Protein AF-A0A8X7QZJ4-F1 (afdb_monomer)

Solvent-accessible surface area (backbone atoms only — not comparable to full-atom values): 22799 Å² total; per-residue (Å²): 142,90,80,90,73,69,77,65,58,60,57,54,55,53,51,55,54,52,47,51,59,44,51,55,47,48,53,48,49,52,46,51,49,49,54,48,50,48,40,67,68,59,65,72,78,75,64,39,71,68,62,32,51,54,58,57,48,57,67,58,55,58,77,48,46,60,56,48,76,42,37,24,64,52,39,46,74,73,68,47,59,67,72,61,29,51,53,41,56,66,48,42,66,60,45,51,66,41,56,55,30,49,54,50,38,58,49,52,49,52,57,37,47,74,70,68,44,49,68,58,53,53,52,46,54,51,53,26,50,55,44,24,54,52,39,21,47,42,27,30,70,73,67,61,44,48,71,61,14,43,43,47,12,51,36,53,19,48,44,49,39,35,52,51,50,50,48,46,52,70,70,56,78,35,69,92,61,54,82,74,93,59,79,69,19,59,76,57,39,66,66,52,46,57,50,50,52,55,52,50,51,45,53,48,50,55,55,51,51,52,51,51,50,51,55,55,32,57,74,36,99,55,21,72,49,39,45,49,45,48,51,55,47,52,56,62,51,60,77,66,60,86,70,61,68,67,55,43,60,41,48,71,72,48,40,38,65,60,33,54,50,47,52,51,51,54,52,52,55,44,50,54,51,22,50,52,54,19,50,48,30,60,76,36,26,40,61,58,35,54,80,79,40,91,45,68,68,44,18,51,52,35,40,77,36,16,67,61,50,24,54,44,44,41,49,60,46,50,36,56,46,49,51,37,48,39,40,55,69,68,42,45,69,59,53,41,52,48,48,49,46,25,43,61,69,41,7,49,54,44,11,51,45,27,34,72,75,68,60,44,40,66,62,17,40,50,52,14,44,47,50,12,54,50,52,40,38,51,54,46,51,52,48,62,70,68,51,58,48,60,61,51,22,52,48,52,51,47,53,51,50,57,68,69,63,77,77,66,80,72,90,73,70,71,73,69,63,72,68,68,66,67,79,73,118

Nearest PDB structures (foldseek):
  7dqk-assembly1_A  TM=9.245E-01  e=2.709E-15  Nicotiana tabacum
  5y50-assembly1_A  TM=9.257E-01  e=1.064E-13  Arabidopsis thaliana
  5xjj-assembly1_A  TM=9.311E-01  e=2.507E-13  Camelina sativa
  6z70-assembly1_A  TM=8.386E-01  e=3.899E-06  Aquifex aeolicus VF5
  6z71-assembly1_A  TM=8.285E-01  e=1.921E-03  Aquifex aeolicus VF5

Sequence (425 aa):
MSGSGGEMEERLLSGSEIEQRRESRYVKRDGDAMWTSLRSTTISHDGDLSTTFLDSRHIYSHPFVPFIVFAGPILRLLGQNIEITKTVDEIYLWVIPYLYSLVFTMTMQMYLQAQMKNAIIGVLSTIALVLDIGATWWCVRVMGMGIHGALLGLNLSSWSVVIAEFVYVFGGWCPHTWTGFSTAAFVDFIPMLKLSISSGFMICLEYWYMSIIVLMSGYTKDANIAISAFSIWYNLESTMKENIVRVANELGKGDAEAVRFSIKVVLVVSAVIGVICSALCLAFGGQISYLFSDSHQVSKAVADLSIVLSISILLNIIQPILSGVAIGAGMQSMVAFVNLATYYAIGVPLGFILINIFHFGVKGLWSGMLAGVGIQTLILSYVIYKTDWEMEAVKKTKERMKTWTLKLPSAESSSTISMRDEERK

InterPro domains:
  IPR002528 Multi antimicrobial extrusion protein [PF01554] (245-353)
  IPR045069 Multidrug and toxic compound extrusion family, eukaryotic [cd13132] (63-395)

pLDDT: mean 71.88, std 19.31, range [25.16, 94.69]

Foldseek 3Di:
DDDDDPPVVVVVVVVVVVVVVVVVVVCVVVVVVVVVVCCVVLQPDLEAQLVLQLVLVVVVLVVCVVCQCCVLVVVVVVVDDNVVSVVSNVVSVLCSLVVNLCSQLVSLCLVCVLVVVVVVVVVLLVVLVVQLVVQLCCQCPVVVVNPSSNSVSSSVSSVSSSVVSCCCLVVCVPVRHHPDDDPVNCVCNVVVSVLCVLVVVLVVLVVVLLVLLLVVLCPFPCNVLLNLLSVLLVVVLVVQLPDLRPLLSQLQVLDLVSNVVVLVVQQVVLLVVLQVVLVCLQVCQLVSSCVRDPDNSSSVVSNVCSNLSSLCSNLSSQQSNLQSNCVSLVNSVVLSVLLCCLSPVFLQVQLVCCCPVVVPRSNRNSVSRSRSSVSSSVVSVVCVVPDPSNVSSVVVVVVVVVVVPPDDPPPPVVVVVVVPVVVPD

Structure (mmCIF, N/CA/C/O backbone):
data_AF-A0A8X7QZJ4-F1
#
_entry.id   AF-A0A8X7QZJ4-F1
#
loop_
_atom_site.group_PDB
_atom_site.id
_atom_site.type_symbol
_atom_site.label_atom_id
_atom_site.label_alt_id
_atom_site.label_comp_id
_atom_site.label_asym_id
_atom_site.label_entity_id
_atom_site.label_seq_id
_atom_site.pdbx_PDB_ins_code
_atom_site.Cartn_x
_atom_site.Cartn_y
_atom_site.Cartn_z
_atom_site.occupancy
_atom_site.B_iso_or_equiv
_atom_site.auth_seq_id
_atom_site.auth_comp_id
_atom_site.auth_asym_id
_atom_site.auth_atom_id
_atom_site.pdbx_PDB_model_num
ATOM 1 N N . MET A 1 1 ? -23.331 19.678 -77.131 1.00 39.44 1 MET A N 1
ATOM 2 C CA . MET A 1 1 ? -22.412 20.304 -76.156 1.00 39.44 1 MET A CA 1
ATOM 3 C C . MET A 1 1 ? -22.476 19.511 -74.856 1.00 39.44 1 MET A C 1
ATOM 5 O O . MET A 1 1 ? -23.337 19.792 -74.043 1.00 39.44 1 MET A O 1
ATOM 9 N N . SER A 1 2 ? -21.634 18.490 -74.690 1.00 34.25 2 SER A N 1
ATOM 10 C CA . SER A 1 2 ? -21.312 17.899 -73.376 1.00 34.25 2 SER A CA 1
ATOM 11 C C . SER A 1 2 ? -20.101 16.974 -73.547 1.00 34.25 2 SER A C 1
ATOM 13 O O . SER A 1 2 ? -20.218 15.755 -73.631 1.00 34.25 2 SER A O 1
ATOM 15 N N . GLY A 1 3 ? -18.932 17.581 -73.717 1.00 40.38 3 GLY A N 1
ATOM 16 C CA . GLY A 1 3 ? -17.643 16.905 -73.626 1.00 40.38 3 GLY A CA 1
ATOM 17 C C . GLY A 1 3 ? -16.807 17.628 -72.577 1.00 40.38 3 GLY A C 1
ATOM 18 O O . GLY A 1 3 ? -16.980 18.834 -72.411 1.00 40.38 3 GLY A O 1
ATOM 19 N N . SER A 1 4 ? -15.910 16.894 -71.916 1.00 41.38 4 SER A N 1
ATOM 20 C CA . SER A 1 4 ? -14.946 17.370 -70.908 1.00 41.38 4 SER A CA 1
ATOM 21 C C . SER A 1 4 ? -15.448 17.478 -69.458 1.00 41.38 4 SER A C 1
ATOM 23 O O . SER A 1 4 ? -15.426 18.555 -68.870 1.00 41.38 4 SER A O 1
ATOM 25 N N . GLY A 1 5 ? -15.833 16.346 -68.855 1.00 37.28 5 GLY A N 1
ATOM 26 C CA . GLY A 1 5 ? -16.015 16.245 -67.395 1.00 37.28 5 GLY A CA 1
ATOM 27 C C . GLY A 1 5 ? -15.420 14.991 -66.737 1.00 37.28 5 GLY A C 1
ATOM 28 O O . GLY A 1 5 ? -15.030 15.060 -65.583 1.00 37.28 5 GLY A O 1
ATOM 29 N N . GLY A 1 6 ? -15.295 13.865 -67.454 1.00 37.16 6 GLY A N 1
ATOM 30 C CA . GLY A 1 6 ? -14.947 12.573 -66.835 1.00 37.16 6 GLY A CA 1
ATOM 31 C C . GLY A 1 6 ? -13.454 12.227 -66.731 1.00 37.16 6 GLY A C 1
ATOM 32 O O . GLY A 1 6 ? -13.060 11.539 -65.802 1.00 37.16 6 GLY A O 1
ATOM 33 N N . GLU A 1 7 ? -12.590 12.709 -67.631 1.00 38.62 7 GLU A N 1
ATOM 34 C CA . GLU A 1 7 ? -11.181 12.253 -67.673 1.00 38.62 7 GLU A CA 1
ATOM 35 C C . GLU A 1 7 ? -10.229 13.003 -66.722 1.00 38.62 7 GLU A C 1
ATOM 37 O O . GLU A 1 7 ? -9.075 12.606 -66.548 1.00 38.62 7 GLU A O 1
ATOM 42 N N . MET A 1 8 ? -10.690 14.085 -66.085 1.00 39.25 8 MET A N 1
ATOM 43 C CA . MET A 1 8 ? -9.869 14.873 -65.157 1.00 39.25 8 MET A CA 1
ATOM 44 C C . MET A 1 8 ? -10.035 14.420 -63.695 1.00 39.25 8 MET A C 1
ATOM 46 O O . MET A 1 8 ? -9.102 14.565 -62.908 1.00 39.25 8 MET A O 1
ATOM 50 N N . GLU A 1 9 ? -11.164 13.794 -63.348 1.00 39.88 9 GLU A N 1
ATOM 51 C CA . GLU A 1 9 ? -11.437 13.269 -62.000 1.00 39.88 9 GLU A CA 1
ATOM 52 C C . GLU A 1 9 ? -10.736 11.921 -61.745 1.00 39.88 9 GLU A C 1
ATOM 54 O O . GLU A 1 9 ? -10.196 11.691 -60.664 1.00 39.88 9 GLU A O 1
ATOM 59 N N . GLU A 1 10 ? -10.614 11.068 -62.768 1.00 36.94 10 GLU A N 1
ATOM 60 C CA . GLU A 1 10 ? -9.932 9.767 -62.658 1.00 36.94 10 GLU A CA 1
ATOM 61 C C . GLU A 1 10 ? -8.399 9.895 -62.542 1.00 36.94 10 GLU A C 1
ATOM 63 O O . GLU A 1 10 ? -7.742 9.103 -61.860 1.00 36.94 10 GLU A O 1
ATOM 68 N N . ARG A 1 11 ? -7.802 10.934 -63.145 1.00 39.03 11 ARG A N 1
ATOM 69 C CA . ARG A 1 11 ? -6.351 11.183 -63.041 1.00 39.03 11 ARG A CA 1
ATOM 70 C C . ARG A 1 11 ? -5.936 11.796 -61.704 1.00 39.03 11 ARG A C 1
ATOM 72 O O . ARG A 1 11 ? -4.829 11.512 -61.249 1.00 39.03 11 ARG A O 1
ATOM 79 N N . LEU A 1 12 ? -6.810 12.570 -61.056 1.00 41.56 12 LEU A N 1
ATOM 80 C CA . LEU A 1 12 ? -6.545 13.160 -59.737 1.00 41.56 12 LEU A CA 1
ATOM 81 C C . LEU A 1 12 ? -6.671 12.129 -58.602 1.00 41.56 12 LEU A C 1
ATOM 83 O O . LEU A 1 12 ? -5.850 12.142 -57.686 1.00 41.56 12 LEU A O 1
ATOM 87 N N . LEU A 1 13 ? -7.608 11.178 -58.709 1.00 40.59 13 LEU A N 1
ATOM 88 C CA . LEU A 1 13 ? -7.780 10.101 -57.723 1.00 40.59 13 LEU A CA 1
ATOM 89 C C . LEU A 1 13 ? -6.631 9.077 -57.747 1.00 40.59 13 LEU A C 1
ATOM 91 O O . LEU A 1 13 ? -6.223 8.580 -56.697 1.00 40.59 13 LEU A O 1
ATOM 95 N N . SER A 1 14 ? -6.030 8.819 -58.918 1.00 46.91 14 SER A N 1
ATOM 96 C CA . SER A 1 14 ? -4.861 7.927 -59.002 1.00 46.91 14 SER A CA 1
ATOM 97 C C . SER A 1 14 ? -3.604 8.530 -58.355 1.00 46.91 14 SER A C 1
ATOM 99 O O . SER A 1 14 ? -2.802 7.805 -57.771 1.00 46.91 14 SER A O 1
ATOM 101 N N . GLY A 1 15 ? -3.447 9.860 -58.404 1.00 42.44 15 GLY A N 1
ATOM 102 C CA . GLY A 1 15 ? -2.311 10.565 -57.806 1.00 42.44 15 GLY A CA 1
ATOM 103 C C . GLY A 1 15 ? -2.321 10.494 -56.279 1.00 42.44 15 GLY A C 1
ATOM 104 O O . GLY A 1 15 ? -1.317 10.108 -55.681 1.00 42.44 15 GLY A O 1
ATOM 105 N N . SER A 1 16 ? -3.474 10.764 -55.656 1.00 46.59 16 SER A N 1
ATOM 106 C CA . SER A 1 16 ? -3.614 10.753 -54.193 1.00 46.59 16 SER A CA 1
ATOM 107 C C . SER A 1 16 ? -3.491 9.354 -53.585 1.00 46.59 16 SER A C 1
ATOM 109 O O . SER A 1 16 ? -2.894 9.202 -52.521 1.00 46.59 16 SER A O 1
ATOM 111 N N . GLU A 1 17 ? -3.991 8.309 -54.256 1.00 45.94 17 GLU A N 1
ATOM 112 C CA . GLU A 1 17 ? -3.821 6.926 -53.782 1.00 45.94 17 GLU A CA 1
ATOM 113 C C . GLU A 1 17 ? -2.376 6.425 -53.930 1.00 45.94 17 GLU A C 1
ATOM 115 O O . GLU A 1 17 ? -1.887 5.655 -53.096 1.00 45.94 17 GLU A O 1
ATOM 120 N N . ILE A 1 18 ? -1.659 6.860 -54.972 1.00 49.03 18 ILE A N 1
ATOM 121 C CA . ILE A 1 18 ? -0.238 6.531 -55.162 1.00 49.03 18 ILE A CA 1
ATOM 122 C C . ILE A 1 18 ? 0.627 7.245 -54.116 1.00 49.03 18 ILE A C 1
ATOM 124 O O . ILE A 1 18 ? 1.589 6.651 -53.616 1.00 49.03 18 ILE A O 1
ATOM 128 N N . GLU A 1 19 ? 0.271 8.476 -53.753 1.00 43.19 19 GLU A N 1
ATOM 129 C CA . GLU A 1 19 ? 0.949 9.270 -52.728 1.00 43.19 19 GLU A CA 1
ATOM 130 C C . GLU A 1 19 ? 0.674 8.717 -51.321 1.00 43.19 19 GLU A C 1
ATOM 132 O O . GLU A 1 19 ? 1.626 8.437 -50.595 1.00 43.19 19 GLU A O 1
ATOM 137 N N . GLN A 1 20 ? -0.572 8.337 -51.002 1.00 42.88 20 GLN A N 1
ATOM 138 C CA . GLN A 1 20 ? -0.901 7.609 -49.766 1.00 42.88 20 GLN A CA 1
ATOM 139 C C . GLN A 1 20 ? -0.196 6.251 -49.665 1.00 42.88 20 GLN A C 1
ATOM 141 O O . GLN A 1 20 ? 0.284 5.880 -48.595 1.00 42.88 20 GLN A O 1
ATOM 146 N N . ARG A 1 21 ? -0.074 5.494 -50.766 1.00 41.25 21 ARG A N 1
ATOM 147 C CA . ARG A 1 21 ? 0.683 4.224 -50.786 1.00 41.25 21 ARG A CA 1
ATOM 148 C C . ARG A 1 21 ? 2.203 4.418 -50.766 1.00 41.25 21 ARG A C 1
ATOM 150 O O . ARG A 1 21 ? 2.938 3.449 -50.532 1.00 41.25 21 ARG A O 1
ATOM 157 N N . ARG A 1 22 ? 2.705 5.619 -51.074 1.00 38.94 22 ARG A N 1
ATOM 158 C CA . ARG A 1 22 ? 4.113 5.994 -50.877 1.00 38.94 22 ARG A CA 1
ATOM 159 C C . ARG A 1 22 ? 4.342 6.409 -49.433 1.00 38.94 22 ARG A C 1
ATOM 161 O O . ARG A 1 22 ? 5.225 5.827 -48.817 1.00 38.94 22 ARG A O 1
ATOM 168 N N . GLU A 1 23 ? 3.520 7.287 -48.868 1.00 36.56 23 GLU A N 1
ATOM 169 C CA . GLU A 1 23 ? 3.583 7.672 -47.454 1.00 36.56 23 GLU A CA 1
ATOM 170 C C . GLU A 1 23 ? 3.402 6.468 -46.531 1.00 36.56 23 GLU A C 1
ATOM 172 O O . GLU A 1 23 ? 4.204 6.278 -45.624 1.00 36.56 23 GLU A O 1
ATOM 177 N N . SER A 1 24 ? 2.462 5.561 -46.814 1.00 34.84 24 SER A N 1
ATOM 178 C CA . SER A 1 24 ? 2.292 4.341 -46.015 1.00 34.84 24 SER A CA 1
ATOM 179 C C . SER A 1 24 ? 3.510 3.416 -46.089 1.00 34.84 24 SER A C 1
ATOM 181 O O . SER A 1 24 ? 3.814 2.718 -45.124 1.00 34.84 24 SER A O 1
ATOM 183 N N . ARG A 1 25 ? 4.236 3.402 -47.217 1.00 32.69 25 ARG A N 1
ATOM 184 C CA . ARG A 1 25 ? 5.488 2.645 -47.367 1.00 32.69 25 ARG A CA 1
ATOM 185 C C . ARG A 1 25 ? 6.678 3.350 -46.728 1.00 32.69 25 ARG A C 1
ATOM 187 O O . ARG A 1 25 ? 7.529 2.649 -46.197 1.00 32.69 25 ARG A O 1
ATOM 194 N N . TYR A 1 26 ? 6.733 4.680 -46.733 1.00 33.53 26 TYR A N 1
ATOM 195 C CA . TYR A 1 26 ? 7.746 5.452 -46.009 1.00 33.53 26 TYR A CA 1
ATOM 196 C C . TYR A 1 26 ? 7.540 5.344 -44.494 1.00 33.53 26 TYR A C 1
ATOM 198 O O . TYR A 1 26 ? 8.475 4.967 -43.804 1.00 33.53 26 TYR A O 1
ATOM 206 N N . VAL A 1 27 ? 6.313 5.507 -43.992 1.00 39.31 27 VAL A N 1
ATOM 207 C CA . VAL A 1 27 ? 5.953 5.324 -42.573 1.00 39.31 27 VAL A CA 1
ATOM 208 C C . VAL A 1 27 ? 6.181 3.883 -42.118 1.00 39.31 27 VAL A C 1
ATOM 210 O O . VAL A 1 27 ? 6.648 3.660 -41.007 1.00 39.31 27 VAL A O 1
ATOM 213 N N . LYS A 1 28 ? 5.914 2.886 -42.972 1.00 36.59 28 LYS A N 1
ATOM 214 C CA . LYS A 1 28 ? 6.206 1.484 -42.645 1.00 36.59 28 LYS A CA 1
ATOM 215 C C . LYS A 1 28 ? 7.703 1.174 -42.691 1.00 36.59 28 LYS A C 1
ATOM 217 O O . LYS A 1 28 ? 8.168 0.426 -41.849 1.00 36.59 28 LYS A O 1
ATOM 222 N N . ARG A 1 29 ? 8.471 1.771 -43.611 1.00 31.50 29 ARG A N 1
ATOM 223 C CA . ARG A 1 29 ? 9.927 1.565 -43.711 1.00 31.50 29 ARG A CA 1
ATOM 224 C C . ARG A 1 29 ? 10.705 2.315 -42.629 1.00 31.50 29 ARG A C 1
ATOM 226 O O . ARG A 1 29 ? 11.635 1.733 -42.092 1.00 31.50 29 ARG A O 1
ATOM 233 N N . ASP A 1 30 ? 10.315 3.542 -42.282 1.00 37.06 30 ASP A N 1
ATOM 234 C CA . ASP A 1 30 ? 10.873 4.297 -41.150 1.00 37.06 30 ASP A CA 1
ATOM 235 C C . ASP A 1 30 ? 10.373 3.748 -39.819 1.00 37.06 30 ASP A C 1
ATOM 237 O O . ASP A 1 30 ? 11.144 3.676 -38.873 1.00 37.06 30 ASP A O 1
ATOM 241 N N . GLY A 1 31 ? 9.131 3.263 -39.754 1.00 36.69 31 GLY A N 1
ATOM 242 C CA . GLY A 1 31 ? 8.630 2.482 -38.629 1.00 36.69 31 GLY A CA 1
ATOM 243 C C . GLY A 1 31 ? 9.462 1.219 -38.436 1.00 36.69 31 GLY A C 1
ATOM 244 O O . GLY A 1 31 ? 9.998 1.015 -37.358 1.00 36.69 31 GLY A O 1
ATOM 245 N N . ASP A 1 32 ? 9.653 0.407 -39.476 1.00 35.84 32 ASP A N 1
ATOM 246 C CA . ASP A 1 32 ? 10.443 -0.824 -39.401 1.00 35.84 32 ASP A CA 1
ATOM 247 C C . ASP A 1 32 ? 11.934 -0.543 -39.154 1.00 35.84 32 ASP A C 1
ATOM 249 O O . ASP A 1 32 ? 12.547 -1.297 -38.404 1.00 35.84 32 ASP A O 1
ATOM 253 N N . ALA A 1 33 ? 12.506 0.543 -39.697 1.00 33.91 33 ALA A N 1
ATOM 254 C CA . ALA A 1 33 ? 13.879 1.008 -39.444 1.00 33.91 33 ALA A CA 1
ATOM 255 C C . ALA A 1 33 ? 14.061 1.557 -38.018 1.00 33.91 33 ALA A C 1
ATOM 257 O O . ALA A 1 33 ? 15.060 1.267 -37.365 1.00 33.91 33 ALA A O 1
ATOM 258 N N . MET A 1 34 ? 13.071 2.281 -37.491 1.00 33.56 34 MET A N 1
ATOM 259 C CA . MET A 1 34 ? 13.015 2.736 -36.102 1.00 33.56 34 MET A CA 1
ATOM 260 C C . MET A 1 34 ? 12.811 1.550 -35.160 1.00 33.56 34 MET A C 1
ATOM 262 O O . MET A 1 34 ? 13.488 1.472 -34.148 1.00 33.56 34 MET A O 1
ATOM 266 N N . TRP A 1 35 ? 11.972 0.571 -35.507 1.00 33.75 35 TRP A N 1
ATOM 267 C CA . TRP A 1 35 ? 11.789 -0.676 -34.757 1.00 33.75 35 TRP A CA 1
ATOM 268 C C . TRP A 1 35 ? 12.995 -1.615 -34.867 1.00 33.75 35 TRP A C 1
ATOM 270 O O . TRP A 1 35 ? 13.214 -2.400 -33.946 1.00 33.75 35 TRP A O 1
ATOM 280 N N . THR A 1 36 ? 13.787 -1.557 -35.947 1.00 32.22 36 THR A N 1
ATOM 281 C CA . THR A 1 36 ? 15.064 -2.287 -36.067 1.00 32.22 36 THR A CA 1
ATOM 282 C C . THR A 1 36 ? 16.217 -1.571 -35.372 1.00 32.22 36 THR A C 1
ATOM 284 O O . THR A 1 36 ? 17.056 -2.255 -34.800 1.00 32.22 36 THR A O 1
ATOM 287 N N . SER A 1 37 ? 16.226 -0.236 -35.329 1.00 30.33 37 SER A N 1
ATOM 288 C CA . SER A 1 37 ? 17.175 0.579 -34.556 1.00 30.33 37 SER A CA 1
ATOM 289 C C . SER A 1 37 ? 16.876 0.537 -33.050 1.00 30.33 37 SER A C 1
ATOM 291 O O . SER A 1 37 ? 17.782 0.355 -32.236 1.00 30.33 37 SER A O 1
ATOM 293 N N . LEU A 1 38 ? 15.595 0.573 -32.667 1.00 30.16 38 LEU A N 1
ATOM 294 C CA . LEU A 1 38 ? 15.128 0.253 -31.318 1.00 30.16 38 LEU A CA 1
ATOM 295 C C . LEU A 1 38 ? 15.459 -1.204 -30.994 1.00 30.16 38 LEU A C 1
ATOM 297 O O . LEU A 1 38 ? 16.023 -1.459 -29.945 1.00 30.16 38 LEU A O 1
ATOM 301 N N . ARG A 1 39 ? 15.262 -2.164 -31.911 1.00 29.81 39 ARG A N 1
ATOM 302 C CA . ARG A 1 39 ? 15.756 -3.537 -31.703 1.00 29.81 39 ARG A CA 1
ATOM 303 C C . ARG A 1 39 ? 17.263 -3.591 -31.504 1.00 29.81 39 ARG A C 1
ATOM 305 O O . ARG A 1 39 ? 17.685 -4.217 -30.554 1.00 29.81 39 ARG A O 1
ATOM 312 N N . SER A 1 40 ? 18.088 -2.956 -32.329 1.00 27.34 40 SER A N 1
ATOM 313 C CA . SER A 1 40 ? 19.546 -3.065 -32.185 1.00 27.34 40 SER A CA 1
ATOM 314 C C . SER A 1 40 ? 20.069 -2.405 -30.906 1.00 27.34 40 SER A C 1
ATOM 316 O O . SER A 1 40 ? 21.111 -2.810 -30.402 1.00 27.34 40 SER A O 1
ATOM 318 N N . THR A 1 41 ? 19.339 -1.424 -30.367 1.00 29.12 41 THR A N 1
ATOM 319 C CA . THR A 1 41 ? 19.729 -0.683 -29.156 1.00 29.12 41 THR A CA 1
ATOM 320 C C . THR A 1 41 ? 19.102 -1.271 -27.881 1.00 29.12 41 THR A C 1
ATOM 322 O O . THR A 1 41 ? 19.710 -1.206 -26.820 1.00 29.12 41 THR A O 1
ATOM 325 N N . THR A 1 42 ? 17.930 -1.910 -27.978 1.00 28.08 42 THR A N 1
ATOM 326 C CA . THR A 1 42 ? 17.219 -2.572 -26.866 1.00 28.08 42 THR A CA 1
ATOM 327 C C . THR A 1 42 ? 17.573 -4.063 -26.735 1.00 28.08 42 THR A C 1
ATOM 329 O O . THR A 1 42 ? 17.474 -4.610 -25.644 1.00 28.08 42 THR A O 1
ATOM 332 N N . ILE A 1 43 ? 18.024 -4.735 -27.807 1.00 29.84 43 ILE A N 1
ATOM 333 C CA . ILE A 1 43 ? 18.388 -6.169 -27.779 1.00 29.84 43 ILE A CA 1
ATOM 334 C C . ILE A 1 43 ? 19.705 -6.425 -27.041 1.00 29.84 43 ILE A C 1
ATOM 336 O O . ILE A 1 43 ? 19.908 -7.554 -26.605 1.00 29.84 43 ILE A O 1
ATOM 340 N N . SER A 1 44 ? 20.603 -5.442 -26.881 1.00 25.16 44 SER A N 1
ATOM 341 C CA . SER A 1 44 ? 21.926 -5.795 -26.363 1.00 25.16 44 SER A CA 1
ATOM 342 C C . SER A 1 44 ? 21.910 -6.167 -24.879 1.00 25.16 44 SER A C 1
ATOM 344 O O . SER A 1 44 ? 22.360 -7.267 -24.601 1.00 25.16 44 SER A O 1
ATOM 346 N N . HIS A 1 45 ? 21.371 -5.387 -23.930 1.00 39.31 45 HIS A N 1
ATOM 347 C CA . HIS A 1 45 ? 21.604 -5.722 -22.510 1.00 39.31 45 HIS A CA 1
ATOM 348 C C . HIS A 1 45 ? 20.601 -5.140 -21.484 1.00 39.31 45 HIS A C 1
ATOM 350 O O . HIS A 1 45 ? 21.018 -4.515 -20.521 1.00 39.31 45 HIS A O 1
ATOM 356 N N . ASP A 1 46 ? 19.294 -5.404 -21.608 1.00 32.81 46 ASP A N 1
ATOM 357 C CA . ASP A 1 46 ? 18.318 -5.196 -20.500 1.00 32.81 46 ASP A CA 1
ATOM 358 C C . ASP A 1 46 ? 18.032 -6.487 -19.689 1.00 32.81 46 ASP A C 1
ATOM 360 O O . ASP A 1 46 ? 17.094 -6.572 -18.892 1.00 32.81 46 ASP A O 1
ATOM 364 N N . GLY A 1 47 ? 18.844 -7.529 -19.881 1.00 36.69 47 GLY A N 1
ATOM 365 C CA . GLY A 1 47 ? 18.698 -8.817 -19.204 1.00 36.69 47 GLY A CA 1
ATOM 366 C C . GLY A 1 47 ? 19.602 -8.929 -17.985 1.00 36.69 47 GLY A C 1
ATOM 367 O O . GLY A 1 47 ? 20.737 -9.348 -18.153 1.00 36.69 47 GLY A O 1
ATOM 368 N N . ASP A 1 48 ? 19.113 -8.547 -16.797 1.00 41.47 48 ASP A N 1
ATOM 369 C CA . ASP A 1 48 ? 19.391 -9.273 -15.530 1.00 41.47 48 ASP A CA 1
ATOM 370 C C . ASP A 1 48 ? 18.831 -8.617 -14.246 1.00 41.47 48 ASP A C 1
ATOM 372 O O . ASP A 1 48 ? 19.075 -9.109 -13.153 1.00 41.47 48 ASP A O 1
ATOM 376 N N . LEU A 1 49 ? 18.022 -7.551 -14.305 1.00 36.59 49 LEU A N 1
ATOM 377 C CA . LEU A 1 49 ? 17.443 -6.972 -13.072 1.00 36.59 49 LEU A CA 1
ATOM 378 C C . LEU A 1 49 ? 16.370 -7.852 -12.399 1.00 36.59 49 LEU A C 1
ATOM 380 O O . LEU A 1 49 ? 16.020 -7.617 -11.244 1.00 36.59 49 LEU A O 1
ATOM 384 N N . SER A 1 50 ? 15.826 -8.847 -13.104 1.00 37.31 50 SER A N 1
ATOM 385 C CA . SER A 1 50 ? 14.716 -9.684 -12.616 1.00 37.31 50 SER A CA 1
ATOM 386 C C . SER A 1 50 ? 15.170 -10.810 -11.679 1.00 37.31 50 SER A C 1
ATOM 388 O O . SER A 1 50 ? 14.508 -11.090 -10.680 1.00 37.31 50 SER A O 1
ATOM 390 N N . THR A 1 51 ? 16.332 -11.401 -11.951 1.00 34.91 51 THR A N 1
ATOM 391 C CA . THR A 1 51 ? 16.982 -12.461 -11.164 1.00 34.91 51 THR A CA 1
ATOM 392 C C . THR A 1 51 ? 17.567 -11.912 -9.861 1.00 34.91 51 THR A C 1
ATOM 394 O O . THR A 1 51 ? 17.372 -12.508 -8.803 1.00 34.91 51 THR A O 1
ATOM 397 N N . THR A 1 52 ? 18.166 -10.716 -9.886 1.00 38.94 52 THR A N 1
ATOM 398 C CA . THR A 1 52 ? 18.690 -10.040 -8.684 1.00 38.94 52 THR A CA 1
ATOM 399 C C . THR A 1 52 ? 17.590 -9.687 -7.688 1.00 38.94 52 THR A C 1
ATOM 401 O O . THR A 1 52 ? 17.789 -9.749 -6.471 1.00 38.94 52 THR A O 1
ATOM 404 N N . PHE A 1 53 ? 16.421 -9.285 -8.195 1.00 38.50 53 PHE A N 1
ATOM 405 C CA . PHE A 1 53 ? 15.310 -8.826 -7.364 1.00 38.50 53 PHE A CA 1
ATOM 406 C C . PHE A 1 53 ? 14.660 -9.972 -6.584 1.00 38.50 53 PHE A C 1
ATOM 408 O O . PHE A 1 53 ? 14.354 -9.791 -5.402 1.00 38.50 53 PHE A O 1
ATOM 415 N N . LEU A 1 54 ? 14.518 -11.146 -7.215 1.00 37.69 54 LEU A N 1
ATOM 416 C CA . LEU A 1 54 ? 14.019 -12.367 -6.575 1.00 37.69 54 LEU A CA 1
ATOM 417 C C . LEU A 1 54 ? 14.923 -12.761 -5.397 1.00 37.69 54 LEU A C 1
ATOM 419 O O . LEU A 1 54 ? 14.448 -12.820 -4.264 1.00 37.69 54 LEU A O 1
ATOM 423 N N . ASP A 1 55 ? 16.236 -12.886 -5.615 1.00 38.91 55 ASP A N 1
ATOM 424 C CA . ASP A 1 55 ? 17.172 -13.297 -4.556 1.00 38.91 55 ASP A CA 1
ATOM 425 C C . ASP A 1 55 ? 17.351 -12.250 -3.447 1.00 38.91 55 ASP A C 1
ATOM 427 O O . ASP A 1 55 ? 17.475 -12.601 -2.269 1.00 38.91 55 ASP A O 1
ATOM 431 N N . SER A 1 56 ? 17.292 -10.952 -3.772 1.00 40.16 56 SER A N 1
ATOM 432 C CA . SER A 1 56 ? 17.424 -9.897 -2.759 1.00 40.16 56 SER A CA 1
ATOM 433 C C . SER A 1 56 ? 16.304 -9.936 -1.716 1.00 40.16 56 SER A C 1
ATOM 435 O O . SER A 1 56 ? 16.581 -9.792 -0.528 1.00 40.16 56 SER A O 1
ATOM 437 N N . ARG A 1 57 ? 15.049 -10.198 -2.110 1.00 44.81 57 ARG A N 1
ATOM 438 C CA . ARG A 1 57 ? 13.895 -10.202 -1.193 1.00 44.81 57 ARG A CA 1
ATOM 439 C C . ARG A 1 57 ? 13.773 -11.474 -0.347 1.00 44.81 57 ARG A C 1
ATOM 441 O O . ARG A 1 57 ? 13.276 -11.393 0.780 1.00 44.81 57 ARG A O 1
ATOM 448 N N . HIS A 1 58 ? 14.291 -12.615 -0.806 1.00 47.72 58 HIS A N 1
ATOM 449 C CA . HIS A 1 58 ? 14.352 -13.833 0.016 1.00 47.72 58 HIS A CA 1
ATOM 450 C C . HIS A 1 58 ? 15.234 -13.665 1.250 1.00 47.72 58 HIS A C 1
ATOM 452 O O . HIS A 1 58 ? 14.821 -14.052 2.347 1.00 47.72 58 HIS A O 1
ATOM 458 N N . ILE A 1 59 ? 16.376 -12.988 1.097 1.00 49.03 59 ILE A N 1
ATOM 459 C CA . ILE A 1 59 ? 17.287 -12.664 2.204 1.00 49.03 59 ILE A CA 1
ATOM 460 C C . ILE A 1 59 ? 16.593 -11.774 3.256 1.00 49.03 59 ILE A C 1
ATOM 462 O O . ILE A 1 59 ? 16.885 -11.894 4.444 1.00 49.03 59 ILE A O 1
ATOM 466 N N . TYR A 1 60 ? 15.625 -10.938 2.858 1.00 50.38 60 TYR A N 1
ATOM 467 C CA . TYR A 1 60 ? 14.905 -10.034 3.767 1.00 50.38 60 TYR A CA 1
ATOM 468 C C . TYR A 1 60 ? 13.756 -10.660 4.538 1.00 50.38 60 TYR A C 1
ATOM 470 O O . TYR A 1 60 ? 13.502 -10.251 5.662 1.00 50.38 60 TYR A O 1
ATOM 478 N N . SER A 1 61 ? 13.062 -11.642 3.972 1.00 55.53 61 SER A N 1
ATOM 479 C CA . SER A 1 61 ? 11.955 -12.315 4.670 1.00 55.53 61 SER A CA 1
ATOM 480 C C . SER A 1 61 ? 12.422 -13.148 5.875 1.00 55.53 61 SER A C 1
ATOM 482 O O . SER A 1 61 ? 11.739 -13.194 6.897 1.00 55.53 61 SER A O 1
ATOM 484 N N . HIS A 1 62 ? 13.624 -13.729 5.802 1.00 62.38 62 HIS A N 1
ATOM 485 C CA . HIS A 1 62 ? 14.201 -14.589 6.839 1.00 62.38 62 HIS A CA 1
ATOM 486 C C . HIS A 1 62 ? 14.396 -13.909 8.212 1.00 62.38 62 HIS A C 1
ATOM 488 O O . HIS A 1 62 ? 13.975 -14.497 9.210 1.00 62.38 62 HIS A O 1
ATOM 494 N N . PRO A 1 63 ? 14.960 -12.688 8.329 1.00 66.81 63 PRO A N 1
ATOM 495 C CA . PRO A 1 63 ? 15.111 -12.015 9.623 1.00 66.81 63 PRO A CA 1
ATOM 496 C C . PRO A 1 63 ? 13.789 -11.581 10.277 1.00 66.81 63 PRO A C 1
ATOM 498 O O . PRO A 1 63 ? 13.787 -11.317 11.477 1.00 66.81 63 PRO A O 1
ATOM 501 N N . PHE A 1 64 ? 12.665 -11.542 9.547 1.00 73.38 64 PHE A N 1
ATOM 502 C CA . PHE A 1 64 ? 11.345 -11.253 10.131 1.00 73.38 64 PHE A CA 1
ATOM 503 C C . PHE A 1 64 ? 10.638 -12.492 10.691 1.00 73.38 64 PHE A C 1
ATOM 505 O O . PHE A 1 64 ? 9.779 -12.354 11.562 1.00 73.38 64 PHE A O 1
ATOM 512 N N . VAL A 1 65 ? 11.020 -13.702 10.264 1.00 81.12 65 VAL A N 1
ATOM 513 C CA . VAL A 1 65 ? 10.422 -14.954 10.759 1.00 81.12 65 VAL A CA 1
ATOM 514 C C . VAL A 1 65 ? 10.525 -15.083 12.287 1.00 81.12 65 VAL A C 1
ATOM 516 O O . VAL A 1 65 ? 9.503 -15.387 12.901 1.00 81.12 65 VAL A O 1
ATOM 519 N N . PRO A 1 66 ? 11.664 -14.784 12.948 1.00 83.12 66 PRO A N 1
ATOM 520 C CA . PRO A 1 66 ? 11.733 -14.793 14.409 1.00 83.12 66 PRO A CA 1
ATOM 521 C C . PRO A 1 66 ? 10.710 -13.863 15.073 1.00 83.12 66 PRO A C 1
ATOM 523 O O . PRO A 1 66 ? 10.077 -14.261 16.044 1.00 83.12 66 PRO A O 1
ATOM 526 N N . PHE A 1 67 ? 10.483 -12.656 14.543 1.00 82.94 67 PHE A N 1
ATOM 527 C CA . PHE A 1 67 ? 9.492 -11.728 15.107 1.00 82.94 67 PHE A CA 1
ATOM 528 C C . PHE A 1 67 ? 8.063 -12.266 15.012 1.00 82.94 67 PHE A C 1
ATOM 530 O O . PHE A 1 67 ? 7.261 -12.014 15.905 1.00 82.94 67 PHE A O 1
ATOM 537 N N . ILE A 1 68 ? 7.754 -13.019 13.955 1.00 84.50 68 ILE A N 1
ATOM 538 C CA . ILE A 1 68 ? 6.443 -13.647 13.748 1.00 84.50 68 ILE A CA 1
ATOM 539 C C . ILE A 1 68 ? 6.274 -14.852 14.671 1.00 84.50 68 ILE A C 1
ATOM 541 O O . ILE A 1 68 ? 5.244 -14.980 15.325 1.00 84.50 68 ILE A O 1
ATOM 545 N N . VAL A 1 69 ? 7.299 -15.701 14.770 1.00 86.19 69 VAL A N 1
ATOM 546 C CA . VAL A 1 69 ? 7.295 -16.881 15.649 1.00 86.19 69 VAL A CA 1
ATOM 547 C C . VAL A 1 69 ? 7.195 -16.473 17.120 1.00 86.19 69 VAL A C 1
ATOM 549 O O . VAL A 1 69 ? 6.478 -17.106 17.888 1.00 86.19 69 VAL A O 1
ATOM 552 N N . PHE A 1 70 ? 7.872 -15.394 17.518 1.00 87.25 70 PHE A N 1
ATOM 553 C CA . PHE A 1 70 ? 7.828 -14.868 18.883 1.00 87.25 70 PHE A CA 1
ATOM 554 C C . PHE A 1 70 ? 6.781 -13.761 19.081 1.00 87.25 70 PHE A C 1
ATOM 556 O O . PHE A 1 70 ? 6.787 -13.110 20.127 1.00 87.25 70 PHE A O 1
ATOM 563 N N . ALA A 1 71 ? 5.861 -13.553 18.131 1.00 86.31 71 ALA A N 1
ATOM 564 C CA . ALA A 1 71 ? 4.889 -12.463 18.196 1.00 86.31 71 ALA A CA 1
ATOM 565 C C . ALA A 1 71 ? 4.017 -12.526 19.458 1.00 86.31 71 ALA A C 1
ATOM 567 O O . ALA A 1 71 ? 3.902 -11.527 20.167 1.00 86.31 71 ALA A O 1
ATOM 568 N N . GLY A 1 72 ? 3.444 -13.687 19.794 1.00 85.88 72 GLY A N 1
ATOM 569 C CA . GLY A 1 72 ? 2.629 -13.823 21.004 1.00 85.88 72 GLY A CA 1
ATOM 570 C C . GLY A 1 72 ? 3.419 -13.589 22.296 1.00 85.88 72 GLY A C 1
ATOM 571 O O . GLY A 1 72 ? 2.973 -12.777 23.110 1.00 85.88 72 GLY A O 1
ATOM 572 N N . PRO A 1 73 ? 4.609 -14.192 22.499 1.00 88.12 73 PRO A N 1
ATOM 573 C CA . PRO A 1 73 ? 5.487 -13.860 23.622 1.00 88.12 73 PRO A CA 1
ATOM 574 C C . PRO A 1 73 ? 5.835 -12.368 23.728 1.00 88.12 73 PRO A C 1
ATOM 576 O O . PRO A 1 73 ? 5.761 -11.804 24.820 1.00 88.12 73 PRO A O 1
ATOM 579 N N . ILE A 1 74 ? 6.161 -11.713 22.609 1.00 88.31 74 ILE A N 1
ATOM 580 C CA . ILE A 1 74 ? 6.464 -10.274 22.571 1.00 88.31 74 ILE A CA 1
ATOM 581 C C . ILE A 1 74 ? 5.234 -9.461 22.990 1.00 88.31 74 ILE A C 1
ATOM 583 O O . ILE A 1 74 ? 5.342 -8.573 23.832 1.00 88.31 74 ILE A O 1
ATOM 587 N N . LEU A 1 75 ? 4.050 -9.785 22.467 1.00 87.00 75 LEU A N 1
ATOM 588 C CA . LEU A 1 75 ? 2.808 -9.098 22.829 1.00 87.00 75 LEU A CA 1
ATOM 589 C C . LEU A 1 75 ? 2.446 -9.295 24.307 1.00 87.00 75 LEU A C 1
ATOM 591 O O . LEU A 1 75 ? 2.014 -8.343 24.957 1.00 87.00 75 LEU A O 1
ATOM 595 N N . ARG A 1 76 ? 2.667 -10.492 24.869 1.00 89.69 76 ARG A N 1
ATOM 596 C CA . ARG A 1 76 ? 2.496 -10.744 26.313 1.00 89.69 76 ARG A CA 1
ATOM 597 C C . ARG A 1 76 ? 3.446 -9.890 27.145 1.00 89.69 76 ARG A C 1
ATOM 599 O O . ARG A 1 76 ? 3.026 -9.330 28.151 1.00 89.69 76 ARG A O 1
ATOM 606 N N . LEU A 1 77 ? 4.700 -9.748 26.708 1.00 90.56 77 LEU A N 1
ATOM 607 C CA . LEU A 1 77 ? 5.685 -8.886 27.366 1.00 90.56 77 LEU A CA 1
ATOM 608 C C . LEU A 1 77 ? 5.279 -7.405 27.312 1.00 90.56 77 LEU A C 1
ATOM 610 O O . LEU A 1 77 ? 5.509 -6.670 28.267 1.00 90.56 77 LEU A O 1
ATOM 614 N N . LEU A 1 78 ? 4.610 -6.989 26.237 1.00 87.88 78 LEU A N 1
ATOM 615 C CA . LEU A 1 78 ? 4.006 -5.660 26.092 1.00 87.88 78 LEU A CA 1
ATOM 616 C C . LEU A 1 78 ? 2.681 -5.493 26.868 1.00 87.88 78 LEU A C 1
ATOM 618 O O . LEU A 1 78 ? 2.066 -4.432 26.794 1.00 87.88 78 LEU A O 1
ATOM 622 N N . GLY A 1 79 ? 2.240 -6.513 27.614 1.00 87.88 79 GLY A N 1
ATOM 623 C CA . GLY A 1 79 ? 1.065 -6.457 28.489 1.00 87.88 79 GLY A CA 1
ATOM 624 C C . GLY A 1 79 ? -0.270 -6.821 27.829 1.00 87.88 79 GLY A C 1
ATOM 625 O O . GLY A 1 79 ? -1.320 -6.519 28.395 1.00 87.88 79 GLY A O 1
ATOM 626 N N . GLN A 1 80 ? -0.270 -7.451 26.648 1.00 87.31 80 GLN A N 1
ATOM 627 C CA . GLN A 1 80 ? -1.505 -7.894 25.984 1.00 87.31 80 GLN A CA 1
ATOM 628 C C . GLN A 1 80 ? -2.157 -9.105 26.666 1.00 87.31 80 GLN A C 1
ATOM 630 O O . GLN A 1 80 ? -1.496 -9.928 27.300 1.00 87.31 80 GLN A O 1
ATOM 635 N N . ASN A 1 81 ? -3.476 -9.237 26.485 1.00 89.56 81 ASN A N 1
ATOM 636 C CA . ASN A 1 81 ? -4.266 -10.323 27.068 1.00 89.56 81 ASN A CA 1
ATOM 637 C C . ASN A 1 81 ? -3.805 -11.705 26.550 1.00 89.56 81 ASN A C 1
ATOM 639 O O . ASN A 1 81 ? -3.567 -11.906 25.353 1.00 89.56 81 ASN A O 1
ATOM 643 N N . ILE A 1 82 ? -3.710 -12.682 27.458 1.00 87.25 82 ILE A N 1
ATOM 644 C CA . ILE A 1 82 ? -3.344 -14.071 27.153 1.00 87.25 82 ILE A CA 1
ATOM 645 C C . ILE A 1 82 ? -4.260 -14.689 26.084 1.00 87.25 82 ILE A C 1
ATOM 647 O O . ILE A 1 82 ? -3.766 -15.409 25.221 1.00 87.25 82 ILE A O 1
ATOM 651 N N . GLU A 1 83 ? -5.566 -14.419 26.105 1.00 86.00 83 GLU A N 1
ATOM 652 C CA . GLU A 1 83 ? -6.514 -15.009 25.145 1.00 86.00 83 GLU A CA 1
ATOM 653 C C . GLU A 1 83 ? -6.262 -14.522 23.711 1.00 86.00 83 GLU A C 1
ATOM 655 O O . GLU A 1 83 ? -6.228 -15.318 22.770 1.00 86.00 83 GLU A O 1
ATOM 660 N N . ILE A 1 84 ? -5.974 -13.227 23.548 1.00 83.06 84 ILE A N 1
ATOM 661 C CA . ILE A 1 84 ? -5.637 -12.634 22.245 1.00 83.06 84 ILE A CA 1
ATOM 662 C C . ILE A 1 84 ? -4.298 -13.193 21.755 1.00 83.06 84 ILE A C 1
ATOM 664 O O . ILE A 1 84 ? -4.165 -13.611 20.607 1.00 83.06 84 ILE A O 1
ATOM 668 N N . THR A 1 85 ? -3.303 -13.255 22.640 1.00 87.00 85 THR A N 1
ATOM 669 C CA . THR A 1 85 ? -1.958 -13.719 22.269 1.00 87.00 85 THR A CA 1
ATOM 670 C C . THR A 1 85 ? -1.896 -15.217 21.971 1.00 87.00 85 THR A C 1
ATOM 672 O O . THR A 1 85 ? -1.083 -15.618 21.149 1.00 87.00 85 THR A O 1
ATOM 675 N N . LYS A 1 86 ? -2.767 -16.047 22.565 1.00 85.06 86 LYS A N 1
ATOM 676 C CA . LYS A 1 86 ? -2.930 -17.459 22.161 1.00 85.06 86 LYS A CA 1
ATOM 677 C C . LYS A 1 86 ? -3.418 -17.588 20.718 1.00 85.06 86 LYS A C 1
ATOM 679 O O . LYS A 1 86 ? -2.877 -18.380 19.960 1.00 85.06 86 LYS A O 1
ATOM 684 N N . THR A 1 87 ? -4.384 -16.759 20.329 1.00 85.25 87 THR A N 1
ATOM 685 C CA . THR A 1 87 ? -4.886 -16.732 18.947 1.00 85.25 87 THR A CA 1
ATOM 686 C C . THR A 1 87 ? -3.786 -16.300 17.969 1.00 85.25 87 THR A C 1
ATOM 688 O O . THR A 1 87 ? -3.647 -16.864 16.887 1.00 85.25 87 THR A O 1
ATOM 691 N N . VAL A 1 88 ? -2.953 -15.329 18.364 1.00 86.19 88 VAL A N 1
ATOM 692 C CA . VAL A 1 88 ? -1.770 -14.910 17.591 1.00 86.19 88 VAL A CA 1
ATOM 693 C C . VAL A 1 88 ? -0.782 -16.063 17.414 1.00 86.19 88 VAL A C 1
ATOM 695 O O . VAL A 1 88 ? -0.367 -16.310 16.284 1.00 86.19 88 VAL A O 1
ATOM 698 N N . ASP A 1 89 ? -0.451 -16.787 18.489 1.00 84.81 89 ASP A N 1
ATOM 699 C CA . ASP A 1 89 ? 0.464 -17.939 18.440 1.00 84.81 89 ASP A CA 1
ATOM 700 C C . ASP A 1 89 ? -0.016 -19.009 17.441 1.00 84.81 89 ASP A C 1
ATOM 702 O O . ASP A 1 89 ? 0.786 -19.586 16.705 1.00 84.81 89 ASP A O 1
ATOM 706 N N . GLU A 1 90 ? -1.329 -19.245 17.378 1.00 84.69 90 GLU A N 1
ATOM 707 C CA . GLU A 1 90 ? -1.934 -20.221 16.468 1.00 84.69 90 GLU A CA 1
ATOM 708 C C . GLU A 1 90 ? -1.959 -19.746 15.009 1.00 84.69 90 GLU A C 1
ATOM 710 O O . GLU A 1 90 ? -1.672 -20.533 14.109 1.00 84.69 90 GLU A O 1
ATOM 715 N N . ILE A 1 91 ? -2.291 -18.477 14.749 1.00 89.00 91 ILE A N 1
ATOM 716 C CA . ILE A 1 91 ? -2.472 -17.946 13.386 1.00 89.00 91 ILE A CA 1
ATOM 717 C C . ILE A 1 91 ? -1.132 -17.620 12.720 1.00 89.00 91 ILE A C 1
ATOM 719 O O . ILE A 1 91 ? -0.946 -17.898 11.535 1.00 89.00 91 ILE A O 1
ATOM 723 N N . TYR A 1 92 ? -0.188 -17.021 13.448 1.00 86.75 92 TYR A N 1
ATOM 724 C CA . TYR A 1 92 ? 0.992 -16.392 12.843 1.00 86.75 92 TYR A CA 1
ATOM 725 C C . TYR A 1 92 ? 1.929 -17.399 12.170 1.00 86.75 92 TYR A C 1
ATOM 727 O O . TYR A 1 92 ? 2.550 -17.073 11.159 1.00 86.75 92 TYR A O 1
ATOM 735 N N . LEU A 1 93 ? 1.972 -18.644 12.653 1.00 85.62 93 LEU A N 1
ATOM 736 C CA . LEU A 1 93 ? 2.725 -19.720 12.002 1.00 85.62 93 LEU A CA 1
ATOM 737 C C . LEU A 1 93 ? 2.182 -20.045 10.601 1.00 85.62 93 LEU A C 1
ATOM 739 O O . LEU A 1 93 ? 2.960 -20.274 9.676 1.00 85.62 93 LEU A O 1
ATOM 743 N N . TRP A 1 94 ? 0.862 -19.995 10.413 1.00 87.88 94 TRP A N 1
ATOM 744 C CA . TRP A 1 94 ? 0.215 -20.219 9.115 1.00 87.88 94 TRP A CA 1
ATOM 745 C C . TRP A 1 94 ? 0.352 -19.033 8.154 1.00 87.88 94 TRP A C 1
ATOM 747 O O . TRP A 1 94 ? 0.136 -19.187 6.954 1.00 87.88 94 TRP A O 1
ATOM 757 N N . VAL A 1 95 ? 0.720 -17.855 8.659 1.00 87.94 95 VAL A N 1
ATOM 758 C CA . VAL A 1 95 ? 0.963 -16.656 7.844 1.00 87.94 95 VAL A CA 1
ATOM 759 C C . VAL A 1 95 ? 2.363 -16.682 7.217 1.00 87.94 95 VAL A C 1
ATOM 761 O O . VAL A 1 95 ? 2.587 -16.036 6.195 1.00 87.94 95 VAL A O 1
ATOM 764 N N . ILE A 1 96 ? 3.302 -17.470 7.759 1.00 88.50 96 ILE A N 1
ATOM 765 C CA . ILE A 1 96 ? 4.681 -17.550 7.250 1.00 88.50 96 ILE A CA 1
ATOM 766 C C . ILE A 1 96 ? 4.727 -17.902 5.752 1.00 88.50 96 ILE A C 1
ATOM 768 O O . ILE A 1 96 ? 5.345 -17.140 5.004 1.00 88.50 96 ILE A O 1
ATOM 772 N N . PRO A 1 97 ? 4.086 -18.981 5.255 1.00 89.75 97 PRO A N 1
ATOM 773 C CA . PRO A 1 97 ? 4.193 -19.331 3.840 1.00 89.75 97 PRO A CA 1
AT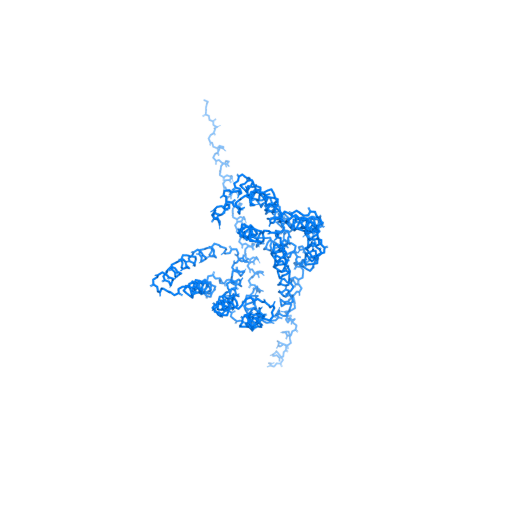OM 774 C C . PRO A 1 97 ? 3.514 -18.292 2.935 1.00 89.75 97 PRO A C 1
ATOM 776 O O . PRO A 1 97 ? 3.993 -18.050 1.827 1.00 89.75 97 PRO A O 1
ATOM 779 N N . TYR A 1 98 ? 2.467 -17.617 3.416 1.00 89.25 98 TYR A N 1
ATOM 780 C CA . TYR A 1 98 ? 1.822 -16.515 2.707 1.00 89.25 98 TYR A CA 1
ATOM 781 C C . TYR A 1 98 ? 2.779 -15.328 2.529 1.00 89.25 98 TYR A C 1
ATOM 783 O O . TYR A 1 98 ? 2.905 -14.794 1.429 1.00 89.25 98 TYR A O 1
ATOM 791 N N . LEU A 1 99 ? 3.541 -14.961 3.562 1.00 87.25 99 LEU A N 1
ATOM 792 C CA . LEU A 1 99 ? 4.528 -13.880 3.458 1.00 87.25 99 LEU A CA 1
ATOM 793 C C . LEU A 1 99 ? 5.621 -14.177 2.429 1.00 87.25 99 LEU A C 1
ATOM 795 O O . LEU A 1 99 ? 6.025 -13.281 1.688 1.00 87.25 99 LEU A O 1
ATOM 799 N N . TYR A 1 100 ? 6.068 -15.431 2.338 1.00 88.25 100 TYR A N 1
ATOM 800 C CA . TYR A 1 100 ? 6.990 -15.839 1.278 1.00 88.25 100 TYR A CA 1
ATOM 801 C C . TYR A 1 100 ? 6.350 -15.745 -0.106 1.00 88.25 100 TYR A C 1
ATOM 803 O O . TYR A 1 100 ? 7.010 -15.296 -1.040 1.00 88.25 100 TYR A O 1
ATOM 811 N N . SER A 1 101 ? 5.068 -16.098 -0.241 1.00 89.75 101 SER A N 1
ATOM 812 C CA . SER A 1 101 ? 4.364 -15.949 -1.519 1.00 89.75 101 SER A CA 1
ATOM 813 C C . SER A 1 101 ? 4.331 -14.488 -1.986 1.00 89.75 101 SER A C 1
ATOM 815 O O . SER A 1 101 ? 4.625 -14.220 -3.147 1.00 89.75 101 SER A O 1
ATOM 817 N N . LEU A 1 102 ? 4.125 -13.525 -1.075 1.00 86.50 102 LEU A N 1
ATOM 818 C CA . LEU A 1 102 ? 4.137 -12.095 -1.406 1.00 86.50 102 LEU A CA 1
ATOM 819 C C . LEU A 1 102 ? 5.481 -11.631 -1.972 1.00 86.50 102 LEU A C 1
ATOM 821 O O . LEU A 1 102 ? 5.502 -10.798 -2.875 1.00 86.50 102 LEU A O 1
ATOM 825 N N . VAL A 1 103 ? 6.600 -12.170 -1.476 1.00 86.31 103 VAL A N 1
ATOM 826 C CA . VAL A 1 103 ? 7.932 -11.847 -2.009 1.00 86.31 103 VAL A CA 1
ATOM 827 C C . VAL A 1 103 ? 8.018 -12.198 -3.492 1.00 86.31 103 VAL A C 1
ATOM 829 O O . VAL A 1 103 ? 8.464 -11.369 -4.290 1.00 86.31 103 VAL A O 1
ATOM 832 N N . PHE A 1 104 ? 7.570 -13.396 -3.863 1.00 86.88 104 PHE A N 1
ATOM 833 C CA . PHE A 1 104 ? 7.579 -13.848 -5.250 1.00 86.88 104 PHE A CA 1
ATOM 834 C C . PHE A 1 104 ? 6.574 -13.071 -6.100 1.00 86.88 104 PHE A C 1
ATOM 836 O O . PHE A 1 104 ? 6.973 -12.463 -7.094 1.00 86.88 104 PHE A O 1
ATOM 843 N N . THR A 1 105 ? 5.310 -13.021 -5.670 1.00 87.50 105 THR A N 1
ATOM 844 C CA . THR A 1 105 ? 4.218 -12.376 -6.409 1.00 87.50 105 THR A CA 1
ATOM 845 C C . THR A 1 105 ? 4.523 -10.908 -6.674 1.00 87.50 105 THR A C 1
ATOM 847 O O . THR A 1 105 ? 4.512 -10.465 -7.815 1.00 87.50 105 THR A O 1
ATOM 850 N N . MET A 1 106 ? 4.913 -10.137 -5.654 1.00 83.19 106 MET A N 1
ATOM 851 C CA . MET A 1 106 ? 5.222 -8.714 -5.840 1.00 83.19 106 MET A CA 1
ATOM 852 C C . MET A 1 106 ? 6.397 -8.498 -6.798 1.00 83.19 106 MET A C 1
ATOM 854 O O . MET A 1 106 ? 6.470 -7.477 -7.476 1.00 83.19 106 MET A O 1
ATOM 858 N N . THR A 1 107 ? 7.348 -9.430 -6.850 1.00 84.38 107 THR A N 1
ATOM 859 C CA . THR A 1 107 ? 8.518 -9.313 -7.728 1.00 84.38 107 THR A CA 1
ATOM 860 C C . THR A 1 107 ? 8.158 -9.638 -9.175 1.00 84.38 107 THR A C 1
ATOM 862 O O . THR A 1 107 ? 8.487 -8.868 -10.079 1.00 84.38 107 THR A O 1
ATOM 865 N N . MET A 1 108 ? 7.419 -10.726 -9.393 1.00 85.38 108 MET A N 1
ATOM 866 C CA . MET A 1 108 ? 6.955 -11.121 -10.722 1.00 85.38 108 MET A CA 1
ATOM 867 C C . MET A 1 108 ? 5.929 -10.144 -11.291 1.00 85.38 108 MET A C 1
ATOM 869 O O . MET A 1 108 ? 6.008 -9.784 -12.466 1.00 85.38 108 MET A O 1
ATOM 873 N N . GLN A 1 109 ? 5.027 -9.626 -10.461 1.00 84.69 109 GLN A N 1
ATOM 874 C CA . GLN A 1 109 ? 4.082 -8.599 -10.880 1.00 84.69 109 GLN A CA 1
ATOM 875 C C . GLN A 1 109 ? 4.790 -7.316 -11.286 1.00 84.69 109 GLN A C 1
ATOM 877 O O . GLN A 1 109 ? 4.504 -6.807 -12.363 1.00 84.69 109 GLN A O 1
ATOM 882 N N . MET A 1 110 ? 5.764 -6.826 -10.510 1.00 81.56 110 MET A N 1
ATOM 883 C CA . MET A 1 110 ? 6.547 -5.653 -10.920 1.00 81.56 110 MET A CA 1
ATOM 884 C C . MET A 1 110 ? 7.284 -5.892 -12.248 1.00 81.56 110 MET A C 1
ATOM 886 O O . MET A 1 110 ? 7.307 -5.003 -13.101 1.00 81.56 110 MET A O 1
ATOM 890 N N . TYR A 1 111 ? 7.829 -7.094 -12.462 1.00 83.44 111 TYR A N 1
ATOM 891 C CA . TYR A 1 111 ? 8.468 -7.476 -13.725 1.00 83.44 111 TYR A CA 1
ATOM 892 C C . TYR A 1 111 ? 7.492 -7.452 -14.914 1.00 83.44 111 TYR A C 1
ATOM 894 O O . TYR A 1 111 ? 7.792 -6.871 -15.960 1.00 83.44 111 TYR A O 1
ATOM 902 N N . LEU A 1 112 ? 6.303 -8.035 -14.754 1.00 84.94 112 LEU A N 1
ATOM 903 C CA . LEU A 1 112 ? 5.264 -8.050 -15.786 1.00 84.94 112 LEU A CA 1
ATOM 904 C C . LEU A 1 112 ? 4.658 -6.653 -16.019 1.00 84.94 112 LEU A C 1
ATOM 906 O O . LEU A 1 112 ? 4.386 -6.285 -17.165 1.00 84.94 112 LEU A O 1
ATOM 910 N N . GLN A 1 113 ? 4.499 -5.848 -14.964 1.00 78.81 113 GLN A N 1
ATOM 911 C CA . GLN A 1 113 ? 3.998 -4.473 -15.041 1.00 78.81 113 GLN A CA 1
ATOM 912 C C . GLN A 1 113 ? 4.972 -3.541 -15.765 1.00 78.81 113 GLN A C 1
ATOM 914 O O . GLN A 1 113 ? 4.543 -2.711 -16.570 1.00 78.81 113 GLN A O 1
ATOM 919 N N . ALA A 1 114 ? 6.282 -3.708 -15.553 1.00 77.75 114 ALA A N 1
ATOM 920 C CA . ALA A 1 114 ? 7.306 -2.962 -16.284 1.00 77.75 114 ALA A CA 1
ATOM 921 C C . ALA A 1 114 ? 7.209 -3.188 -17.807 1.00 77.75 114 ALA A C 1
ATOM 923 O O . ALA A 1 114 ? 7.463 -2.278 -18.591 1.00 77.75 114 ALA A O 1
ATOM 924 N N . GLN A 1 115 ? 6.747 -4.368 -18.230 1.00 79.06 115 GLN A N 1
ATOM 925 C CA . GLN A 1 115 ? 6.517 -4.722 -19.636 1.00 79.06 115 GLN A CA 1
ATOM 926 C C . GLN A 1 115 ? 5.105 -4.391 -20.137 1.00 79.06 115 GLN A C 1
ATOM 928 O O . GLN A 1 115 ? 4.736 -4.798 -21.239 1.00 79.06 115 GLN A O 1
ATOM 933 N N . MET A 1 116 ? 4.289 -3.700 -19.334 1.00 80.50 116 MET A N 1
ATOM 934 C CA . MET A 1 116 ? 2.886 -3.396 -19.636 1.00 80.50 116 MET A CA 1
ATOM 935 C C . MET A 1 116 ? 1.998 -4.647 -19.822 1.00 80.50 116 MET A C 1
ATOM 937 O O . MET A 1 116 ? 0.928 -4.566 -20.425 1.00 80.50 116 MET A O 1
ATOM 941 N N . LYS A 1 117 ? 2.381 -5.808 -19.265 1.00 83.94 117 LYS A N 1
ATOM 942 C CA . LYS A 1 117 ? 1.614 -7.072 -19.327 1.00 83.94 117 LYS A CA 1
ATOM 943 C C . LYS A 1 117 ? 0.552 -7.185 -18.217 1.00 83.94 117 LYS A C 1
ATOM 945 O O . LYS A 1 117 ? 0.262 -8.275 -17.726 1.00 83.94 117 LYS A O 1
ATOM 950 N N . ASN A 1 118 ? -0.078 -6.066 -17.852 1.00 82.38 118 ASN A N 1
ATOM 951 C CA . ASN A 1 118 ? -1.026 -5.975 -16.729 1.00 82.38 118 ASN A CA 1
ATOM 952 C C . ASN A 1 118 ? -2.282 -6.839 -16.916 1.00 82.38 118 ASN A C 1
ATOM 954 O O . ASN A 1 118 ? -2.868 -7.289 -15.937 1.00 82.38 118 ASN A O 1
ATOM 958 N N . ALA A 1 119 ? -2.684 -7.103 -18.163 1.00 85.38 119 ALA A N 1
ATOM 959 C CA . ALA A 1 119 ? -3.848 -7.938 -18.454 1.00 85.38 119 ALA A CA 1
ATOM 960 C C . ALA A 1 119 ? -3.679 -9.377 -17.936 1.00 85.38 119 ALA A C 1
ATOM 962 O O . ALA A 1 119 ? -4.618 -9.941 -17.383 1.00 85.38 119 ALA A O 1
ATOM 963 N N . ILE A 1 120 ? -2.479 -9.954 -18.065 1.00 88.56 120 ILE A N 1
ATOM 964 C CA . ILE A 1 1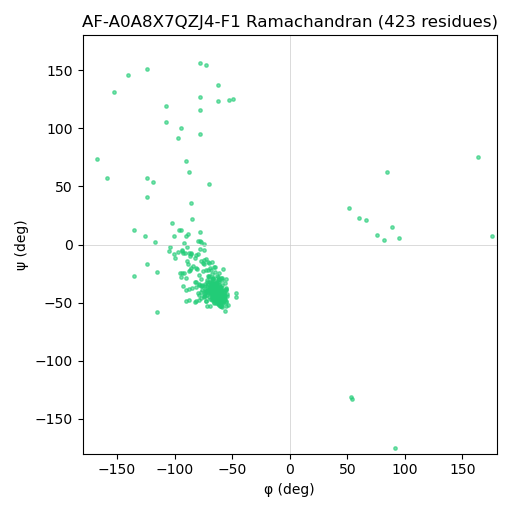20 ? -2.196 -11.310 -17.570 1.00 88.56 120 ILE A CA 1
ATOM 965 C C . ILE A 1 120 ? -2.242 -11.338 -16.048 1.00 88.56 120 ILE A C 1
ATOM 967 O O . ILE A 1 120 ? -2.869 -12.229 -15.488 1.00 88.56 120 ILE A O 1
ATOM 971 N N . ILE A 1 121 ? -1.655 -10.333 -15.393 1.00 87.50 121 ILE A N 1
ATOM 972 C CA . ILE A 1 121 ? -1.717 -10.192 -13.934 1.00 87.50 121 ILE A CA 1
ATOM 973 C C . ILE A 1 121 ? -3.180 -10.161 -13.480 1.00 87.50 121 ILE A C 1
ATOM 975 O O . ILE A 1 121 ? -3.563 -10.920 -12.599 1.00 87.50 121 ILE A O 1
ATOM 979 N N . GLY A 1 122 ? -4.025 -9.362 -14.140 1.00 87.06 122 GLY A N 1
ATOM 980 C CA . GLY A 1 122 ? -5.455 -9.298 -13.829 1.00 87.06 122 GLY A CA 1
ATOM 981 C C . GLY A 1 122 ? -6.172 -10.644 -13.979 1.00 87.06 122 GLY A C 1
ATOM 982 O O . GLY A 1 122 ? -6.945 -11.029 -13.100 1.00 87.06 122 GLY A O 1
ATOM 983 N N . VAL A 1 123 ? -5.898 -11.391 -15.054 1.00 92.00 123 VAL A N 1
ATOM 984 C CA . VAL A 1 123 ? -6.489 -12.724 -15.273 1.00 92.00 123 VAL A CA 1
ATOM 985 C C . VAL A 1 123 ? -6.026 -13.717 -14.205 1.00 92.00 123 VAL A C 1
ATOM 987 O O . VAL A 1 123 ? -6.864 -14.403 -13.620 1.00 92.00 123 VAL A O 1
ATOM 990 N N . LEU A 1 124 ? -4.724 -13.774 -13.913 1.00 91.56 124 LEU A N 1
ATOM 991 C CA . LEU A 1 124 ? -4.169 -14.674 -12.899 1.00 91.56 124 LEU A CA 1
ATOM 992 C C . LEU A 1 124 ? -4.716 -14.357 -11.502 1.00 91.56 124 LEU A C 1
ATOM 994 O O . LEU A 1 124 ? -5.165 -15.270 -10.811 1.00 91.56 124 LEU A O 1
ATOM 998 N N . SER A 1 125 ? -4.782 -13.078 -11.126 1.00 89.88 125 SER A N 1
ATOM 999 C CA . SER A 1 125 ? -5.381 -12.641 -9.858 1.00 89.88 125 SER A CA 1
ATOM 1000 C C . SER A 1 125 ? -6.870 -12.979 -9.772 1.00 89.88 125 SER A C 1
ATOM 1002 O O . SER A 1 125 ? -7.349 -13.392 -8.719 1.00 89.88 125 SER A O 1
ATOM 1004 N N . THR A 1 126 ? -7.613 -12.870 -10.879 1.00 90.06 126 THR A N 1
ATOM 1005 C CA . THR A 1 126 ? -9.039 -13.239 -10.913 1.00 90.06 126 THR A CA 1
ATOM 1006 C C . THR A 1 126 ? -9.232 -14.743 -10.714 1.00 90.06 126 THR A C 1
ATOM 1008 O O . THR A 1 126 ? -10.098 -15.162 -9.950 1.00 90.06 126 THR A O 1
ATOM 1011 N N . ILE A 1 127 ? -8.412 -15.570 -11.369 1.00 91.62 127 ILE A N 1
ATOM 1012 C CA . ILE A 1 127 ? -8.446 -17.030 -11.196 1.00 91.62 127 ILE A CA 1
ATOM 1013 C C . ILE A 1 127 ? -8.102 -17.401 -9.751 1.00 91.62 127 ILE A C 1
ATOM 1015 O O . ILE A 1 127 ? -8.786 -18.228 -9.148 1.00 91.62 127 ILE A O 1
ATOM 1019 N N . ALA A 1 128 ? -7.084 -16.761 -9.178 1.00 91.38 128 ALA A N 1
ATOM 1020 C CA . ALA A 1 128 ? -6.686 -16.982 -7.797 1.00 91.38 128 ALA A CA 1
ATOM 1021 C C . ALA A 1 128 ? -7.767 -16.573 -6.792 1.00 91.38 128 ALA A C 1
ATOM 1023 O O . ALA A 1 128 ? -7.981 -17.291 -5.820 1.00 91.38 128 ALA A O 1
ATOM 1024 N N . LEU A 1 129 ? -8.506 -15.489 -7.044 1.00 91.56 129 LEU A N 1
ATOM 1025 C CA . LEU A 1 129 ? -9.662 -15.101 -6.231 1.00 91.56 129 LEU A CA 1
ATOM 1026 C C . LEU A 1 129 ? -10.737 -16.201 -6.222 1.00 91.56 129 LEU A C 1
ATOM 1028 O O . LEU A 1 129 ? -11.251 -16.569 -5.168 1.00 91.56 129 LEU A O 1
ATOM 1032 N N . VAL A 1 130 ? -11.068 -16.759 -7.391 1.00 93.88 130 VAL A N 1
ATOM 1033 C CA . VAL A 1 130 ? -12.048 -17.855 -7.497 1.00 93.88 130 VAL A CA 1
ATOM 1034 C C . VAL A 1 130 ? -11.548 -19.105 -6.769 1.00 93.88 130 VAL A C 1
ATOM 1036 O O . VAL A 1 130 ? -12.316 -19.751 -6.051 1.00 93.88 130 VAL A O 1
ATOM 1039 N N . LEU A 1 131 ? -10.259 -19.424 -6.918 1.00 92.94 131 LEU A N 1
ATOM 1040 C CA . LEU A 1 131 ? -9.605 -20.505 -6.185 1.00 92.94 131 LEU A CA 1
ATOM 1041 C C . LEU A 1 131 ? -9.634 -20.274 -4.674 1.00 92.94 131 LEU A C 1
ATOM 1043 O O . LEU A 1 131 ? -9.913 -21.219 -3.945 1.00 92.94 131 LEU A O 1
ATOM 1047 N N . ASP A 1 132 ? -9.397 -19.048 -4.207 1.00 93.00 132 ASP A N 1
ATOM 1048 C CA . ASP A 1 132 ? -9.429 -18.697 -2.785 1.00 93.00 132 ASP A CA 1
ATOM 1049 C C . ASP A 1 132 ? -10.819 -18.909 -2.193 1.00 93.00 132 ASP A C 1
ATOM 1051 O O . ASP A 1 132 ? -10.969 -19.608 -1.191 1.00 93.00 132 ASP A O 1
ATOM 1055 N N . ILE A 1 133 ? -11.852 -18.389 -2.862 1.00 93.50 133 ILE A N 1
ATOM 1056 C CA . ILE A 1 133 ? -13.245 -18.559 -2.438 1.00 93.50 133 ILE A CA 1
ATOM 1057 C C . ILE A 1 133 ? -13.597 -20.049 -2.368 1.00 93.50 133 ILE A C 1
ATOM 1059 O O . ILE A 1 133 ? -14.148 -20.511 -1.366 1.00 93.50 133 ILE A O 1
ATOM 1063 N N . GLY A 1 134 ? -13.260 -20.816 -3.410 1.00 93.44 134 GLY A N 1
ATOM 1064 C CA . GLY A 1 134 ? -13.547 -22.249 -3.474 1.00 93.44 134 GLY A CA 1
ATOM 1065 C C . GLY A 1 134 ? -12.786 -23.059 -2.422 1.00 93.44 134 GLY A C 1
ATOM 1066 O O . GLY A 1 134 ? -13.387 -23.868 -1.711 1.00 93.44 134 GLY A O 1
ATOM 1067 N N . ALA A 1 135 ? -11.481 -22.820 -2.287 1.00 91.94 135 ALA A N 1
ATOM 1068 C CA . ALA A 1 135 ? -10.616 -23.515 -1.340 1.00 91.94 135 ALA A CA 1
ATOM 1069 C C . ALA A 1 135 ? -10.989 -23.179 0.105 1.00 91.94 135 ALA A C 1
ATOM 1071 O O . ALA A 1 135 ? -11.119 -24.085 0.926 1.00 91.94 135 ALA A O 1
ATOM 1072 N N . THR A 1 136 ? -11.235 -21.905 0.412 1.00 94.00 136 THR A N 1
ATOM 1073 C CA . THR A 1 136 ? -11.664 -21.463 1.742 1.00 94.00 136 THR A CA 1
ATOM 1074 C C . THR A 1 136 ? -13.033 -22.037 2.091 1.00 94.00 136 THR A C 1
ATOM 1076 O O . THR A 1 136 ? -13.197 -22.600 3.174 1.00 94.00 136 THR A O 1
ATOM 1079 N N . TRP A 1 137 ? -14.008 -21.987 1.176 1.00 93.88 137 TRP A N 1
ATOM 1080 C CA . TRP A 1 137 ? -15.317 -22.607 1.403 1.00 93.88 137 TRP A CA 1
ATOM 1081 C C . TRP A 1 137 ? -15.187 -24.106 1.688 1.00 93.88 137 TRP A C 1
ATOM 1083 O O . TRP A 1 137 ? -15.747 -24.596 2.669 1.00 93.88 137 TRP A O 1
ATOM 1093 N N . TRP A 1 138 ? -14.396 -24.822 0.888 1.00 92.50 138 TRP A N 1
ATOM 1094 C CA . TRP A 1 138 ? -14.154 -26.249 1.079 1.00 92.50 138 TRP A CA 1
ATOM 1095 C C . TRP A 1 138 ? -13.483 -26.542 2.430 1.00 92.50 138 TRP A C 1
ATOM 1097 O O . TRP A 1 138 ? -13.979 -27.350 3.218 1.00 92.50 138 TRP A O 1
ATOM 1107 N N . CYS A 1 139 ? -12.394 -25.847 2.756 1.00 91.56 139 CYS A N 1
ATOM 1108 C CA . CYS A 1 139 ? -11.636 -26.098 3.982 1.00 91.56 139 CYS A CA 1
ATOM 1109 C C . CYS A 1 139 ? -12.416 -25.733 5.250 1.00 91.56 139 CYS A C 1
ATOM 1111 O O . CYS A 1 139 ? -12.358 -26.450 6.251 1.00 91.56 139 CYS A O 1
ATOM 1113 N N . VAL A 1 140 ? -13.173 -24.636 5.215 1.00 93.50 140 VAL A N 1
ATOM 1114 C CA . VAL A 1 140 ? -13.923 -24.155 6.379 1.00 93.50 140 VAL A CA 1
ATOM 1115 C C . VAL A 1 140 ? -15.236 -24.915 6.546 1.00 93.50 140 VAL A C 1
ATOM 1117 O O . VAL A 1 140 ? -15.540 -25.365 7.649 1.00 93.50 140 VAL A O 1
ATOM 1120 N N . ARG A 1 141 ? -16.035 -25.059 5.479 1.00 90.62 141 ARG A N 1
ATOM 1121 C CA . ARG A 1 141 ? -17.402 -25.604 5.570 1.00 90.62 141 ARG A CA 1
ATOM 1122 C C . ARG A 1 141 ? -17.463 -27.114 5.395 1.00 90.62 141 ARG A C 1
ATOM 1124 O O . ARG A 1 141 ? -18.255 -27.741 6.088 1.00 90.62 141 ARG A O 1
ATOM 1131 N N . VAL A 1 142 ? -16.666 -27.689 4.492 1.00 91.69 142 VAL A N 1
ATOM 1132 C CA . VAL A 1 142 ? -16.708 -29.135 4.203 1.00 91.69 142 VAL A CA 1
ATOM 1133 C C . VAL A 1 142 ? -15.794 -29.902 5.153 1.00 91.69 142 VAL A C 1
ATOM 1135 O O . VAL A 1 142 ? -16.226 -30.880 5.753 1.00 91.69 142 VAL A O 1
ATOM 1138 N N . MET A 1 143 ? -14.553 -29.440 5.335 1.00 89.75 143 MET A N 1
ATOM 1139 C CA . MET A 1 143 ? -13.583 -30.107 6.219 1.00 89.75 143 MET A CA 1
ATOM 1140 C C . MET A 1 143 ? -13.680 -29.672 7.689 1.00 89.75 143 MET A C 1
ATOM 1142 O O . MET A 1 143 ? -13.053 -30.285 8.548 1.00 89.75 143 MET A O 1
ATOM 1146 N N . GLY A 1 144 ? -14.448 -28.621 7.999 1.00 90.06 144 GLY A N 1
ATOM 1147 C CA . GLY A 1 144 ? -14.664 -28.160 9.374 1.00 90.06 144 GLY A CA 1
ATOM 1148 C C . GLY A 1 144 ? -13.410 -27.608 10.064 1.00 90.06 144 GLY A C 1
ATOM 1149 O O . GLY A 1 144 ? -13.367 -27.556 11.289 1.00 90.06 144 GLY A O 1
ATOM 1150 N N . MET A 1 145 ? -12.388 -27.186 9.310 1.00 86.88 145 MET A N 1
ATOM 1151 C CA . MET A 1 145 ? -11.076 -26.797 9.854 1.00 86.88 145 MET A CA 1
ATOM 1152 C C . MET A 1 145 ? -11.042 -25.397 10.497 1.00 86.88 145 MET A C 1
ATOM 1154 O O . MET A 1 145 ? -9.977 -24.929 10.903 1.00 86.88 145 MET A O 1
ATOM 1158 N N . GLY A 1 146 ? -12.182 -24.701 10.572 1.00 89.00 146 GLY A N 1
ATOM 1159 C CA . GLY A 1 146 ? -12.281 -23.371 11.179 1.00 89.00 146 GLY A CA 1
ATOM 1160 C C . GLY A 1 146 ? -11.280 -22.374 10.583 1.00 89.00 146 GLY A C 1
ATOM 1161 O O . GLY A 1 146 ? -11.121 -22.293 9.365 1.00 89.00 146 GLY A O 1
ATOM 1162 N N . ILE A 1 147 ? -10.580 -21.627 11.441 1.00 87.94 147 ILE A N 1
ATOM 1163 C CA . ILE A 1 147 ? -9.624 -20.591 11.021 1.00 87.94 147 ILE A CA 1
ATOM 1164 C C . ILE A 1 147 ? -8.402 -21.153 10.282 1.00 87.94 147 ILE A C 1
ATOM 1166 O O . ILE A 1 147 ? -7.920 -20.533 9.336 1.00 87.94 147 ILE A O 1
ATOM 1170 N N . HIS A 1 148 ? -7.948 -22.360 10.636 1.00 88.75 148 HIS A N 1
ATOM 1171 C CA . HIS A 1 148 ? -6.860 -23.031 9.920 1.00 88.75 148 HIS A CA 1
ATOM 1172 C C . HIS A 1 148 ? -7.256 -23.347 8.477 1.00 88.75 148 HIS A C 1
ATOM 1174 O O . HIS A 1 148 ? -6.430 -23.241 7.577 1.00 88.75 148 HIS A O 1
ATOM 1180 N N . GLY A 1 149 ? -8.532 -23.672 8.239 1.00 90.31 149 GLY A N 1
ATOM 1181 C CA . GLY A 1 149 ? -9.062 -23.870 6.893 1.00 90.31 149 GLY A CA 1
ATOM 1182 C C . GLY A 1 149 ? -9.032 -22.597 6.045 1.00 90.31 149 GLY A C 1
ATOM 1183 O O . GLY A 1 149 ? -8.667 -22.657 4.874 1.00 90.31 149 GLY A O 1
ATOM 1184 N N . ALA A 1 150 ? -9.353 -21.444 6.639 1.00 91.00 150 ALA A N 1
ATOM 1185 C CA . ALA A 1 150 ? -9.269 -20.155 5.951 1.00 91.00 150 ALA A CA 1
ATOM 1186 C C . ALA A 1 150 ? -7.817 -19.777 5.617 1.00 91.00 150 ALA A C 1
ATOM 1188 O O . ALA A 1 150 ? -7.517 -19.361 4.502 1.00 91.00 150 ALA A O 1
ATOM 1189 N N . LEU A 1 151 ? -6.892 -19.993 6.557 1.00 92.12 151 LEU A N 1
ATOM 1190 C CA . LEU A 1 151 ? -5.466 -19.737 6.342 1.00 92.12 151 LEU A CA 1
ATOM 1191 C C . LEU A 1 151 ? -4.859 -20.693 5.306 1.00 92.12 151 LEU A C 1
ATOM 1193 O O . LEU A 1 151 ? -3.985 -20.296 4.536 1.00 92.12 151 LEU A O 1
ATOM 1197 N N . LEU A 1 152 ? -5.325 -21.942 5.253 1.00 91.75 152 LEU A N 1
ATOM 1198 C CA . LEU A 1 152 ? -4.927 -22.891 4.218 1.00 91.75 152 LEU A CA 1
ATOM 1199 C C . LEU A 1 152 ? -5.422 -22.448 2.834 1.00 91.75 152 LEU A C 1
ATOM 1201 O O . LEU A 1 152 ? -4.634 -22.467 1.891 1.00 91.75 152 LEU A O 1
ATOM 1205 N N . GLY A 1 153 ? -6.682 -22.010 2.724 1.00 91.38 153 GLY A N 1
ATOM 1206 C CA . GLY A 1 153 ? -7.240 -21.441 1.491 1.00 91.38 153 GLY A CA 1
ATOM 1207 C C . GLY A 1 153 ? -6.410 -20.266 0.973 1.00 91.38 153 GLY A C 1
ATOM 1208 O O . GLY A 1 153 ? -5.941 -20.308 -0.167 1.00 91.38 153 GLY A O 1
ATOM 1209 N N . LEU A 1 154 ? -6.096 -19.318 1.864 1.00 91.19 154 LEU A N 1
ATOM 1210 C CA . LEU A 1 154 ? -5.240 -18.168 1.567 1.00 91.19 154 LEU A CA 1
ATOM 1211 C C . LEU A 1 154 ? -3.871 -18.592 1.019 1.00 91.19 154 LEU A C 1
ATOM 1213 O O . LEU A 1 154 ? -3.412 -18.070 0.001 1.00 91.19 154 LEU A O 1
ATOM 1217 N N . ASN A 1 155 ? -3.206 -19.543 1.680 1.00 93.44 155 ASN A N 1
ATOM 1218 C CA . ASN A 1 155 ? -1.903 -20.036 1.238 1.00 93.44 155 ASN A CA 1
ATOM 1219 C C . ASN A 1 155 ? -1.993 -20.731 -0.128 1.00 93.44 155 ASN A C 1
ATOM 1221 O O . ASN A 1 155 ? -1.162 -20.468 -0.995 1.00 93.44 155 ASN A O 1
ATOM 1225 N N . LEU A 1 156 ? -3.001 -21.581 -0.340 1.00 92.88 156 LEU A N 1
ATOM 1226 C CA . LEU A 1 156 ? -3.204 -22.283 -1.610 1.00 92.88 156 LEU A CA 1
ATOM 1227 C C . LEU A 1 156 ? -3.430 -21.307 -2.765 1.00 92.88 156 LEU A C 1
ATOM 1229 O O . LEU A 1 156 ? -2.772 -21.424 -3.798 1.00 92.88 156 LEU A O 1
ATOM 1233 N N . SER A 1 157 ? -4.316 -20.327 -2.583 1.00 92.81 157 SER A N 1
ATOM 1234 C CA . SER A 1 157 ? -4.577 -19.314 -3.603 1.00 92.81 157 SER A CA 1
ATOM 1235 C C . SER A 1 157 ? -3.331 -18.477 -3.893 1.00 92.81 157 SER A C 1
ATOM 1237 O O . SER A 1 157 ? -2.919 -18.352 -5.049 1.00 92.81 157 SER A O 1
ATOM 1239 N N . SER A 1 158 ? -2.655 -17.992 -2.852 1.00 91.25 158 SER A N 1
ATOM 1240 C CA . SER A 1 158 ? -1.496 -17.111 -3.020 1.00 91.25 158 SER A CA 1
ATOM 1241 C C . SER A 1 158 ? -0.331 -17.817 -3.717 1.00 91.25 158 SER A C 1
ATOM 1243 O O . SER A 1 158 ? 0.262 -17.273 -4.647 1.00 91.25 158 SER A O 1
ATOM 1245 N N . TRP A 1 159 ? -0.040 -19.067 -3.344 1.00 94.69 159 TRP A N 1
ATOM 1246 C CA . TRP A 1 159 ? 0.980 -19.866 -4.028 1.00 94.69 159 TRP A CA 1
ATOM 1247 C C . TRP A 1 159 ? 0.563 -20.292 -5.436 1.00 94.69 159 TRP A C 1
ATOM 1249 O O . TRP A 1 159 ? 1.430 -20.446 -6.296 1.00 94.69 159 TRP A O 1
ATOM 1259 N N . SER A 1 160 ? -0.737 -20.427 -5.718 1.00 93.25 160 SER A N 1
ATOM 1260 C CA . SER A 1 160 ? -1.205 -20.681 -7.085 1.00 93.25 160 SER A CA 1
ATOM 1261 C C . SER A 1 160 ? -0.881 -19.517 -8.029 1.00 93.25 160 SER A C 1
ATOM 1263 O O . SER A 1 160 ? -0.443 -19.771 -9.151 1.00 93.25 160 SER A O 1
ATOM 1265 N N . VAL A 1 161 ? -0.993 -18.263 -7.559 1.00 92.44 161 VAL A N 1
ATOM 1266 C CA . VAL A 1 161 ? -0.564 -17.070 -8.316 1.00 92.44 161 VAL A CA 1
ATOM 1267 C C . VAL A 1 161 ? 0.927 -17.134 -8.590 1.00 92.44 161 VAL A C 1
ATOM 1269 O O . VAL A 1 161 ? 1.332 -17.016 -9.743 1.00 92.44 161 VAL A O 1
ATOM 1272 N N . VAL A 1 162 ? 1.729 -17.391 -7.551 1.00 93.00 162 VAL A N 1
ATOM 1273 C CA . VAL A 1 162 ? 3.188 -17.508 -7.674 1.00 93.00 162 VAL A CA 1
ATOM 1274 C C . VAL A 1 162 ? 3.554 -18.528 -8.749 1.00 93.00 162 VAL A C 1
ATOM 1276 O O . VAL A 1 162 ? 4.303 -18.216 -9.672 1.00 93.00 162 VAL A O 1
ATOM 1279 N N . ILE A 1 163 ? 2.993 -19.737 -8.671 1.00 94.12 163 ILE A N 1
ATOM 1280 C CA . ILE A 1 163 ? 3.268 -20.809 -9.633 1.00 94.12 163 ILE A CA 1
ATOM 1281 C C . ILE A 1 163 ? 2.837 -20.397 -11.045 1.00 94.12 163 ILE A C 1
ATOM 1283 O O . ILE A 1 163 ? 3.596 -20.596 -11.992 1.00 94.12 163 ILE A O 1
ATOM 1287 N N . ALA A 1 164 ? 1.651 -19.808 -11.203 1.00 93.00 164 ALA A N 1
ATOM 1288 C CA . ALA A 1 164 ? 1.154 -19.394 -12.510 1.00 93.00 164 ALA A CA 1
ATOM 1289 C C . ALA A 1 164 ? 2.014 -18.283 -13.138 1.00 93.00 164 ALA A C 1
ATOM 1291 O O . ALA A 1 164 ? 2.330 -18.346 -14.327 1.00 93.00 164 ALA A O 1
ATOM 1292 N N . GLU A 1 165 ? 2.444 -17.302 -12.344 1.00 90.88 165 GLU A N 1
ATOM 1293 C CA . GLU A 1 165 ? 3.355 -16.242 -12.779 1.00 90.88 165 GLU A CA 1
ATOM 1294 C C . GLU A 1 165 ? 4.729 -16.811 -13.157 1.00 90.88 165 GLU A C 1
ATOM 1296 O O . GLU A 1 165 ? 5.268 -16.456 -14.205 1.00 90.88 165 GLU A O 1
ATOM 1301 N N . PHE A 1 166 ? 5.264 -17.759 -12.380 1.00 90.44 166 PHE A N 1
ATOM 1302 C CA . PHE A 1 166 ? 6.503 -18.465 -12.714 1.00 90.44 166 PHE A CA 1
ATOM 1303 C C . PHE A 1 166 ? 6.399 -19.237 -14.030 1.00 90.44 166 PHE A C 1
ATOM 1305 O O . PHE A 1 166 ? 7.282 -19.125 -14.881 1.00 90.44 166 PHE A O 1
ATOM 1312 N N . VAL A 1 167 ? 5.314 -19.991 -14.224 1.00 91.81 167 VAL A N 1
ATOM 1313 C CA . VAL A 1 167 ? 5.057 -20.717 -15.475 1.00 91.81 167 VAL A CA 1
ATOM 1314 C C . VAL A 1 167 ? 4.972 -19.744 -16.647 1.00 91.81 167 VAL A C 1
ATOM 1316 O O . VAL A 1 167 ? 5.547 -20.010 -17.699 1.00 91.81 167 VAL A O 1
ATOM 1319 N N . TYR A 1 168 ? 4.316 -18.599 -16.472 1.00 89.88 168 TYR A N 1
ATOM 1320 C CA . TYR A 1 168 ? 4.200 -17.597 -17.525 1.00 89.88 168 TYR A CA 1
ATOM 1321 C C . TYR A 1 168 ? 5.553 -16.948 -17.869 1.00 89.88 168 TYR A C 1
ATOM 1323 O O . TYR A 1 168 ? 5.906 -16.814 -19.042 1.00 89.88 168 TYR A O 1
ATOM 1331 N N . VAL A 1 169 ? 6.344 -16.568 -16.864 1.00 87.25 169 VAL A N 1
ATOM 1332 C CA . VAL A 1 169 ? 7.643 -15.913 -17.080 1.00 87.25 169 VAL A CA 1
ATOM 1333 C C . VAL A 1 169 ? 8.667 -16.891 -17.666 1.00 87.25 169 VAL A C 1
ATOM 1335 O O . VAL A 1 169 ? 9.334 -16.557 -18.645 1.00 87.25 169 VAL A O 1
ATOM 1338 N N . PHE A 1 170 ? 8.764 -18.111 -17.127 1.00 85.69 170 PHE A N 1
ATOM 1339 C CA . PHE A 1 170 ? 9.765 -19.101 -17.546 1.00 85.69 170 PHE A CA 1
ATOM 1340 C C . PHE A 1 170 ? 9.338 -19.962 -18.733 1.00 85.69 170 PHE A C 1
ATOM 1342 O O . PHE A 1 170 ? 10.193 -20.488 -19.441 1.00 85.69 170 PHE A O 1
ATOM 1349 N N . GLY A 1 171 ? 8.040 -20.084 -19.002 1.00 83.81 171 GLY A N 1
ATOM 1350 C CA . GLY A 1 171 ? 7.513 -20.880 -20.113 1.00 83.81 171 GLY A CA 1
ATOM 1351 C C . GLY A 1 171 ? 7.626 -20.217 -21.490 1.00 83.81 171 GLY A C 1
ATOM 1352 O O . GLY A 1 171 ? 7.047 -20.709 -22.453 1.00 83.81 171 GLY A O 1
ATOM 1353 N N . GLY A 1 172 ? 8.374 -19.114 -21.604 1.00 79.19 172 GLY A N 1
ATOM 1354 C CA . GLY A 1 172 ? 8.731 -18.505 -22.888 1.00 79.19 172 GLY A CA 1
ATOM 1355 C C . GLY A 1 172 ? 7.815 -17.375 -23.363 1.00 79.19 172 GLY A C 1
ATOM 1356 O O . GLY A 1 172 ? 8.030 -16.850 -24.452 1.00 79.19 172 GLY A O 1
ATOM 1357 N N . TRP A 1 173 ? 6.838 -16.934 -22.560 1.00 82.75 173 TRP A N 1
ATOM 1358 C CA . TRP A 1 173 ? 5.967 -15.795 -22.906 1.00 82.75 173 TRP A CA 1
ATOM 1359 C C . TRP A 1 173 ? 6.624 -14.414 -22.713 1.00 82.75 173 TRP A C 1
ATOM 1361 O O . TRP A 1 173 ? 6.042 -13.384 -23.085 1.00 82.75 173 TRP A O 1
ATOM 1371 N N . CYS A 1 174 ? 7.851 -14.379 -22.184 1.00 84.06 174 CYS A N 1
ATOM 1372 C CA . CYS A 1 174 ? 8.689 -13.183 -22.046 1.00 84.06 174 CYS A CA 1
ATOM 1373 C C . CYS A 1 174 ? 10.067 -13.360 -22.730 1.00 84.06 174 CYS A C 1
ATOM 1375 O O . CYS A 1 174 ? 11.099 -13.203 -22.079 1.00 84.06 174 CYS A O 1
ATOM 1377 N N . PRO A 1 175 ? 10.120 -13.665 -24.045 1.00 75.50 175 PRO A N 1
ATOM 1378 C CA . PRO A 1 175 ? 11.351 -14.105 -24.716 1.00 75.50 175 PRO A CA 1
ATOM 1379 C C . PRO A 1 175 ? 12.400 -12.998 -24.878 1.00 75.50 175 PRO A C 1
ATOM 1381 O O . PRO A 1 175 ? 13.577 -13.281 -25.055 1.00 75.50 175 PRO A O 1
ATOM 1384 N N . HIS A 1 176 ? 11.979 -11.732 -24.843 1.00 75.19 176 HIS A N 1
ATOM 1385 C CA . HIS A 1 176 ? 12.868 -10.584 -25.036 1.00 75.19 176 HIS A CA 1
ATOM 1386 C C . HIS A 1 176 ? 13.509 -10.081 -23.740 1.00 75.19 176 HIS A C 1
ATOM 1388 O O . HIS A 1 176 ? 14.468 -9.323 -23.793 1.00 75.19 176 HIS A O 1
ATOM 1394 N N . THR A 1 177 ? 12.971 -10.472 -22.588 1.00 79.31 177 THR A N 1
ATOM 1395 C CA . THR A 1 177 ? 13.331 -9.909 -21.278 1.00 79.31 177 THR A CA 1
ATOM 1396 C C . THR A 1 177 ? 13.790 -10.970 -20.285 1.00 79.31 177 THR A C 1
ATOM 1398 O O . THR A 1 177 ? 14.350 -10.626 -19.249 1.00 79.31 177 THR A O 1
ATOM 1401 N N . TRP A 1 178 ? 13.505 -12.249 -20.539 1.00 79.94 178 TRP A N 1
ATOM 1402 C CA . TRP A 1 178 ? 13.981 -13.364 -19.729 1.00 79.94 178 TRP A CA 1
ATOM 1403 C C . TRP A 1 178 ? 15.064 -14.123 -20.497 1.00 79.94 178 TRP A C 1
ATOM 1405 O O . TRP A 1 178 ? 14.771 -14.861 -21.435 1.00 79.94 178 TRP A O 1
ATOM 1415 N N . THR A 1 179 ? 16.321 -13.937 -20.096 1.00 73.50 179 THR A N 1
ATOM 1416 C CA . THR A 1 179 ? 17.505 -14.568 -20.710 1.00 73.50 179 THR A CA 1
ATOM 1417 C C . THR A 1 179 ? 18.019 -15.780 -19.925 1.00 73.50 179 THR A C 1
ATOM 1419 O O . THR A 1 179 ? 19.054 -16.344 -20.271 1.00 73.50 179 THR A O 1
ATOM 1422 N N . GLY A 1 180 ? 17.284 -16.212 -18.894 1.00 76.56 180 GLY A N 1
ATOM 1423 C CA . GLY A 1 180 ? 17.667 -17.305 -17.998 1.00 76.56 180 GLY A CA 1
ATOM 1424 C C . GLY A 1 180 ? 18.443 -16.839 -16.764 1.00 76.56 180 GLY A C 1
ATOM 1425 O O . GLY A 1 180 ? 18.604 -15.647 -16.522 1.00 76.56 180 GLY A O 1
ATOM 1426 N N . PHE A 1 181 ? 18.903 -17.799 -15.959 1.00 76.81 181 PHE A N 1
ATOM 1427 C CA . PHE A 1 181 ? 19.672 -17.518 -14.746 1.00 76.81 181 PHE A CA 1
ATOM 1428 C C . PHE A 1 181 ? 21.126 -17.183 -15.086 1.00 76.81 181 PHE A C 1
ATOM 1430 O O . PHE A 1 181 ? 21.808 -17.957 -15.757 1.00 76.81 181 PHE A O 1
ATOM 1437 N N . SER A 1 182 ? 21.609 -16.047 -14.586 1.00 75.94 182 SER A N 1
ATOM 1438 C CA . SER A 1 182 ? 22.965 -15.554 -14.815 1.00 75.94 182 SER A CA 1
ATOM 1439 C C . SER A 1 182 ? 23.530 -14.935 -13.535 1.00 75.94 182 SER A C 1
ATOM 1441 O O . SER A 1 182 ? 22.815 -14.327 -12.741 1.00 75.94 182 SER A O 1
ATOM 1443 N N . THR A 1 183 ? 24.840 -15.079 -13.322 1.00 69.38 183 THR A N 1
ATOM 1444 C CA . THR A 1 183 ? 25.538 -14.455 -12.187 1.00 69.38 183 THR A CA 1
ATOM 1445 C C . THR A 1 183 ? 25.703 -12.945 -12.354 1.00 69.38 183 THR A C 1
ATOM 1447 O O . THR A 1 183 ? 26.054 -12.270 -11.387 1.00 69.38 183 THR A O 1
ATOM 1450 N N . ALA A 1 184 ? 25.458 -12.400 -13.554 1.00 68.69 184 ALA A N 1
ATOM 1451 C CA . ALA A 1 184 ? 25.498 -10.957 -13.783 1.00 68.69 184 ALA A CA 1
ATOM 1452 C C . ALA A 1 184 ? 24.382 -10.213 -13.026 1.00 68.69 184 ALA A C 1
ATOM 1454 O O . ALA A 1 184 ? 24.576 -9.051 -12.672 1.00 68.69 184 ALA A O 1
ATOM 1455 N N . ALA A 1 185 ? 23.323 -10.918 -12.617 1.00 66.81 185 ALA A N 1
ATOM 1456 C CA . ALA A 1 185 ? 22.340 -10.451 -11.646 1.00 66.81 185 ALA A CA 1
ATOM 1457 C C . ALA A 1 185 ? 22.989 -9.825 -10.395 1.00 66.81 185 ALA A C 1
ATOM 1459 O O . ALA A 1 185 ? 22.572 -8.768 -9.928 1.00 66.81 185 ALA A O 1
ATOM 1460 N N . PHE A 1 186 ? 24.061 -10.414 -9.860 1.00 72.31 186 PHE A N 1
ATOM 1461 C CA . PHE A 1 186 ? 24.656 -9.951 -8.602 1.00 72.31 186 PHE A CA 1
ATOM 1462 C C . PHE A 1 186 ? 25.558 -8.714 -8.737 1.00 72.31 186 PHE A C 1
ATOM 1464 O O . PHE A 1 186 ? 25.967 -8.155 -7.718 1.00 72.31 186 PHE A O 1
ATOM 1471 N N . VAL A 1 187 ? 25.860 -8.257 -9.959 1.00 70.69 187 VAL A N 1
ATOM 1472 C CA . VAL A 1 187 ? 26.797 -7.142 -10.199 1.00 70.69 187 VAL A CA 1
ATOM 1473 C C . VAL A 1 187 ? 26.262 -5.821 -9.637 1.00 70.69 187 VAL A C 1
ATOM 1475 O O . VAL A 1 187 ? 27.008 -5.096 -8.981 1.00 70.69 187 VAL A O 1
ATOM 1478 N N . ASP A 1 188 ? 24.962 -5.561 -9.787 1.00 68.44 188 ASP A N 1
ATOM 1479 C CA . ASP A 1 188 ? 24.297 -4.344 -9.292 1.00 68.44 188 ASP A CA 1
ATOM 1480 C C . ASP A 1 188 ? 23.490 -4.570 -8.002 1.00 68.44 188 ASP A C 1
ATOM 1482 O O . ASP A 1 188 ? 22.642 -3.757 -7.620 1.00 68.44 188 ASP A O 1
ATOM 1486 N N . PHE A 1 189 ? 23.777 -5.660 -7.281 1.00 76.06 189 PHE A N 1
ATOM 1487 C CA . PHE A 1 189 ? 23.024 -6.043 -6.089 1.00 76.06 189 PHE A CA 1
ATOM 1488 C C . PHE A 1 189 ? 23.051 -4.956 -5.008 1.00 76.06 189 PHE A C 1
ATOM 1490 O O . PHE A 1 189 ? 22.001 -4.552 -4.525 1.00 76.06 189 PHE A O 1
ATOM 1497 N N . ILE A 1 190 ? 24.229 -4.437 -4.643 1.00 75.44 190 ILE A N 1
ATOM 1498 C CA . ILE A 1 190 ? 24.382 -3.493 -3.518 1.00 75.44 190 ILE A CA 1
ATOM 1499 C C . ILE A 1 190 ? 23.699 -2.130 -3.770 1.00 75.44 190 ILE A C 1
ATOM 1501 O O . ILE A 1 190 ? 22.991 -1.650 -2.877 1.00 75.44 190 ILE A O 1
ATOM 1505 N N . PRO A 1 191 ? 23.845 -1.477 -4.941 1.00 72.56 191 PRO A N 1
ATOM 1506 C CA . PRO A 1 191 ? 23.088 -0.260 -5.249 1.00 72.56 191 PRO A CA 1
ATOM 1507 C C . PRO A 1 191 ? 21.569 -0.474 -5.226 1.00 72.56 191 PRO A C 1
ATOM 1509 O O . PRO A 1 191 ? 20.841 0.328 -4.634 1.00 72.56 191 PRO A O 1
ATOM 1512 N N . MET A 1 192 ? 21.096 -1.581 -5.805 1.00 71.62 192 MET A N 1
ATOM 1513 C CA . MET A 1 192 ? 19.683 -1.967 -5.787 1.00 71.62 192 MET A CA 1
ATOM 1514 C C . MET A 1 192 ? 19.185 -2.243 -4.359 1.00 71.62 192 MET A C 1
ATOM 1516 O O . MET A 1 192 ? 18.059 -1.887 -4.001 1.00 71.62 192 MET A O 1
ATOM 1520 N N . LEU A 1 193 ? 20.050 -2.810 -3.517 1.00 75.31 193 LEU A N 1
ATOM 1521 C CA . LEU A 1 193 ? 19.802 -3.057 -2.101 1.00 75.31 193 LEU A CA 1
ATOM 1522 C C . LEU A 1 193 ? 19.530 -1.759 -1.348 1.00 75.31 193 LEU A C 1
ATOM 1524 O O . LEU A 1 193 ? 18.521 -1.613 -0.662 1.00 75.31 193 LEU A O 1
ATOM 1528 N N . LYS A 1 194 ? 20.423 -0.782 -1.521 1.00 74.12 194 LYS A N 1
ATOM 1529 C CA . LYS A 1 194 ? 20.315 0.534 -0.891 1.00 74.12 194 LYS A CA 1
ATOM 1530 C C . LYS A 1 194 ? 19.031 1.249 -1.316 1.00 74.12 194 LYS A C 1
ATOM 1532 O O . LYS A 1 194 ? 18.368 1.865 -0.482 1.00 74.12 194 LYS A O 1
ATOM 1537 N N . LEU A 1 195 ? 18.671 1.131 -2.595 1.00 69.94 195 LEU A N 1
ATOM 1538 C CA . LEU A 1 195 ? 17.427 1.664 -3.145 1.00 69.94 195 LEU A CA 1
ATOM 1539 C C . LEU A 1 195 ? 16.197 1.014 -2.494 1.00 69.94 195 LEU A C 1
ATOM 1541 O O . LEU A 1 195 ? 15.299 1.706 -2.014 1.00 69.94 195 LEU A O 1
ATOM 1545 N N . SER A 1 196 ? 16.195 -0.316 -2.417 1.00 75.56 196 SER A N 1
ATOM 1546 C CA . SER A 1 196 ? 15.092 -1.100 -1.856 1.00 75.56 196 SER A CA 1
ATOM 1547 C C . SER A 1 196 ? 14.901 -0.845 -0.362 1.00 75.56 196 SER A C 1
ATOM 1549 O O . SER A 1 196 ? 13.767 -0.692 0.079 1.00 75.56 196 SER A O 1
ATOM 1551 N N . ILE A 1 197 ? 15.985 -0.720 0.412 1.00 77.31 197 ILE A N 1
ATOM 1552 C CA . ILE A 1 197 ? 15.921 -0.365 1.840 1.00 77.31 197 ILE A CA 1
ATOM 1553 C C . ILE A 1 197 ? 15.321 1.034 2.019 1.00 77.31 197 ILE A C 1
ATOM 1555 O O . ILE A 1 197 ? 14.457 1.224 2.872 1.00 77.31 197 ILE A O 1
ATOM 1559 N N . SER A 1 198 ? 15.735 2.008 1.201 1.00 71.38 198 SER A N 1
ATOM 1560 C CA . SER A 1 198 ? 15.195 3.372 1.269 1.00 71.38 198 SER A CA 1
ATOM 1561 C C . SER A 1 198 ? 13.696 3.409 0.951 1.00 71.38 198 SER A C 1
ATOM 1563 O O . SER A 1 198 ? 12.934 4.070 1.656 1.00 71.38 198 SER A O 1
ATOM 1565 N N . SER A 1 199 ? 13.265 2.697 -0.093 1.00 71.31 199 SER A N 1
ATOM 1566 C CA . SER A 1 199 ? 11.850 2.600 -0.470 1.00 71.31 199 SER A CA 1
ATOM 1567 C C . SER A 1 199 ? 11.033 1.814 0.563 1.00 71.31 199 SER A C 1
ATOM 1569 O O . SER A 1 199 ? 9.948 2.251 0.943 1.00 71.31 199 SER A O 1
ATOM 1571 N N . GLY A 1 200 ? 11.574 0.710 1.083 1.00 77.44 200 GLY A N 1
ATOM 1572 C CA . GLY A 1 200 ? 10.945 -0.085 2.135 1.00 77.44 200 GLY A CA 1
ATOM 1573 C C . GLY A 1 200 ? 10.744 0.718 3.417 1.00 77.44 200 GLY A C 1
ATOM 1574 O O . GLY A 1 200 ? 9.653 0.712 3.975 1.00 77.44 200 GLY A O 1
ATOM 1575 N N . PHE A 1 201 ? 11.750 1.491 3.840 1.00 77.31 201 PHE A N 1
ATOM 1576 C CA . PHE A 1 201 ? 11.628 2.371 5.002 1.00 77.31 201 PHE A CA 1
ATOM 1577 C C . PHE A 1 201 ? 10.546 3.439 4.808 1.00 77.31 201 PHE A C 1
ATOM 1579 O O . PHE A 1 201 ? 9.784 3.712 5.731 1.00 77.31 201 PHE A O 1
ATOM 1586 N N . MET A 1 202 ? 10.429 4.005 3.603 1.00 73.06 202 MET A N 1
ATOM 1587 C CA . MET A 1 202 ? 9.369 4.963 3.282 1.00 73.06 202 MET A CA 1
ATOM 1588 C C . MET A 1 202 ? 7.973 4.344 3.444 1.00 73.06 202 MET A C 1
ATOM 1590 O O . MET A 1 202 ? 7.116 4.960 4.069 1.00 73.06 202 MET A O 1
ATOM 1594 N N . ILE A 1 203 ? 7.764 3.121 2.947 1.00 73.94 203 ILE A N 1
ATOM 1595 C CA . ILE A 1 203 ? 6.497 2.391 3.111 1.00 73.94 203 ILE A CA 1
ATOM 1596 C C . ILE A 1 203 ? 6.251 2.073 4.594 1.00 73.94 203 ILE A C 1
ATOM 1598 O O . ILE A 1 203 ? 5.150 2.287 5.095 1.00 73.94 203 ILE A O 1
ATOM 1602 N N . CYS A 1 204 ? 7.275 1.625 5.330 1.00 81.50 204 CYS A N 1
ATOM 1603 C CA . CYS A 1 204 ? 7.165 1.377 6.769 1.00 81.50 204 CYS A CA 1
ATOM 1604 C C . CYS A 1 204 ? 6.726 2.626 7.540 1.00 81.50 204 CYS A C 1
ATOM 1606 O O . CYS A 1 204 ? 5.875 2.514 8.416 1.00 81.50 204 CYS A O 1
ATOM 1608 N N . LEU A 1 205 ? 7.253 3.810 7.204 1.00 77.94 205 LEU A N 1
ATOM 1609 C CA . LEU A 1 205 ? 6.816 5.069 7.814 1.00 77.94 205 LEU A CA 1
ATOM 1610 C C . LEU A 1 205 ? 5.321 5.330 7.572 1.00 77.94 205 LEU A C 1
ATOM 1612 O O . LEU A 1 205 ? 4.618 5.762 8.479 1.00 77.94 205 LEU A O 1
ATOM 1616 N N . GLU A 1 206 ? 4.795 5.019 6.390 1.00 74.50 206 GLU A N 1
ATOM 1617 C CA . GLU A 1 206 ? 3.356 5.158 6.128 1.00 74.50 206 GLU A CA 1
ATOM 1618 C C . GLU A 1 206 ? 2.522 4.177 6.968 1.00 74.50 206 GLU A C 1
ATOM 1620 O O . GLU A 1 206 ? 1.535 4.573 7.590 1.00 74.50 206 GLU A O 1
ATOM 1625 N N . TYR A 1 207 ? 2.940 2.911 7.066 1.00 79.50 207 TYR A N 1
ATOM 1626 C CA . TYR A 1 207 ? 2.230 1.904 7.868 1.00 79.50 207 TYR A CA 1
ATOM 1627 C C . TYR A 1 207 ? 2.322 2.157 9.377 1.00 79.50 207 TYR A C 1
ATOM 1629 O O . TYR A 1 207 ? 1.336 1.989 10.103 1.00 79.50 207 TYR A O 1
ATOM 1637 N N . TRP A 1 208 ? 3.484 2.574 9.879 1.00 84.88 208 TRP A N 1
ATOM 1638 C CA . TRP A 1 208 ? 3.659 2.925 11.288 1.00 84.88 208 TRP A CA 1
ATOM 1639 C C . TRP A 1 208 ? 2.860 4.165 11.654 1.00 84.88 208 TRP A C 1
ATOM 1641 O O . TRP A 1 208 ? 2.261 4.201 12.725 1.00 84.88 208 TRP A O 1
ATOM 1651 N N . TYR A 1 209 ? 2.796 5.148 10.758 1.00 82.25 209 TYR A N 1
ATOM 1652 C CA . TYR A 1 209 ? 1.932 6.305 10.927 1.00 82.25 209 TYR A CA 1
ATOM 1653 C C . TYR A 1 209 ? 0.460 5.896 11.090 1.00 82.25 209 TYR A C 1
ATOM 1655 O O . TYR A 1 209 ? -0.179 6.295 12.065 1.00 82.25 209 TYR A O 1
ATOM 1663 N N . MET A 1 210 ? -0.048 5.015 10.222 1.00 77.00 210 MET A N 1
ATOM 1664 C CA . MET A 1 210 ? -1.407 4.474 10.363 1.00 77.00 210 MET A CA 1
ATOM 1665 C C . MET A 1 210 ? -1.586 3.699 11.674 1.00 77.00 210 MET A C 1
ATOM 1667 O O . MET A 1 210 ? -2.599 3.857 12.350 1.00 77.00 210 MET A O 1
ATOM 1671 N N . SER A 1 211 ? -0.582 2.920 12.086 1.00 83.06 211 SER A N 1
ATOM 1672 C CA . SER A 1 211 ? -0.614 2.161 13.345 1.00 83.06 211 SER A CA 1
ATOM 1673 C C . SER A 1 211 ? -0.691 3.075 14.575 1.00 83.06 211 SER A C 1
ATOM 1675 O O . SER A 1 211 ? -1.453 2.799 15.500 1.00 83.06 211 SER A O 1
ATOM 1677 N N . ILE A 1 212 ? 0.050 4.190 14.574 1.00 83.50 212 ILE A N 1
ATOM 1678 C CA . ILE A 1 212 ? -0.011 5.212 15.630 1.00 83.50 212 ILE A CA 1
ATOM 1679 C C . ILE A 1 212 ? -1.411 5.827 15.686 1.00 83.50 212 ILE A C 1
ATOM 1681 O O . ILE A 1 212 ? -1.963 5.980 16.773 1.00 83.50 212 ILE A O 1
ATOM 1685 N N . ILE A 1 213 ? -2.012 6.135 14.535 1.00 78.31 213 ILE A N 1
ATOM 1686 C CA . ILE A 1 213 ? -3.365 6.699 14.470 1.00 78.31 213 ILE A CA 1
ATOM 1687 C C . ILE A 1 213 ? -4.402 5.709 15.007 1.00 78.31 213 ILE A C 1
ATOM 1689 O O . ILE A 1 213 ? -5.228 6.092 15.835 1.00 78.31 213 ILE A O 1
ATOM 1693 N N . VAL A 1 214 ? -4.342 4.434 14.610 1.00 80.06 214 VAL A N 1
ATOM 1694 C CA . VAL A 1 214 ? -5.223 3.387 15.159 1.00 80.06 214 VAL A CA 1
ATOM 1695 C C . VAL A 1 214 ? -5.069 3.303 16.674 1.00 80.06 214 VAL A C 1
ATOM 1697 O O . VAL A 1 214 ? -6.068 3.318 17.393 1.00 80.06 214 VAL A O 1
ATOM 1700 N N . LEU A 1 215 ? -3.832 3.288 17.173 1.00 82.88 215 LEU A N 1
ATOM 1701 C CA . LEU A 1 215 ? -3.561 3.243 18.606 1.00 82.88 215 LEU A CA 1
ATOM 1702 C C . LEU A 1 215 ? -4.149 4.467 19.326 1.00 82.88 215 LEU A C 1
ATOM 1704 O O . LEU A 1 215 ? -4.831 4.316 20.336 1.00 82.88 215 LEU A O 1
ATOM 1708 N N . MET A 1 216 ? -3.965 5.670 18.775 1.00 79.06 216 MET A N 1
ATOM 1709 C CA . MET A 1 216 ? -4.556 6.908 19.298 1.00 79.06 216 MET A CA 1
ATOM 1710 C C . MET A 1 216 ? -6.088 6.875 19.286 1.00 79.06 216 MET A C 1
ATOM 1712 O O . MET A 1 216 ? -6.717 7.355 20.229 1.00 79.06 216 MET A O 1
ATOM 1716 N N . SER A 1 217 ? -6.700 6.278 18.259 1.00 77.62 217 SER A N 1
ATOM 1717 C CA . SER A 1 217 ? -8.156 6.101 18.188 1.00 77.62 217 SER A CA 1
ATOM 1718 C C . SER A 1 217 ? -8.682 5.219 19.328 1.00 77.62 217 SER A C 1
ATOM 1720 O O . SER A 1 217 ? -9.759 5.488 19.864 1.00 77.62 217 SER A O 1
ATOM 1722 N N . GLY A 1 218 ? -7.877 4.249 19.779 1.00 79.44 218 GLY A N 1
ATOM 1723 C CA . GLY A 1 218 ? -8.167 3.394 20.929 1.00 79.44 218 GLY A CA 1
ATOM 1724 C C . GLY A 1 218 ? -8.239 4.127 22.275 1.00 79.44 218 GLY A C 1
ATOM 1725 O O . GLY A 1 218 ? -8.859 3.623 23.205 1.00 79.44 218 GLY A O 1
ATOM 1726 N N . TYR A 1 219 ? -7.669 5.332 22.380 1.00 77.75 219 TYR A N 1
ATOM 1727 C CA . TYR A 1 219 ? -7.752 6.176 23.581 1.00 77.75 219 TYR A CA 1
ATOM 1728 C C . TYR A 1 219 ? -8.936 7.156 23.561 1.00 77.75 219 TYR A C 1
ATOM 1730 O O . TYR A 1 219 ? -9.112 7.942 24.493 1.00 77.75 219 TYR A O 1
ATOM 1738 N N . THR A 1 220 ? -9.759 7.140 22.508 1.00 76.06 220 THR A N 1
ATOM 1739 C CA . THR A 1 220 ? -10.985 7.949 22.462 1.00 76.06 220 THR A CA 1
ATOM 1740 C C . THR A 1 220 ? -12.100 7.306 23.292 1.00 76.06 220 THR A C 1
ATOM 1742 O O . THR A 1 220 ? -12.103 6.098 23.518 1.00 76.06 220 THR A O 1
ATOM 1745 N N . LYS A 1 221 ? -13.072 8.112 23.752 1.00 72.19 221 LYS A N 1
ATOM 1746 C CA . LYS A 1 221 ? -14.180 7.641 24.610 1.00 72.19 221 LYS A CA 1
ATOM 1747 C C . LYS A 1 221 ? -14.976 6.476 23.998 1.00 72.19 221 LYS A C 1
ATOM 1749 O O . LYS A 1 221 ? -15.451 5.634 24.747 1.00 72.19 221 LYS A O 1
ATOM 1754 N N . ASP A 1 222 ? -15.047 6.401 22.666 1.00 71.62 222 ASP A N 1
ATOM 1755 C CA . ASP A 1 222 ? -15.748 5.360 21.904 1.00 71.62 222 ASP A CA 1
ATOM 1756 C C . ASP A 1 222 ? -14.783 4.564 21.003 1.00 71.62 222 ASP A C 1
ATOM 1758 O O . ASP A 1 222 ? -14.979 4.451 19.790 1.00 71.62 222 ASP A O 1
ATOM 1762 N N . ALA A 1 223 ? -13.718 4.014 21.595 1.00 73.75 223 ALA A N 1
ATOM 1763 C CA . ALA A 1 223 ? -12.633 3.310 20.901 1.00 73.75 223 ALA A CA 1
ATOM 1764 C C . ALA A 1 223 ? -13.105 2.282 19.855 1.00 73.75 223 ALA A C 1
ATOM 1766 O O . ALA A 1 223 ? -12.618 2.279 18.727 1.00 73.75 223 ALA A O 1
ATOM 1767 N N . ASN A 1 224 ? -14.099 1.449 20.183 1.00 74.06 224 ASN A N 1
ATOM 1768 C CA . ASN A 1 224 ? -14.615 0.430 19.259 1.00 74.06 224 ASN A CA 1
ATOM 1769 C C . ASN A 1 224 ? -15.237 1.045 17.999 1.00 74.06 224 ASN A C 1
ATOM 1771 O O . ASN A 1 224 ? -15.030 0.545 16.893 1.00 74.06 224 ASN A O 1
ATOM 1775 N N . ILE A 1 225 ? -15.978 2.145 18.153 1.00 71.12 225 ILE A N 1
ATOM 1776 C CA . ILE A 1 225 ? -16.617 2.853 17.040 1.00 71.12 225 ILE A CA 1
ATOM 1777 C C . ILE A 1 225 ? -15.548 3.567 16.206 1.00 71.12 225 ILE A C 1
ATOM 1779 O O . ILE A 1 225 ? -15.583 3.498 14.979 1.00 71.12 225 ILE A O 1
ATOM 1783 N N . ALA A 1 226 ? -14.569 4.193 16.865 1.00 70.00 226 ALA A N 1
ATOM 1784 C CA . ALA A 1 226 ? -13.456 4.880 16.217 1.00 70.00 226 ALA A CA 1
ATOM 1785 C C . ALA A 1 226 ? -12.606 3.934 15.356 1.00 70.00 226 ALA A C 1
ATOM 1787 O O . ALA A 1 226 ? -12.362 4.217 14.183 1.00 70.00 226 ALA A O 1
ATOM 1788 N N . ILE A 1 227 ? -12.210 2.791 15.924 1.00 76.56 227 ILE A N 1
ATOM 1789 C CA . ILE A 1 227 ? -11.407 1.765 15.249 1.00 76.56 227 ILE A CA 1
ATOM 1790 C C . ILE A 1 227 ? -12.201 1.124 14.105 1.00 76.56 227 ILE A C 1
ATOM 1792 O O . ILE A 1 227 ? -11.653 0.907 13.023 1.00 76.56 227 ILE A O 1
ATOM 1796 N N . SER A 1 228 ? -13.497 0.860 14.301 1.00 73.50 228 SER A N 1
ATOM 1797 C CA . SER A 1 228 ? -14.353 0.291 13.250 1.00 73.50 228 SER A CA 1
ATOM 1798 C C . SER A 1 228 ? -14.514 1.259 12.076 1.00 73.50 228 SER A C 1
ATOM 1800 O O . SER A 1 228 ? -14.290 0.877 10.930 1.00 73.50 228 SER A O 1
ATOM 1802 N N . ALA A 1 229 ? -14.821 2.532 12.349 1.00 69.06 229 ALA A N 1
ATOM 1803 C CA . ALA A 1 229 ? -14.921 3.565 11.318 1.00 69.06 229 ALA A CA 1
ATOM 1804 C C . ALA A 1 229 ? -13.590 3.763 10.570 1.00 69.06 229 ALA A C 1
ATOM 1806 O O . ALA A 1 229 ? -13.582 3.913 9.349 1.00 69.06 229 ALA A O 1
ATOM 1807 N N . PHE A 1 230 ? -12.463 3.702 11.286 1.00 72.56 230 PHE A N 1
ATOM 1808 C CA . PHE A 1 230 ? -11.123 3.760 10.699 1.00 72.56 230 PHE A CA 1
ATOM 1809 C C . PHE A 1 230 ? -10.819 2.557 9.806 1.00 72.56 230 PHE A C 1
ATOM 1811 O O . PHE A 1 230 ? -10.283 2.719 8.714 1.00 72.56 230 PHE A O 1
ATOM 1818 N N . SER A 1 231 ? -11.195 1.353 10.233 1.00 73.88 231 SER A N 1
ATOM 1819 C CA . SER A 1 231 ? -10.978 0.132 9.453 1.00 73.88 231 SER A CA 1
ATOM 1820 C C . SER A 1 231 ? -11.777 0.162 8.150 1.00 73.88 231 SER A C 1
ATOM 1822 O O . SER A 1 231 ? -11.228 -0.133 7.090 1.00 73.88 231 SER A O 1
ATOM 1824 N N . ILE A 1 232 ? -13.048 0.579 8.201 1.00 70.12 232 ILE A N 1
ATOM 1825 C CA . ILE A 1 232 ? -13.895 0.752 7.008 1.00 70.12 232 ILE A CA 1
ATOM 1826 C C . ILE A 1 232 ? -13.245 1.741 6.037 1.00 70.12 232 ILE A C 1
ATOM 1828 O O . ILE A 1 232 ? -13.122 1.467 4.845 1.00 70.12 232 ILE A O 1
ATOM 1832 N N . TRP A 1 233 ? -12.769 2.869 6.553 1.00 70.44 233 TRP A N 1
ATOM 1833 C CA . TRP A 1 233 ? -12.082 3.874 5.751 1.00 70.44 233 TRP A CA 1
ATOM 1834 C C . TRP A 1 233 ? -10.802 3.378 5.101 1.00 70.44 233 TRP A C 1
ATOM 1836 O O . TRP A 1 233 ? -10.631 3.554 3.899 1.00 70.44 233 TRP A O 1
ATOM 1846 N N . TYR A 1 234 ? -9.927 2.729 5.864 1.00 69.88 234 TYR A N 1
ATOM 1847 C CA . TYR A 1 234 ? -8.669 2.217 5.338 1.00 69.88 234 TYR A CA 1
ATOM 1848 C C . TYR A 1 234 ? -8.895 1.194 4.208 1.00 69.88 234 TYR A C 1
ATOM 1850 O O . TYR A 1 234 ? -8.186 1.199 3.199 1.00 69.88 234 TYR A O 1
ATOM 1858 N N . ASN A 1 235 ? -9.932 0.358 4.325 1.00 68.12 235 ASN A N 1
ATOM 1859 C CA . ASN A 1 235 ? -10.326 -0.579 3.268 1.00 68.12 235 ASN A CA 1
ATOM 1860 C C . ASN A 1 235 ? -10.876 0.138 2.018 1.00 68.12 235 ASN A C 1
ATOM 1862 O O . ASN A 1 235 ? -10.514 -0.210 0.892 1.00 68.12 235 ASN A O 1
ATOM 1866 N N . LEU A 1 236 ? -11.693 1.184 2.196 1.00 63.88 236 LEU A N 1
ATOM 1867 C CA . LEU A 1 236 ? -12.171 2.012 1.081 1.00 63.88 236 LEU A CA 1
ATOM 1868 C C . LEU A 1 236 ? -11.021 2.745 0.370 1.00 63.88 236 LEU A C 1
ATOM 1870 O O . LEU A 1 236 ? -11.040 2.870 -0.853 1.00 63.88 236 LEU A O 1
ATOM 1874 N N . GLU A 1 237 ? -10.006 3.202 1.108 1.00 63.00 237 GLU A N 1
ATOM 1875 C CA . GLU A 1 237 ? -8.847 3.879 0.519 1.00 63.00 237 GLU A CA 1
ATOM 1876 C C . GLU A 1 237 ? -7.886 2.938 -0.203 1.00 63.00 237 GLU A C 1
ATOM 1878 O O . GLU A 1 237 ? -7.410 3.270 -1.288 1.00 63.00 237 GLU A O 1
ATOM 1883 N N . SER A 1 238 ? -7.566 1.787 0.390 1.00 61.38 238 SER A N 1
ATOM 1884 C CA . SER A 1 238 ? -6.594 0.839 -0.175 1.00 61.38 238 SER A CA 1
ATOM 1885 C C . SER A 1 238 ? -7.016 0.330 -1.554 1.00 61.38 238 SER A C 1
ATOM 1887 O O . SER A 1 238 ? -6.193 0.315 -2.467 1.00 61.38 238 SER A O 1
ATOM 1889 N N . THR A 1 239 ? -8.310 0.058 -1.745 1.00 58.31 239 THR A N 1
ATOM 1890 C CA . THR A 1 239 ? -8.889 -0.370 -3.033 1.00 58.31 239 THR A CA 1
ATOM 1891 C C . THR A 1 239 ? -8.653 0.645 -4.170 1.00 58.31 239 THR A C 1
ATOM 1893 O O . THR A 1 239 ? -8.699 0.290 -5.344 1.00 58.31 239 THR A O 1
ATOM 1896 N N . MET A 1 240 ? -8.379 1.917 -3.853 1.00 51.97 240 MET A N 1
ATOM 1897 C CA . MET A 1 240 ? -8.272 3.003 -4.838 1.00 51.97 240 MET A CA 1
ATOM 1898 C C . MET A 1 240 ? -6.821 3.384 -5.208 1.00 51.97 240 MET A C 1
ATOM 1900 O O . MET A 1 240 ? -6.624 4.175 -6.133 1.00 51.97 240 MET A O 1
ATOM 1904 N N . LYS A 1 241 ? -5.793 2.850 -4.523 1.00 51.62 241 LYS A N 1
ATOM 1905 C CA . LYS A 1 241 ? -4.382 3.304 -4.643 1.00 51.62 241 LYS A CA 1
ATOM 1906 C C . LYS A 1 241 ? -3.541 2.609 -5.739 1.00 51.62 241 LYS A C 1
ATOM 1908 O O . LYS A 1 241 ? -2.395 2.999 -5.968 1.00 51.62 241 LYS A O 1
ATOM 1913 N N . GLU A 1 242 ? -4.074 1.638 -6.482 1.00 47.88 242 GLU A N 1
ATOM 1914 C CA . GLU A 1 242 ? -3.297 0.777 -7.401 1.00 47.88 242 GLU A CA 1
ATOM 1915 C C . GLU A 1 242 ? -3.117 1.326 -8.840 1.00 47.88 242 GLU A C 1
ATOM 1917 O O . GLU A 1 242 ? -3.565 0.716 -9.804 1.00 47.88 242 GLU A O 1
ATOM 1922 N N . ASN A 1 243 ? -2.448 2.475 -9.036 1.00 47.91 243 ASN A N 1
ATOM 1923 C CA . ASN A 1 243 ? -2.246 3.047 -10.394 1.00 47.91 243 ASN A CA 1
ATOM 1924 C C . ASN A 1 243 ? -0.822 3.566 -10.722 1.00 47.91 243 ASN A C 1
ATOM 1926 O O . ASN A 1 243 ? -0.617 4.242 -11.732 1.00 47.91 243 ASN A O 1
ATOM 1930 N N . ILE A 1 244 ? 0.197 3.256 -9.914 1.00 49.66 244 ILE A N 1
ATOM 1931 C CA . ILE A 1 244 ? 1.487 3.989 -9.923 1.00 49.66 244 ILE A CA 1
ATOM 1932 C C . ILE A 1 244 ? 2.435 3.643 -11.100 1.00 49.66 244 ILE A C 1
ATOM 1934 O O . ILE A 1 244 ? 3.363 4.396 -11.397 1.00 49.66 244 ILE A O 1
ATOM 1938 N N . VAL A 1 245 ? 2.212 2.560 -11.846 1.00 50.19 245 VAL A N 1
ATOM 1939 C CA . VAL A 1 245 ? 3.258 2.006 -12.738 1.00 50.19 245 VAL A CA 1
ATOM 1940 C C . VAL A 1 245 ? 3.484 2.811 -14.031 1.00 50.19 245 VAL A C 1
ATOM 1942 O O . VAL A 1 245 ? 4.561 2.774 -14.625 1.00 50.19 245 VAL A O 1
ATOM 1945 N N . ARG A 1 246 ? 2.504 3.599 -14.483 1.00 54.06 246 ARG A N 1
ATOM 1946 C CA . ARG A 1 246 ? 2.530 4.173 -15.840 1.00 54.06 246 ARG A CA 1
ATOM 1947 C C . ARG A 1 246 ? 3.561 5.294 -16.042 1.00 54.06 246 ARG A C 1
ATOM 1949 O O . ARG A 1 246 ? 4.111 5.412 -17.131 1.00 54.06 246 ARG A O 1
ATOM 1956 N N . VAL A 1 247 ? 3.854 6.099 -15.017 1.00 52.53 247 VAL A N 1
ATOM 1957 C CA . VAL A 1 247 ? 4.754 7.266 -15.158 1.00 52.53 247 VAL A CA 1
ATOM 1958 C C . VAL A 1 247 ? 6.231 6.857 -15.220 1.00 52.53 247 VAL A C 1
ATOM 1960 O O . VAL A 1 247 ? 7.008 7.460 -15.960 1.00 52.53 247 VAL A O 1
ATOM 1963 N N . ALA A 1 248 ? 6.629 5.813 -14.488 1.00 52.19 248 ALA A N 1
ATOM 1964 C CA . ALA A 1 248 ? 8.019 5.354 -14.447 1.00 52.19 248 ALA A CA 1
ATOM 1965 C C . ALA A 1 248 ? 8.505 4.811 -15.805 1.00 52.19 248 ALA A C 1
ATOM 1967 O O . ALA A 1 248 ? 9.657 5.037 -16.182 1.00 52.19 248 ALA A O 1
ATOM 1968 N N . ASN A 1 249 ? 7.617 4.152 -16.559 1.00 61.56 249 ASN A N 1
ATOM 1969 C CA . ASN A 1 249 ? 7.932 3.602 -17.878 1.00 61.56 249 ASN A CA 1
ATOM 1970 C C . ASN A 1 249 ? 8.170 4.699 -18.928 1.00 61.56 249 ASN A C 1
ATOM 1972 O O . ASN A 1 249 ? 9.103 4.588 -19.722 1.00 61.56 249 ASN A O 1
ATOM 1976 N N . GLU A 1 250 ? 7.381 5.778 -18.914 1.00 57.84 250 GLU A N 1
ATOM 1977 C CA . GLU A 1 250 ? 7.551 6.889 -19.865 1.00 57.84 250 GLU A CA 1
ATOM 1978 C C . GLU A 1 250 ? 8.806 7.719 -19.566 1.00 57.84 250 GLU A C 1
ATOM 1980 O O . GLU A 1 250 ? 9.533 8.096 -20.483 1.00 57.84 250 GLU A O 1
ATOM 1985 N N . LEU A 1 251 ? 9.154 7.901 -18.285 1.00 55.22 251 LEU A N 1
ATOM 1986 C CA . LEU A 1 251 ? 10.410 8.556 -17.900 1.00 55.22 251 LEU A CA 1
ATOM 1987 C C . LEU A 1 251 ? 11.646 7.773 -18.376 1.00 55.22 251 LEU A C 1
ATOM 1989 O O . LEU A 1 251 ? 12.696 8.357 -18.642 1.00 55.22 251 LEU A O 1
ATOM 1993 N N . GLY A 1 252 ? 11.519 6.452 -18.519 1.00 55.28 252 GLY A N 1
ATOM 1994 C CA . GLY A 1 252 ? 12.577 5.587 -19.029 1.00 55.28 252 GLY A CA 1
ATOM 1995 C C . GLY A 1 252 ? 12.891 5.763 -20.518 1.00 55.28 252 GLY A C 1
ATOM 1996 O O . GLY A 1 252 ? 13.990 5.387 -20.922 1.00 55.28 252 GLY A O 1
ATOM 1997 N N . LYS A 1 253 ? 11.975 6.341 -21.309 1.00 61.91 253 LYS A N 1
ATOM 1998 C CA . LYS A 1 253 ? 12.147 6.563 -22.757 1.00 61.91 253 LYS A CA 1
ATOM 1999 C C . LYS A 1 253 ? 12.887 7.862 -23.102 1.00 61.91 253 LYS A C 1
ATOM 2001 O O . LYS A 1 253 ? 13.209 8.073 -24.264 1.00 61.91 253 LYS A O 1
ATOM 2006 N N . GLY A 1 254 ? 13.163 8.722 -22.117 1.00 60.59 254 GLY A N 1
ATOM 2007 C CA . GLY A 1 254 ? 13.880 9.988 -22.322 1.00 60.59 254 GLY A CA 1
ATOM 2008 C C . GLY A 1 254 ? 13.050 11.105 -22.969 1.00 60.59 254 GLY A C 1
ATOM 2009 O O . GLY A 1 254 ? 13.605 12.153 -23.288 1.00 60.59 254 GLY A O 1
ATOM 2010 N N . ASP A 1 255 ? 11.739 10.912 -23.133 1.00 73.00 255 ASP A N 1
ATOM 2011 C CA . ASP A 1 255 ? 10.823 11.906 -23.698 1.00 73.00 255 ASP A CA 1
ATOM 2012 C C . ASP A 1 255 ? 10.159 12.728 -22.579 1.00 73.00 255 ASP A C 1
ATOM 2014 O O . ASP A 1 255 ? 9.217 12.292 -21.909 1.00 73.00 255 ASP A O 1
ATOM 2018 N N . ALA A 1 256 ? 10.676 13.936 -22.356 1.00 72.25 256 ALA A N 1
ATOM 2019 C CA . ALA A 1 256 ? 10.182 14.837 -21.319 1.00 72.25 256 ALA A CA 1
ATOM 2020 C C . ALA A 1 256 ? 8.757 15.354 -21.594 1.00 72.25 256 ALA A C 1
ATOM 2022 O O . ALA A 1 256 ? 8.012 15.630 -20.646 1.00 72.25 256 ALA A O 1
ATOM 2023 N N . GLU A 1 257 ? 8.351 15.468 -22.862 1.00 74.00 257 GLU A N 1
ATOM 2024 C CA . GLU A 1 257 ? 7.010 15.921 -23.234 1.00 74.00 257 GLU A CA 1
ATOM 2025 C C . GLU A 1 257 ? 5.979 14.822 -22.946 1.00 74.00 257 GLU A C 1
ATOM 2027 O O . GLU A 1 257 ? 4.961 15.079 -22.291 1.00 74.00 257 GLU A O 1
ATOM 2032 N N . ALA A 1 258 ? 6.299 13.574 -23.303 1.00 71.62 258 ALA A N 1
ATOM 2033 C CA . ALA A 1 258 ? 5.484 12.407 -22.970 1.00 71.62 258 ALA A CA 1
ATOM 2034 C C . ALA A 1 258 ? 5.336 12.206 -21.451 1.00 71.62 258 ALA A C 1
ATOM 2036 O O . ALA A 1 258 ? 4.252 11.847 -20.973 1.00 71.62 258 ALA A O 1
ATOM 2037 N N . VAL A 1 259 ? 6.384 12.488 -20.668 1.00 72.19 259 VAL A N 1
ATOM 2038 C CA . VAL A 1 259 ? 6.333 12.452 -19.195 1.00 72.19 259 VAL A CA 1
ATOM 2039 C C . VAL A 1 259 ? 5.367 13.502 -18.650 1.00 72.19 259 VAL A C 1
ATOM 2041 O O . VAL A 1 259 ? 4.475 13.161 -17.870 1.00 72.19 259 VAL A O 1
ATOM 2044 N N . ARG A 1 260 ? 5.489 14.766 -19.083 1.00 77.00 260 ARG A N 1
ATOM 2045 C CA . ARG A 1 260 ? 4.590 15.854 -18.651 1.00 77.00 260 ARG A CA 1
ATOM 2046 C C . ARG A 1 260 ? 3.137 15.552 -19.016 1.00 77.00 260 ARG A C 1
ATOM 2048 O O . ARG A 1 260 ? 2.242 15.734 -18.187 1.00 77.00 260 ARG A O 1
ATOM 2055 N N . PHE A 1 261 ? 2.902 15.051 -20.229 1.00 79.94 261 PHE A N 1
ATOM 2056 C CA . PHE A 1 261 ? 1.574 14.642 -20.675 1.00 79.94 261 PHE A CA 1
ATOM 2057 C C . PHE A 1 261 ? 1.014 13.502 -19.816 1.00 79.94 261 PHE A C 1
ATOM 2059 O O . PHE A 1 261 ? -0.117 13.588 -19.338 1.00 79.94 261 PHE A O 1
ATOM 2066 N N . SER A 1 262 ? 1.818 12.473 -19.543 1.00 76.56 262 SER A N 1
ATOM 2067 C CA . SER A 1 262 ? 1.410 11.324 -18.728 1.00 76.56 262 SER A CA 1
ATOM 2068 C C . SER A 1 262 ? 1.056 11.723 -17.297 1.00 76.56 262 SER A C 1
ATOM 2070 O O . SER A 1 262 ? 0.020 11.297 -16.790 1.00 76.56 262 SER A O 1
ATOM 2072 N N . ILE A 1 263 ? 1.857 12.593 -16.669 1.00 78.88 263 ILE A N 1
ATOM 2073 C CA . ILE A 1 263 ? 1.560 13.145 -15.338 1.00 78.88 263 ILE A CA 1
ATOM 2074 C C . ILE A 1 263 ? 0.219 13.888 -15.363 1.00 78.88 263 ILE A C 1
ATOM 2076 O O . ILE A 1 263 ? -0.635 13.641 -14.512 1.00 78.88 263 ILE A O 1
ATOM 2080 N N . LYS A 1 264 ? -0.002 14.755 -16.361 1.00 82.88 264 LYS A N 1
ATOM 2081 C CA . LYS A 1 264 ? -1.248 15.524 -16.492 1.00 82.88 264 LYS A CA 1
ATOM 2082 C C . LYS A 1 264 ? -2.465 14.615 -16.665 1.00 82.88 264 LYS A C 1
ATOM 2084 O O . LYS A 1 264 ? -3.467 14.814 -15.985 1.00 82.88 264 LYS A O 1
ATOM 2089 N N . VAL A 1 265 ? -2.384 13.619 -17.548 1.00 82.25 265 VAL A N 1
ATOM 2090 C CA . VAL A 1 265 ? -3.485 12.677 -17.802 1.00 82.25 265 VAL A CA 1
ATOM 2091 C C . VAL A 1 265 ? -3.809 11.871 -16.550 1.00 82.25 265 VAL A C 1
ATOM 2093 O O . VAL A 1 265 ? -4.977 11.792 -16.176 1.00 82.25 265 VAL A O 1
ATOM 2096 N N . VAL A 1 266 ? -2.797 11.312 -15.881 1.00 78.06 266 VAL A N 1
ATOM 2097 C CA . VAL A 1 266 ? -3.002 10.516 -14.663 1.00 78.06 266 VAL A CA 1
ATOM 2098 C C . VAL A 1 266 ? -3.623 11.376 -13.561 1.00 78.06 266 VAL A C 1
ATOM 2100 O O . VAL A 1 266 ? -4.626 10.971 -12.987 1.00 78.06 266 VAL A O 1
ATOM 2103 N N . LEU A 1 267 ? -3.123 12.595 -13.328 1.00 81.62 267 LEU A N 1
ATOM 2104 C CA . LEU A 1 267 ? -3.703 13.498 -12.327 1.00 81.62 267 LEU A CA 1
ATOM 2105 C C . LEU A 1 267 ? -5.155 13.881 -12.640 1.00 81.62 267 LEU A C 1
ATOM 2107 O O . LEU A 1 267 ? -5.983 13.879 -11.733 1.00 81.62 267 LEU A O 1
ATOM 2111 N N . VAL A 1 268 ? -5.488 14.183 -13.900 1.00 84.44 268 VAL A N 1
ATOM 2112 C CA . VAL A 1 268 ? -6.859 14.557 -14.291 1.00 84.44 268 VAL A CA 1
ATOM 2113 C C . VAL A 1 268 ? -7.818 13.379 -14.145 1.00 84.44 268 VAL A C 1
ATOM 2115 O O . VAL A 1 268 ? -8.879 13.533 -13.545 1.00 84.44 268 VAL A O 1
ATOM 2118 N N . VAL A 1 269 ? -7.453 12.198 -14.654 1.00 81.56 269 VAL A N 1
ATOM 2119 C CA . VAL A 1 269 ? -8.296 10.995 -14.554 1.00 81.56 269 VAL A CA 1
ATOM 2120 C C . VAL A 1 269 ? -8.528 10.631 -13.090 1.00 81.56 269 VAL A C 1
ATOM 2122 O O . VAL A 1 269 ? -9.666 10.412 -12.679 1.00 81.56 269 VAL A O 1
ATOM 2125 N N . SER A 1 270 ? -7.470 10.639 -12.283 1.00 79.19 270 SER A N 1
ATOM 2126 C CA . SER A 1 270 ? -7.558 10.348 -10.857 1.00 79.19 270 SER A CA 1
ATOM 2127 C C . SER A 1 270 ? -8.351 11.404 -10.087 1.00 79.19 270 SER A C 1
ATOM 2129 O O . SER A 1 270 ? -9.132 11.040 -9.214 1.00 79.19 270 SER A O 1
ATOM 2131 N N . ALA A 1 271 ? -8.248 12.689 -10.439 1.00 83.94 271 ALA A N 1
ATOM 2132 C CA . ALA A 1 271 ? -9.084 13.732 -9.849 1.00 83.94 271 ALA A CA 1
ATOM 2133 C C . ALA A 1 271 ? -10.572 13.533 -10.180 1.00 83.94 271 ALA A C 1
ATOM 2135 O O . ALA A 1 271 ? -11.410 13.656 -9.291 1.00 83.94 271 ALA A O 1
ATOM 2136 N N . VAL A 1 272 ? -10.912 13.170 -11.423 1.00 84.94 272 VAL A N 1
ATOM 2137 C CA . VAL A 1 272 ? -12.301 12.877 -11.820 1.00 84.94 272 VAL A CA 1
ATOM 2138 C C . VAL A 1 272 ? -12.851 11.682 -11.042 1.00 84.94 272 VAL A C 1
ATOM 2140 O O . VAL A 1 272 ? -13.928 11.783 -10.456 1.00 84.94 272 VAL A O 1
ATOM 2143 N N . ILE A 1 273 ? -12.099 10.578 -10.978 1.00 81.19 273 ILE A N 1
ATOM 2144 C CA . ILE A 1 273 ? -12.483 9.393 -10.195 1.00 81.19 273 ILE A CA 1
ATOM 2145 C C . ILE A 1 273 ? -12.645 9.767 -8.719 1.00 81.19 273 ILE A C 1
ATOM 2147 O O . ILE A 1 273 ? -13.650 9.424 -8.102 1.00 81.19 273 ILE A O 1
ATOM 2151 N N . GLY A 1 274 ? -11.698 10.527 -8.164 1.00 81.19 274 GLY A N 1
ATOM 2152 C CA . GLY A 1 274 ? -11.745 10.975 -6.778 1.00 81.19 274 GLY A CA 1
ATOM 2153 C C . GLY A 1 274 ? -12.962 11.839 -6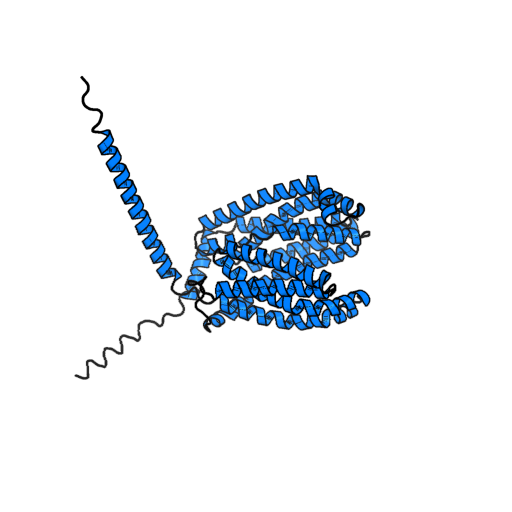.471 1.00 81.19 274 GLY A C 1
ATOM 2154 O O . GLY A 1 274 ? -13.590 11.633 -5.438 1.00 81.19 274 GLY A O 1
ATOM 2155 N N . VAL A 1 275 ? -13.349 12.751 -7.369 1.00 87.31 275 VAL A N 1
ATOM 2156 C CA . VAL A 1 275 ? -14.563 13.571 -7.215 1.00 87.31 275 VAL A CA 1
ATOM 2157 C C . VAL A 1 275 ? -15.817 12.704 -7.229 1.00 87.31 275 VAL A C 1
ATOM 2159 O O . VAL A 1 275 ? -16.686 12.894 -6.381 1.00 87.31 275 VAL A O 1
ATOM 2162 N N . ILE A 1 276 ? -15.902 11.724 -8.132 1.00 85.81 276 ILE A N 1
ATOM 2163 C CA . ILE A 1 276 ? -17.037 10.793 -8.185 1.00 85.81 276 ILE A CA 1
ATOM 2164 C C . ILE A 1 276 ? -17.116 9.974 -6.889 1.00 85.81 276 ILE A C 1
ATOM 2166 O O . ILE A 1 276 ? -18.166 9.943 -6.248 1.00 85.81 276 ILE A O 1
ATOM 2170 N N . CYS A 1 277 ? -16.010 9.362 -6.456 1.00 80.81 277 CYS A N 1
ATOM 2171 C CA . CYS A 1 277 ? -15.957 8.575 -5.220 1.00 80.81 277 CYS A CA 1
ATOM 2172 C C . CYS A 1 277 ? -16.265 9.424 -3.976 1.00 80.81 277 CYS A C 1
ATOM 2174 O O . CYS A 1 277 ? -16.993 8.986 -3.086 1.00 80.81 277 CYS A O 1
ATOM 2176 N N . SER A 1 278 ? -15.755 10.655 -3.929 1.00 84.06 278 SER A N 1
ATOM 2177 C CA . SER A 1 278 ? -16.018 11.628 -2.866 1.00 84.06 278 SER A CA 1
ATOM 2178 C C . SER A 1 278 ? -17.502 12.010 -2.809 1.00 84.06 278 SER A C 1
ATOM 2180 O O . SER A 1 278 ? -18.108 11.965 -1.739 1.00 84.06 278 SER A O 1
ATOM 2182 N N . ALA A 1 279 ? -18.124 12.277 -3.963 1.00 86.88 279 ALA A N 1
ATOM 2183 C CA . ALA A 1 279 ? -19.552 12.572 -4.059 1.00 86.88 279 ALA A CA 1
ATOM 2184 C C . ALA A 1 279 ? -20.421 11.384 -3.615 1.00 86.88 279 ALA A C 1
ATOM 2186 O O . ALA A 1 279 ? -21.387 11.576 -2.877 1.00 86.88 279 ALA A O 1
ATOM 2187 N N . LEU A 1 280 ? -20.055 10.155 -3.999 1.00 83.38 280 LEU A N 1
ATOM 2188 C CA . LEU A 1 280 ? -20.737 8.940 -3.543 1.00 83.38 280 LEU A CA 1
ATOM 2189 C C . LEU A 1 280 ? -20.598 8.740 -2.030 1.00 83.38 280 LEU A C 1
ATOM 2191 O O . LEU A 1 280 ? -21.581 8.409 -1.373 1.00 83.38 280 LEU A O 1
ATOM 2195 N N . CYS A 1 281 ? -19.419 8.991 -1.455 1.00 79.69 281 CYS A N 1
ATOM 2196 C CA . CYS A 1 281 ? -19.230 8.947 -0.003 1.00 79.69 281 CYS A CA 1
ATOM 2197 C C . CYS A 1 281 ? -20.046 10.018 0.731 1.00 79.69 281 CYS A C 1
ATOM 2199 O O . CYS A 1 281 ? -20.591 9.737 1.793 1.00 79.69 281 CYS A O 1
ATOM 2201 N N . LEU A 1 282 ? -20.180 11.226 0.178 1.00 84.44 282 LEU A N 1
ATOM 2202 C CA . LEU A 1 282 ? -21.038 12.260 0.766 1.00 84.44 282 LEU A CA 1
ATOM 2203 C C . LEU A 1 282 ? -22.521 11.893 0.687 1.00 84.44 282 LEU A C 1
ATOM 2205 O O . LEU A 1 282 ? -23.252 12.097 1.653 1.00 84.44 282 LEU A O 1
ATOM 2209 N N . ALA A 1 283 ? -22.962 11.349 -0.447 1.00 84.94 283 ALA A N 1
ATOM 2210 C CA . ALA A 1 283 ? -24.358 10.990 -0.668 1.00 84.94 283 ALA A CA 1
ATOM 2211 C C . ALA A 1 283 ? -24.778 9.739 0.120 1.00 84.94 283 ALA A C 1
ATOM 2213 O O . ALA A 1 283 ? -25.892 9.676 0.638 1.00 84.94 283 ALA A O 1
ATOM 2214 N N . PHE A 1 284 ? -23.886 8.751 0.221 1.00 82.19 284 PHE A N 1
ATOM 2215 C CA . PHE A 1 284 ? -24.212 7.408 0.697 1.00 82.19 284 PHE A CA 1
ATOM 2216 C C . PHE A 1 284 ? -23.338 6.928 1.860 1.00 82.19 284 PHE A C 1
ATOM 2218 O O . PHE A 1 284 ? -23.467 5.775 2.251 1.00 82.19 284 PHE A O 1
ATOM 2225 N N . GLY A 1 285 ? -22.477 7.754 2.462 1.00 71.50 285 GLY A N 1
ATOM 2226 C CA . GLY A 1 285 ? -21.506 7.316 3.479 1.00 71.50 285 GLY A CA 1
ATOM 2227 C C . GLY A 1 285 ? -22.125 6.563 4.661 1.00 71.50 285 GLY A C 1
ATOM 2228 O O . GLY A 1 285 ? -21.645 5.495 5.044 1.00 71.50 285 GLY A O 1
ATOM 2229 N N . GLY A 1 286 ? -23.262 7.044 5.175 1.00 74.56 286 GLY A N 1
ATOM 2230 C CA . GLY A 1 286 ? -24.024 6.330 6.205 1.00 74.56 286 GLY A CA 1
ATOM 2231 C C . GLY A 1 286 ? -24.591 4.986 5.725 1.00 74.56 286 GLY A C 1
ATOM 2232 O O . GLY A 1 286 ? -24.606 4.024 6.485 1.00 74.56 286 GLY A O 1
ATOM 2233 N N . GLN A 1 287 ? -24.998 4.875 4.459 1.00 81.94 287 GLN A N 1
ATOM 2234 C CA . GLN A 1 287 ? -25.526 3.633 3.881 1.00 81.94 287 GLN A CA 1
ATOM 2235 C C . GLN A 1 287 ? -24.417 2.625 3.554 1.00 81.94 287 GLN A C 1
ATOM 2237 O O . GLN A 1 287 ? -24.556 1.446 3.860 1.00 81.94 287 GLN A O 1
ATOM 2242 N N . ILE A 1 288 ? -23.292 3.095 3.007 1.00 75.00 288 ILE A N 1
ATOM 2243 C CA . ILE A 1 288 ? -22.107 2.283 2.692 1.00 75.00 288 ILE A CA 1
ATOM 2244 C C . ILE A 1 288 ? -21.570 1.613 3.960 1.00 75.00 288 ILE A C 1
ATOM 2246 O O . ILE A 1 288 ? -21.134 0.469 3.906 1.00 75.00 288 ILE A O 1
ATOM 2250 N N . SER A 1 289 ? -21.654 2.277 5.117 1.00 75.81 289 SER A N 1
ATOM 2251 C CA . SER A 1 289 ? -21.215 1.688 6.387 1.00 75.81 289 SER A CA 1
ATOM 2252 C C . SER A 1 289 ? -21.953 0.393 6.765 1.00 75.81 289 SER A C 1
ATOM 2254 O O . SER A 1 289 ? -21.342 -0.477 7.383 1.00 75.81 289 SER A O 1
ATOM 2256 N N . TYR A 1 290 ? -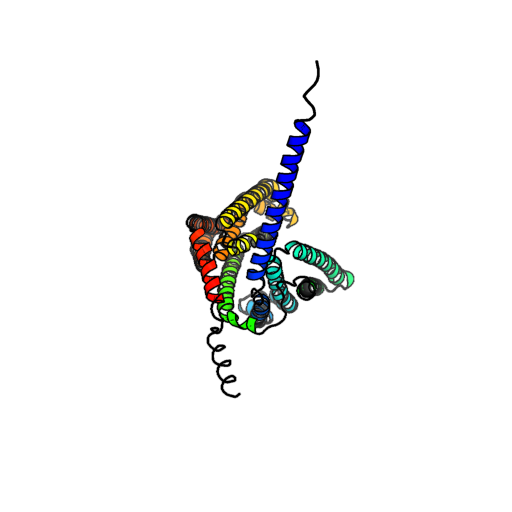23.210 0.215 6.331 1.00 79.44 290 TYR A N 1
ATOM 2257 C CA . TYR A 1 290 ? -23.981 -1.006 6.588 1.00 79.44 290 TYR A CA 1
ATOM 2258 C C . TYR A 1 290 ? -23.476 -2.219 5.797 1.00 79.44 290 TYR A C 1
ATOM 2260 O O . TYR A 1 290 ? -23.794 -3.345 6.156 1.00 79.44 290 TYR A O 1
ATOM 2268 N N . LEU A 1 291 ? -22.638 -2.024 4.770 1.00 78.12 291 LEU A N 1
ATOM 2269 C CA . LEU A 1 291 ? -21.924 -3.134 4.123 1.00 78.12 291 LEU A CA 1
ATOM 2270 C C . LEU A 1 291 ? -20.863 -3.754 5.043 1.00 78.12 291 LEU A C 1
ATOM 2272 O O . LEU A 1 291 ? -20.457 -4.892 4.827 1.00 78.12 291 LEU A O 1
ATOM 2276 N N . PHE A 1 292 ? -20.398 -3.002 6.044 1.00 71.38 292 PHE A N 1
ATOM 2277 C CA . PHE A 1 292 ? -19.298 -3.398 6.920 1.00 71.38 292 PHE A CA 1
ATOM 2278 C C . PHE A 1 292 ? -19.724 -3.600 8.379 1.00 71.38 292 PHE A C 1
ATOM 2280 O O . PHE A 1 292 ? -19.034 -4.295 9.122 1.00 71.38 292 PHE A O 1
ATOM 2287 N N . SER A 1 293 ? -20.822 -2.980 8.823 1.00 77.38 293 SER A N 1
ATOM 2288 C CA . SER A 1 293 ? -21.315 -3.110 10.194 1.00 77.38 293 SER A CA 1
ATOM 2289 C C . SER A 1 293 ? -22.824 -2.905 10.290 1.00 77.38 293 SER A C 1
ATOM 2291 O O . SER A 1 293 ? -23.344 -1.880 9.860 1.00 77.38 293 SER A O 1
ATOM 2293 N N . ASP A 1 294 ? -23.510 -3.817 10.980 1.00 83.25 294 ASP A N 1
ATOM 2294 C CA . ASP A 1 294 ? -24.942 -3.690 11.295 1.00 83.25 294 ASP A CA 1
ATOM 2295 C C . ASP A 1 294 ? -25.231 -2.668 12.413 1.00 83.25 294 ASP A C 1
ATOM 2297 O O . ASP A 1 294 ? -26.383 -2.384 12.747 1.00 83.25 294 ASP A O 1
ATOM 2301 N N . SER A 1 295 ? -24.192 -2.099 13.037 1.00 80.62 295 SER A N 1
ATOM 2302 C CA . SER A 1 295 ? -24.360 -1.167 14.150 1.00 80.62 295 SER A CA 1
ATOM 2303 C C . SER A 1 295 ? -24.771 0.222 13.668 1.00 80.62 295 SER A C 1
ATOM 2305 O O . SER A 1 295 ? -23.986 0.967 13.076 1.00 80.62 295 SER A O 1
ATOM 2307 N N . HIS A 1 296 ? -25.978 0.640 14.051 1.00 82.56 296 HIS A N 1
ATOM 2308 C CA . HIS A 1 296 ? -26.474 1.993 13.792 1.00 82.56 296 HIS A CA 1
ATOM 2309 C C . HIS A 1 296 ? -25.570 3.086 14.404 1.00 82.56 296 HIS A C 1
ATOM 2311 O O . HIS A 1 296 ? -25.494 4.203 13.891 1.00 82.56 296 HIS A O 1
ATOM 2317 N N . GLN A 1 297 ? -24.863 2.794 15.502 1.00 78.62 297 GLN A N 1
ATOM 2318 C CA . GLN A 1 297 ? -23.918 3.745 16.100 1.00 78.62 297 GLN A CA 1
ATOM 2319 C C . GLN A 1 297 ? -22.664 3.916 15.233 1.00 78.62 297 GLN A C 1
ATOM 2321 O O . GLN A 1 297 ? -22.201 5.042 15.051 1.00 78.62 297 GLN A O 1
ATOM 2326 N N . VAL A 1 298 ? -22.162 2.825 14.642 1.00 76.88 298 VAL A N 1
ATOM 2327 C CA . VAL A 1 298 ? -21.046 2.866 13.684 1.00 76.88 298 VAL A CA 1
ATOM 2328 C C . VAL A 1 298 ? -21.469 3.603 12.417 1.00 76.88 298 VAL A C 1
ATOM 2330 O O . VAL A 1 298 ? -20.743 4.485 11.964 1.00 76.88 298 VAL A O 1
ATOM 2333 N N . SER A 1 299 ? -22.676 3.343 11.907 1.00 80.19 299 SER A N 1
ATOM 2334 C CA . SER A 1 299 ? -23.205 4.054 10.738 1.00 80.19 299 SER A CA 1
ATOM 2335 C C . SER A 1 299 ? -23.327 5.558 10.964 1.00 80.19 299 SER A C 1
ATOM 2337 O O . SER A 1 299 ? -22.869 6.352 10.141 1.00 80.19 299 SER A O 1
ATOM 2339 N N . LYS A 1 300 ? -23.856 5.971 12.122 1.00 80.88 300 LYS A N 1
ATOM 2340 C CA . LYS A 1 300 ? -23.938 7.389 12.486 1.00 80.88 300 LYS A CA 1
ATOM 2341 C C . LYS A 1 300 ? -22.553 8.031 12.605 1.00 80.88 300 LYS A C 1
ATOM 2343 O O . LYS A 1 300 ? -22.368 9.146 12.128 1.00 80.88 300 LYS A O 1
ATOM 2348 N N . ALA A 1 301 ? -21.575 7.327 13.177 1.00 76.19 301 ALA A N 1
ATOM 2349 C CA . ALA A 1 301 ? -20.202 7.818 13.256 1.00 76.19 301 ALA A CA 1
ATOM 2350 C C . ALA A 1 301 ? -19.557 7.972 11.867 1.00 76.19 301 ALA A C 1
ATOM 2352 O O . ALA A 1 301 ? -18.914 8.987 11.605 1.00 76.19 301 ALA A O 1
ATOM 2353 N N . VAL A 1 302 ? -19.768 7.018 10.953 1.00 74.75 302 VAL A N 1
ATOM 2354 C CA . VAL A 1 302 ? -19.288 7.108 9.562 1.00 74.75 302 VAL A CA 1
ATOM 2355 C C . VAL A 1 302 ? -19.996 8.238 8.802 1.00 74.75 302 VAL A C 1
ATOM 2357 O O . VAL A 1 302 ? -19.346 8.987 8.073 1.00 74.75 302 VAL A O 1
ATOM 2360 N N . ALA A 1 303 ? -21.301 8.433 9.015 1.00 79.69 303 ALA A N 1
ATOM 2361 C CA . ALA A 1 303 ? -22.056 9.556 8.456 1.00 79.69 303 ALA A CA 1
ATOM 2362 C C . ALA A 1 303 ? -21.508 10.910 8.949 1.00 79.69 303 ALA A C 1
ATOM 2364 O O . ALA A 1 303 ? -21.222 11.801 8.151 1.00 79.69 303 ALA A O 1
ATOM 2365 N N . ASP A 1 304 ? -21.249 11.033 10.252 1.00 79.94 304 ASP A N 1
ATOM 2366 C CA . ASP A 1 304 ? -20.654 12.225 10.867 1.00 79.94 304 ASP A CA 1
ATOM 2367 C C . ASP A 1 304 ? -19.215 12.500 10.394 1.00 79.94 304 ASP A C 1
ATOM 2369 O O . ASP A 1 304 ? -18.743 13.642 10.468 1.00 79.94 304 ASP A O 1
ATOM 2373 N N . LEU A 1 305 ? -18.516 11.464 9.923 1.00 76.50 305 LEU A N 1
ATOM 2374 C CA . LEU A 1 305 ? -17.182 11.529 9.328 1.00 76.50 305 LEU A CA 1
ATOM 2375 C C . LEU A 1 305 ? -17.214 11.687 7.803 1.00 76.50 305 LEU A C 1
ATOM 2377 O O . LEU A 1 305 ? -16.163 11.921 7.217 1.00 76.50 305 LEU A O 1
ATOM 2381 N N . SER A 1 306 ? -18.377 11.611 7.148 1.00 78.12 306 SER A N 1
ATOM 2382 C CA . SER A 1 306 ? -18.465 11.523 5.681 1.00 78.12 306 SER A CA 1
ATOM 2383 C C . SER A 1 306 ? -17.864 12.736 4.966 1.00 78.12 306 SER A C 1
ATOM 2385 O O . SER A 1 306 ? -17.250 12.579 3.917 1.00 78.12 306 SER A O 1
ATOM 2387 N N . ILE A 1 307 ? -17.942 13.935 5.556 1.00 83.38 307 ILE A N 1
ATOM 2388 C CA . ILE A 1 307 ? -17.274 15.134 5.013 1.00 83.38 307 ILE A CA 1
ATOM 2389 C C . ILE A 1 307 ? -15.753 14.979 5.068 1.00 83.38 307 ILE A C 1
ATOM 2391 O O . ILE A 1 307 ? -15.071 15.173 4.063 1.00 83.38 307 ILE A O 1
ATOM 2395 N N . VAL A 1 308 ? -15.225 14.592 6.228 1.00 80.19 308 VAL A N 1
ATOM 2396 C CA . VAL A 1 308 ? -13.789 14.367 6.437 1.00 80.19 308 VAL A CA 1
ATOM 2397 C C . VAL A 1 308 ? -13.297 13.275 5.481 1.00 80.19 308 VAL A C 1
ATOM 2399 O O . VAL A 1 308 ? -12.336 13.486 4.753 1.00 80.19 308 VAL A O 1
ATOM 2402 N N . LEU A 1 309 ? -14.038 12.170 5.391 1.00 75.31 309 LEU A N 1
ATOM 2403 C CA . LEU A 1 309 ? -13.807 11.046 4.486 1.00 75.31 309 LEU A CA 1
ATOM 2404 C C . LEU A 1 309 ? -13.773 11.470 3.011 1.00 75.31 309 LEU A C 1
ATOM 2406 O O . LEU A 1 309 ? -12.880 11.071 2.270 1.00 75.31 309 LEU A O 1
ATOM 2410 N N . SER A 1 310 ? -14.721 12.303 2.587 1.00 81.06 310 SER A N 1
ATOM 2411 C CA . SER A 1 310 ? -14.817 12.773 1.203 1.00 81.06 310 SER A CA 1
ATOM 2412 C C . SER A 1 310 ? -13.598 13.599 0.777 1.00 81.06 310 SER A C 1
ATOM 2414 O O . SER A 1 310 ? -13.115 13.457 -0.350 1.00 81.06 310 SER A O 1
ATOM 2416 N N . ILE A 1 311 ? -13.064 14.417 1.691 1.00 83.44 311 ILE A N 1
ATOM 2417 C CA . ILE A 1 311 ? -11.842 15.200 1.483 1.00 83.44 311 ILE A CA 1
ATOM 2418 C C . ILE A 1 311 ? -10.622 14.271 1.497 1.00 83.44 311 ILE A C 1
ATOM 2420 O O . ILE A 1 311 ? -9.735 14.421 0.655 1.00 83.44 311 ILE A O 1
ATOM 2424 N N . SER A 1 312 ? -10.596 13.279 2.396 1.00 79.00 312 SER A N 1
ATOM 2425 C CA . SER A 1 312 ? -9.540 12.260 2.443 1.00 79.00 312 SER A CA 1
ATOM 2426 C C . SER A 1 312 ? -9.410 11.513 1.128 1.00 79.00 312 SER A C 1
ATOM 2428 O O . SER A 1 312 ? -8.303 11.408 0.617 1.00 79.00 312 SER A O 1
ATOM 2430 N N . ILE A 1 313 ? -10.520 11.063 0.538 1.00 77.94 313 ILE A N 1
ATOM 2431 C CA . ILE A 1 313 ? -10.511 10.330 -0.736 1.00 77.94 313 ILE A CA 1
ATOM 2432 C C . ILE A 1 313 ? -9.836 11.153 -1.840 1.00 77.94 313 ILE A C 1
ATOM 2434 O O . ILE A 1 313 ? -9.003 10.628 -2.577 1.00 77.94 313 ILE A O 1
ATOM 2438 N N . LEU A 1 314 ? -10.137 12.452 -1.930 1.00 80.81 314 LEU A N 1
ATOM 2439 C CA . LEU A 1 314 ? -9.521 13.334 -2.925 1.00 80.81 314 LEU A CA 1
ATOM 2440 C C . LEU A 1 314 ? -8.006 13.454 -2.728 1.00 80.81 314 LEU A C 1
ATOM 2442 O O . LEU A 1 314 ? -7.242 13.302 -3.682 1.00 80.81 314 LEU A O 1
ATOM 2446 N N . LEU A 1 315 ? -7.567 13.701 -1.492 1.00 80.19 315 LEU A N 1
ATOM 2447 C CA . LEU A 1 315 ? -6.147 13.856 -1.177 1.00 80.19 315 LEU A CA 1
ATOM 2448 C C . LEU A 1 315 ? -5.376 12.539 -1.334 1.00 80.19 315 LEU A C 1
ATOM 2450 O O . LEU A 1 315 ? -4.298 12.529 -1.925 1.00 80.19 315 LEU A O 1
ATOM 2454 N N . ASN A 1 316 ? -5.945 11.423 -0.880 1.00 75.69 316 ASN A N 1
ATOM 2455 C CA . ASN A 1 316 ? -5.318 10.103 -0.917 1.00 75.69 316 ASN A CA 1
ATOM 2456 C C . ASN A 1 316 ? -5.289 9.462 -2.306 1.00 75.69 316 ASN A C 1
ATOM 2458 O O . ASN A 1 316 ? -4.551 8.500 -2.495 1.00 75.69 316 ASN A O 1
ATOM 2462 N N . ILE A 1 317 ? -6.040 9.978 -3.281 1.00 74.62 317 ILE A N 1
ATOM 2463 C CA . ILE A 1 317 ? -5.902 9.570 -4.685 1.00 74.62 317 ILE A CA 1
ATOM 2464 C C . ILE A 1 317 ? -4.781 10.360 -5.376 1.00 74.62 317 ILE A C 1
ATOM 2466 O O . ILE A 1 317 ? -4.035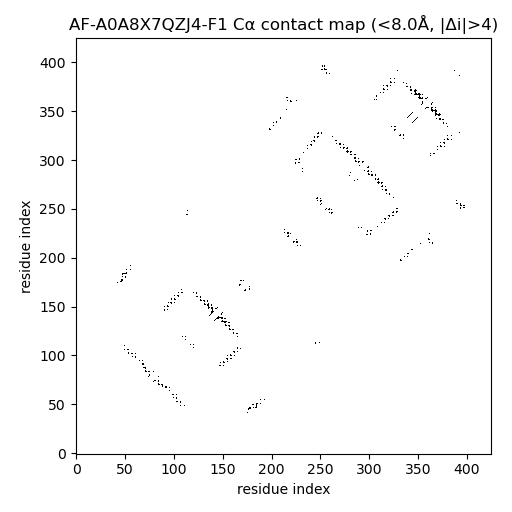 9.799 -6.175 1.00 74.62 317 ILE A O 1
ATOM 2470 N N . ILE A 1 318 ? -4.621 11.648 -5.057 1.00 79.06 318 ILE A N 1
ATOM 2471 C CA . ILE A 1 318 ? -3.604 12.512 -5.679 1.00 79.06 318 ILE A CA 1
ATOM 2472 C C . ILE A 1 318 ? -2.214 12.264 -5.075 1.00 79.06 318 ILE A C 1
ATOM 2474 O O . ILE A 1 318 ? -1.228 12.180 -5.809 1.00 79.06 318 ILE A O 1
ATOM 2478 N N . GLN A 1 319 ? -2.118 12.130 -3.749 1.00 82.75 319 GLN A N 1
ATOM 2479 C CA . GLN A 1 319 ? -0.842 12.014 -3.038 1.00 82.75 319 GLN A CA 1
ATOM 2480 C C . GLN A 1 319 ? 0.024 10.835 -3.527 1.00 82.75 319 GLN A C 1
ATOM 2482 O O . GLN A 1 319 ? 1.193 11.082 -3.841 1.00 82.75 319 GLN A O 1
ATOM 2487 N N . PRO A 1 320 ? -0.489 9.598 -3.695 1.00 76.44 320 PRO A N 1
ATOM 2488 C CA . PRO A 1 320 ? 0.335 8.468 -4.124 1.00 76.44 320 PRO A CA 1
ATOM 2489 C C . PRO A 1 320 ? 0.843 8.624 -5.554 1.00 76.44 320 PRO A C 1
ATOM 2491 O O . PRO A 1 320 ? 1.933 8.158 -5.876 1.00 76.44 320 PRO A O 1
ATOM 2494 N N . ILE A 1 321 ? 0.084 9.317 -6.409 1.00 76.69 321 ILE A N 1
ATOM 2495 C CA . ILE A 1 321 ? 0.501 9.634 -7.776 1.00 76.69 321 ILE A CA 1
ATOM 2496 C C . ILE A 1 321 ? 1.689 10.586 -7.730 1.00 76.69 321 ILE A C 1
ATOM 2498 O O . ILE A 1 321 ? 2.707 10.306 -8.353 1.00 76.69 321 ILE A O 1
ATOM 2502 N N . LEU A 1 322 ? 1.603 11.680 -6.968 1.00 81.56 322 LEU A N 1
ATOM 2503 C CA . LEU A 1 322 ? 2.702 12.642 -6.845 1.00 81.56 322 LEU A CA 1
ATOM 2504 C C . LEU A 1 322 ? 3.949 12.001 -6.215 1.00 81.56 322 LEU A C 1
ATOM 2506 O O . LEU A 1 322 ? 5.055 12.162 -6.732 1.00 81.56 322 LEU A O 1
ATOM 2510 N N . SER A 1 323 ? 3.777 11.223 -5.145 1.00 80.69 323 SER A N 1
ATOM 2511 C CA . SER A 1 323 ? 4.863 10.456 -4.526 1.00 80.69 323 SER A CA 1
ATOM 2512 C C . SER A 1 323 ? 5.474 9.465 -5.520 1.00 80.69 323 SER A C 1
ATOM 2514 O O . SER A 1 323 ? 6.693 9.433 -5.685 1.00 80.69 323 SER A O 1
ATOM 2516 N N . GLY A 1 324 ? 4.643 8.721 -6.253 1.00 75.31 324 GLY A N 1
ATOM 2517 C CA . GLY A 1 324 ? 5.068 7.772 -7.281 1.00 75.31 324 GLY A CA 1
ATOM 2518 C C . GLY A 1 324 ? 5.819 8.429 -8.440 1.00 75.31 324 GLY A C 1
ATOM 2519 O O . GLY A 1 324 ? 6.850 7.917 -8.867 1.00 75.31 324 GLY A O 1
ATOM 2520 N N . VAL A 1 325 ? 5.368 9.597 -8.902 1.00 76.25 325 VAL A N 1
ATOM 2521 C CA . VAL A 1 325 ? 6.039 10.413 -9.927 1.00 76.25 325 VAL A CA 1
ATOM 2522 C C . VAL A 1 325 ? 7.422 10.855 -9.440 1.00 76.25 325 VAL A C 1
ATOM 2524 O O . VAL A 1 325 ? 8.411 10.679 -10.151 1.00 76.25 325 VAL A O 1
ATOM 2527 N N . ALA A 1 326 ? 7.522 11.380 -8.216 1.00 78.56 326 ALA A N 1
ATOM 2528 C CA . ALA A 1 326 ? 8.784 11.850 -7.646 1.00 78.56 326 ALA A CA 1
ATOM 2529 C C . ALA A 1 326 ? 9.776 10.701 -7.371 1.00 78.56 326 ALA A C 1
ATOM 2531 O O . ALA A 1 326 ? 10.968 10.822 -7.660 1.00 78.56 326 ALA A O 1
ATOM 2532 N N . ILE A 1 327 ? 9.299 9.557 -6.869 1.00 75.69 327 ILE A N 1
ATOM 2533 C CA . ILE A 1 327 ? 10.116 8.346 -6.682 1.00 75.69 327 ILE A CA 1
ATOM 2534 C C . ILE A 1 327 ? 10.547 7.783 -8.037 1.00 75.69 327 ILE A C 1
ATOM 2536 O O . ILE A 1 327 ? 11.723 7.469 -8.225 1.00 75.69 327 ILE A O 1
ATOM 2540 N N . GLY A 1 328 ? 9.627 7.739 -9.004 1.00 70.31 328 GLY A N 1
ATOM 2541 C CA . GLY A 1 328 ? 9.904 7.396 -10.395 1.00 70.31 328 GLY A CA 1
ATOM 2542 C C . GLY A 1 328 ? 10.966 8.308 -11.002 1.00 70.31 328 GLY A C 1
ATOM 2543 O O . GLY A 1 328 ? 11.813 7.826 -11.748 1.00 70.31 328 GLY A O 1
ATOM 2544 N N . ALA A 1 329 ? 11.017 9.581 -10.596 1.00 71.56 329 ALA A N 1
ATOM 2545 C CA . ALA A 1 329 ? 12.056 10.559 -10.923 1.00 71.56 329 ALA A CA 1
ATOM 2546 C C . ALA A 1 329 ? 13.350 10.431 -10.094 1.00 71.56 329 ALA A C 1
ATOM 2548 O O . ALA A 1 329 ? 14.302 11.158 -10.330 1.00 71.56 329 ALA A O 1
ATOM 2549 N N . GLY A 1 330 ? 13.472 9.443 -9.202 1.00 72.06 330 GLY A N 1
ATOM 2550 C CA . GLY A 1 330 ? 14.676 9.213 -8.389 1.00 72.06 330 GLY A CA 1
ATOM 2551 C C . GLY A 1 330 ? 14.778 10.101 -7.144 1.00 72.06 330 GLY A C 1
ATOM 2552 O O . GLY A 1 330 ? 15.744 9.997 -6.391 1.00 72.06 330 GLY A O 1
ATOM 2553 N N . MET A 1 331 ? 13.762 10.921 -6.862 1.00 77.81 331 MET A N 1
ATOM 2554 C CA . MET A 1 331 ? 13.736 11.882 -5.751 1.00 77.81 331 MET A CA 1
ATOM 2555 C C . MET A 1 331 ? 13.280 11.255 -4.419 1.00 77.81 331 MET A C 1
ATOM 2557 O O . MET A 1 331 ? 12.821 11.957 -3.518 1.00 77.81 331 MET A O 1
ATOM 2561 N N . GLN A 1 332 ? 13.401 9.934 -4.269 1.00 76.88 332 GLN A N 1
ATOM 2562 C CA . GLN A 1 332 ? 12.841 9.171 -3.144 1.00 76.88 332 GLN A CA 1
ATOM 2563 C C . GLN A 1 332 ? 13.291 9.675 -1.759 1.00 76.88 332 GLN A C 1
ATOM 2565 O O . GLN A 1 332 ? 12.486 9.707 -0.836 1.00 76.88 332 GLN A O 1
ATOM 2570 N N . SER A 1 333 ? 14.548 10.112 -1.602 1.00 80.19 333 SER A N 1
ATOM 2571 C CA . SER A 1 333 ? 15.081 10.558 -0.307 1.00 80.19 333 SER A CA 1
ATOM 2572 C C . SER A 1 333 ? 14.428 11.861 0.149 1.00 80.19 333 SER A C 1
ATOM 2574 O O . SER A 1 333 ? 14.138 12.036 1.329 1.00 80.19 333 SER A O 1
ATOM 2576 N N . MET A 1 334 ? 14.157 12.762 -0.799 1.00 85.12 334 MET A N 1
ATOM 2577 C CA . MET A 1 334 ? 13.416 13.991 -0.532 1.00 85.12 334 MET A CA 1
ATOM 2578 C C . MET A 1 334 ? 11.963 13.663 -0.177 1.00 85.12 334 MET A C 1
ATOM 2580 O O . MET A 1 334 ? 11.461 14.180 0.816 1.00 85.12 334 MET A O 1
ATOM 2584 N N . VAL A 1 335 ? 11.312 12.769 -0.933 1.00 84.06 335 VAL A N 1
ATOM 2585 C CA . VAL A 1 335 ? 9.940 12.320 -0.631 1.00 84.06 335 VAL A CA 1
ATOM 2586 C C . VAL A 1 335 ? 9.863 11.723 0.777 1.00 84.06 335 VAL A C 1
ATOM 2588 O O . VAL A 1 335 ? 8.980 12.103 1.538 1.00 84.06 335 VAL A O 1
ATOM 2591 N N . ALA A 1 336 ? 10.822 10.879 1.168 1.00 82.75 336 ALA A N 1
ATOM 2592 C CA . ALA A 1 336 ? 10.889 10.295 2.506 1.00 82.75 336 ALA A CA 1
ATOM 2593 C C . ALA A 1 336 ? 11.041 11.355 3.612 1.00 82.75 336 ALA A C 1
ATOM 2595 O O . ALA A 1 336 ? 10.356 11.277 4.631 1.00 82.75 336 ALA A O 1
ATOM 2596 N N . PHE A 1 337 ? 11.887 12.37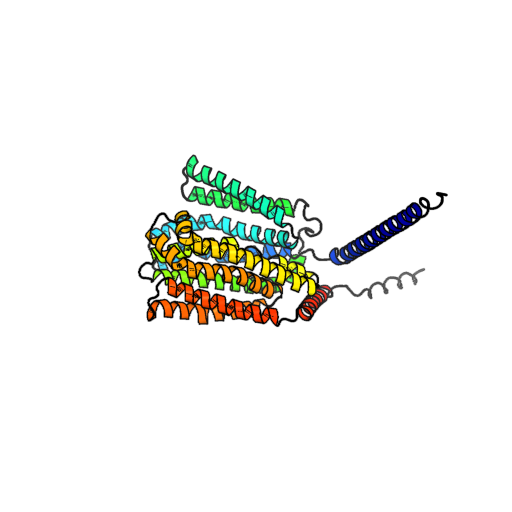3 3.410 1.00 86.81 337 PHE A N 1
ATOM 2597 C CA . PHE A 1 337 ? 12.041 13.467 4.374 1.00 86.81 337 PHE A CA 1
ATOM 2598 C C . PHE A 1 337 ? 10.762 14.304 4.509 1.00 86.81 337 PHE A C 1
ATOM 2600 O O . PHE A 1 337 ? 10.334 14.609 5.623 1.00 86.81 337 PHE A O 1
ATOM 2607 N N . VAL A 1 338 ? 10.120 14.636 3.384 1.00 89.25 338 VAL A N 1
ATOM 2608 C CA . VAL A 1 338 ? 8.832 15.345 3.385 1.00 89.25 338 VAL A CA 1
ATOM 2609 C C . VAL A 1 338 ? 7.769 14.504 4.094 1.00 89.25 338 VAL A C 1
ATOM 2611 O O . VAL A 1 338 ? 7.017 15.045 4.902 1.00 89.25 338 VAL A O 1
ATOM 2614 N N . ASN A 1 339 ? 7.734 13.189 3.855 1.00 86.75 339 ASN A N 1
ATOM 2615 C CA . ASN A 1 339 ? 6.814 12.267 4.522 1.00 86.75 339 ASN A CA 1
ATOM 2616 C C . ASN A 1 339 ? 7.007 12.288 6.046 1.00 86.75 339 ASN A C 1
ATOM 2618 O O . ASN A 1 339 ? 6.060 12.499 6.799 1.00 86.75 339 ASN A O 1
ATOM 2622 N N . LEU A 1 340 ? 8.259 12.180 6.505 1.00 87.19 340 LEU A N 1
ATOM 2623 C CA . LEU A 1 340 ? 8.592 12.218 7.928 1.00 87.19 340 LEU A CA 1
ATOM 2624 C C . LEU A 1 340 ? 8.153 13.540 8.580 1.00 87.19 340 LEU A C 1
ATOM 2626 O O . LEU A 1 340 ? 7.498 13.532 9.621 1.00 87.19 340 LEU A O 1
ATOM 2630 N N . ALA A 1 341 ? 8.467 14.676 7.955 1.00 90.25 341 ALA A N 1
ATOM 2631 C CA . ALA A 1 341 ? 8.113 15.989 8.489 1.00 90.25 341 ALA A CA 1
ATOM 2632 C C . ALA A 1 341 ? 6.590 16.196 8.547 1.00 90.25 341 ALA A C 1
ATOM 2634 O O . ALA A 1 341 ? 6.043 16.612 9.566 1.00 90.25 341 ALA A O 1
ATOM 2635 N N . THR A 1 342 ? 5.887 15.882 7.464 1.00 91.00 342 THR A N 1
ATOM 2636 C CA . THR A 1 342 ? 4.449 16.159 7.361 1.00 91.00 342 THR A CA 1
ATOM 2637 C C . THR A 1 342 ? 3.607 15.212 8.207 1.00 91.00 342 THR A C 1
ATOM 2639 O O . THR A 1 342 ? 2.700 15.671 8.901 1.00 91.00 342 THR A O 1
ATOM 2642 N N . TYR A 1 343 ? 3.922 13.916 8.232 1.00 86.19 343 TYR A N 1
ATOM 2643 C CA . TYR A 1 343 ? 3.144 12.943 8.999 1.00 86.19 343 TYR A CA 1
ATOM 2644 C C . TYR A 1 343 ? 3.486 12.980 10.486 1.00 86.19 343 TYR A C 1
ATOM 2646 O O . TYR A 1 343 ? 2.580 13.074 11.315 1.00 86.19 343 TYR A O 1
ATOM 2654 N N . TYR A 1 344 ? 4.773 12.972 10.843 1.00 88.88 344 TYR A N 1
ATOM 2655 C CA . TYR A 1 344 ? 5.194 12.810 12.239 1.00 88.88 344 TYR A CA 1
ATOM 2656 C C . TYR A 1 344 ? 5.405 14.128 12.978 1.00 88.88 344 TYR A C 1
ATOM 2658 O O . TYR A 1 344 ? 5.097 14.193 14.164 1.00 88.88 344 TYR A O 1
ATOM 2666 N N . ALA A 1 345 ? 5.911 15.175 12.320 1.00 89.62 345 ALA A N 1
ATOM 2667 C CA . ALA A 1 345 ? 6.146 16.457 12.993 1.00 89.62 345 ALA A CA 1
ATOM 2668 C C . ALA A 1 345 ? 4.916 17.378 12.975 1.00 89.62 345 ALA A C 1
ATOM 2670 O O . ALA A 1 345 ? 4.804 18.252 13.830 1.00 89.62 345 ALA A O 1
ATOM 2671 N N . ILE A 1 346 ? 3.990 17.181 12.029 1.00 90.69 346 ILE A N 1
ATOM 2672 C CA . ILE A 1 346 ? 2.780 18.007 11.903 1.00 90.69 346 ILE A CA 1
ATOM 2673 C C . ILE A 1 346 ? 1.517 17.179 12.152 1.00 90.69 346 ILE A C 1
ATOM 2675 O O . ILE A 1 346 ? 0.760 17.494 13.067 1.00 90.69 346 ILE A O 1
ATOM 2679 N N . GLY A 1 347 ? 1.298 16.111 11.379 1.00 89.12 347 GLY A N 1
ATOM 2680 C CA . GLY A 1 347 ? 0.053 15.341 11.407 1.00 89.12 347 GLY A CA 1
ATOM 2681 C C . GLY A 1 347 ? -0.260 14.713 12.768 1.00 89.12 347 GLY A C 1
ATOM 2682 O O . GLY A 1 347 ? -1.338 14.948 13.318 1.00 89.12 347 GLY A O 1
ATOM 2683 N N . VAL A 1 348 ? 0.684 13.952 13.340 1.00 88.12 348 VAL A N 1
ATOM 2684 C CA . VAL A 1 348 ? 0.506 13.305 14.656 1.00 88.12 348 VAL A CA 1
ATOM 2685 C C . VAL A 1 348 ? 0.295 14.335 15.780 1.00 88.12 348 VAL A C 1
ATOM 2687 O O . VAL A 1 348 ? -0.710 14.217 16.488 1.00 88.12 348 VAL A O 1
ATOM 2690 N N . PRO A 1 349 ? 1.147 15.370 15.954 1.00 90.88 349 PRO A N 1
ATOM 2691 C CA . PRO A 1 349 ? 0.938 16.378 16.993 1.00 90.88 349 PRO A CA 1
ATOM 2692 C C . PRO A 1 349 ? -0.384 17.127 16.843 1.00 90.88 349 PRO A C 1
ATOM 2694 O O . PRO A 1 349 ? -1.081 17.337 17.835 1.00 90.88 349 PRO A O 1
ATOM 2697 N N . LEU A 1 350 ? -0.768 17.488 15.615 1.00 89.62 350 LEU A N 1
ATOM 2698 C CA . LEU A 1 350 ? -2.030 18.177 15.368 1.00 89.62 350 LEU A CA 1
ATOM 2699 C C . LEU A 1 350 ? -3.229 17.286 15.722 1.00 89.62 350 LEU A C 1
ATOM 2701 O O . LEU A 1 350 ? -4.142 17.744 16.409 1.00 89.62 350 LEU A O 1
ATOM 2705 N N . GLY A 1 351 ? -3.198 16.006 15.335 1.00 87.38 351 GLY A N 1
ATOM 2706 C CA . GLY A 1 351 ? -4.224 15.031 15.715 1.00 87.38 351 GLY A CA 1
ATOM 2707 C C . GLY A 1 351 ? -4.336 14.864 17.232 1.00 87.38 351 GLY A C 1
ATOM 2708 O O . GLY A 1 351 ? -5.438 14.883 17.780 1.00 87.38 351 GLY A O 1
ATOM 2709 N N . PHE A 1 352 ? -3.201 14.789 17.933 1.00 86.56 352 PHE A N 1
ATOM 2710 C CA . PHE A 1 352 ? -3.163 14.709 19.397 1.00 86.56 352 PHE A CA 1
ATOM 2711 C C . PHE A 1 352 ? -3.762 15.957 20.063 1.00 86.56 352 PHE A C 1
ATOM 2713 O O . PHE A 1 352 ? -4.571 15.840 20.985 1.00 86.56 352 PHE A O 1
ATOM 2720 N N . ILE A 1 353 ? -3.416 17.152 19.573 1.00 89.50 353 ILE A N 1
ATOM 2721 C CA . ILE A 1 353 ? -3.966 18.428 20.053 1.00 89.50 353 ILE A CA 1
ATOM 2722 C C . ILE A 1 353 ? -5.486 18.477 19.857 1.00 89.50 353 ILE A C 1
ATOM 2724 O O . ILE A 1 353 ? -6.219 18.851 20.773 1.00 89.50 353 ILE A O 1
ATOM 2728 N N . LEU A 1 354 ? -5.978 18.071 18.687 1.00 87.38 354 LEU A N 1
ATOM 2729 C CA . LEU A 1 354 ? -7.405 18.104 18.360 1.00 87.38 354 LEU A CA 1
ATOM 2730 C C . LEU A 1 354 ? -8.234 17.116 19.194 1.00 87.38 354 LEU A C 1
ATOM 2732 O O . LEU A 1 354 ? -9.383 17.409 19.534 1.00 87.38 354 LEU A O 1
ATOM 2736 N N . ILE A 1 355 ? -7.656 15.973 19.567 1.00 84.75 355 ILE A N 1
ATOM 2737 C CA . ILE A 1 355 ? -8.299 15.018 20.478 1.00 84.75 355 ILE A CA 1
ATOM 2738 C C . ILE A 1 355 ? -8.310 15.550 21.916 1.00 84.75 355 ILE A C 1
ATOM 2740 O O . ILE A 1 355 ? -9.354 15.520 22.568 1.00 84.75 355 ILE A O 1
ATOM 2744 N N . ASN A 1 356 ? -7.170 16.030 22.419 1.00 82.19 356 ASN A N 1
ATOM 2745 C CA . ASN A 1 356 ? -7.006 16.304 23.849 1.00 82.19 356 ASN A CA 1
ATOM 2746 C C . ASN A 1 356 ? -7.442 17.701 24.277 1.00 82.19 356 ASN A C 1
ATOM 2748 O O . ASN A 1 356 ? -8.002 17.840 25.357 1.00 82.19 356 ASN A O 1
ATOM 2752 N N . ILE A 1 357 ? -7.188 18.723 23.456 1.00 86.00 357 ILE A N 1
ATOM 2753 C CA . ILE A 1 357 ? -7.509 20.117 23.793 1.00 86.00 357 ILE A CA 1
ATOM 2754 C C . ILE A 1 357 ? -8.917 20.464 23.316 1.00 86.00 357 ILE A C 1
ATOM 2756 O O . ILE A 1 357 ? -9.718 21.006 24.069 1.00 86.00 357 ILE A O 1
ATOM 2760 N N . PHE A 1 358 ? -9.230 20.136 22.061 1.00 83.56 358 PHE A N 1
ATOM 2761 C CA . PHE A 1 358 ? -10.509 20.500 21.445 1.00 83.56 358 PHE A CA 1
ATOM 2762 C C . PHE A 1 358 ? -11.599 19.439 21.628 1.00 83.56 358 PHE A C 1
ATOM 2764 O O . PHE A 1 358 ? -12.749 19.681 21.273 1.00 83.56 358 PHE A O 1
ATOM 2771 N N . HIS A 1 359 ? -11.258 18.268 22.181 1.00 81.38 359 HIS A N 1
ATOM 2772 C CA . HIS A 1 359 ? -12.188 17.161 22.419 1.00 81.38 359 HIS A CA 1
ATOM 2773 C C . HIS A 1 359 ? -13.008 16.759 21.183 1.00 81.38 359 HIS A C 1
ATOM 2775 O O . HIS A 1 359 ? -14.126 16.261 21.300 1.00 81.38 359 HIS A O 1
ATOM 2781 N N . PHE A 1 360 ? -12.435 16.913 19.982 1.00 77.94 360 PHE A N 1
ATOM 2782 C CA . PHE A 1 360 ? -13.088 16.547 18.718 1.00 77.94 360 PHE A CA 1
ATOM 2783 C C . PHE A 1 360 ? -13.138 15.031 18.476 1.00 77.94 360 PHE A C 1
ATOM 2785 O O . PHE A 1 360 ? -13.652 14.585 17.447 1.00 77.94 360 PHE A O 1
ATOM 2792 N N . GLY A 1 361 ? -12.617 14.233 19.414 1.00 78.12 361 GLY A N 1
ATOM 2793 C CA . GLY A 1 361 ? -12.635 12.775 19.359 1.00 78.12 361 GLY A CA 1
ATOM 2794 C C . GLY A 1 361 ? -12.059 12.259 18.043 1.00 78.12 361 GLY A C 1
ATOM 2795 O O . GLY A 1 361 ? -11.011 12.717 17.586 1.00 78.12 361 GLY A O 1
ATOM 2796 N N . VAL A 1 362 ? -12.784 11.343 17.402 1.00 74.44 362 VAL A N 1
ATOM 2797 C CA . VAL A 1 362 ? -12.384 10.747 16.120 1.00 74.44 362 VAL A CA 1
ATOM 2798 C C . VAL A 1 362 ? -12.212 11.814 15.036 1.00 74.44 362 VAL A C 1
ATOM 2800 O O . VAL A 1 362 ? -11.224 11.788 14.318 1.00 74.44 362 VAL A O 1
ATOM 2803 N N . LYS A 1 363 ? -13.076 12.834 14.961 1.00 78.06 363 LYS A N 1
ATOM 2804 C CA . LYS A 1 363 ? -12.949 13.891 13.939 1.00 78.06 363 LYS A CA 1
ATOM 2805 C C . LYS A 1 363 ? -11.621 14.644 14.041 1.00 78.06 363 LYS A C 1
ATOM 2807 O O . LYS A 1 363 ? -11.048 14.993 13.016 1.00 78.06 363 LYS A O 1
ATOM 2812 N N . GLY A 1 364 ? -11.134 14.866 15.263 1.00 82.44 364 GLY A N 1
ATOM 2813 C CA . GLY A 1 364 ? -9.871 15.557 15.526 1.00 82.44 364 GLY A CA 1
ATOM 2814 C C . GLY A 1 364 ? -8.640 14.773 15.073 1.00 82.44 364 GLY A C 1
ATOM 2815 O O . GLY A 1 364 ? -7.719 15.332 14.485 1.00 82.44 364 GLY A O 1
ATOM 2816 N N . LEU A 1 365 ? -8.649 13.459 15.291 1.00 81.06 365 LEU A N 1
ATOM 2817 C CA . LEU A 1 365 ? -7.574 12.577 14.842 1.00 81.06 365 LEU A CA 1
ATOM 2818 C C . LEU A 1 365 ? -7.439 12.594 13.310 1.00 81.06 365 LEU A C 1
ATOM 2820 O O . LEU A 1 365 ? -6.340 12.681 12.765 1.00 81.06 365 LEU A O 1
ATOM 2824 N N . TRP A 1 366 ? -8.575 12.570 12.619 1.00 80.00 366 TRP A N 1
ATOM 2825 C CA . TRP A 1 366 ? -8.627 12.482 11.164 1.00 80.00 366 TRP A CA 1
ATOM 2826 C C . TRP A 1 366 ? -8.313 13.799 10.477 1.00 80.00 366 TRP A C 1
ATOM 2828 O O . TRP A 1 366 ? -7.655 13.805 9.442 1.00 80.00 366 TRP A O 1
ATOM 2838 N N . SER A 1 367 ? -8.731 14.924 11.054 1.00 83.88 367 SER A N 1
ATOM 2839 C CA . SER A 1 367 ? -8.333 16.235 10.547 1.00 83.88 367 SER A CA 1
ATOM 2840 C C . SER A 1 367 ? -6.838 16.493 10.751 1.00 83.88 367 SER A C 1
ATOM 2842 O O . SER A 1 367 ? -6.206 17.054 9.857 1.00 83.88 367 SER A O 1
ATOM 2844 N N . GLY A 1 368 ? -6.245 16.010 11.851 1.00 87.19 368 GLY A N 1
ATOM 2845 C CA . GLY A 1 368 ? -4.789 16.002 12.036 1.00 87.19 368 GLY A CA 1
ATOM 2846 C C . GLY A 1 368 ? -4.065 15.231 10.930 1.00 87.19 368 GLY A C 1
ATOM 2847 O O . GLY A 1 368 ? -3.108 15.727 10.335 1.00 87.19 368 GLY A O 1
ATOM 2848 N N . MET A 1 369 ? -4.581 14.052 10.587 1.00 83.56 369 MET A N 1
ATOM 2849 C CA . MET A 1 369 ? -4.039 13.250 9.495 1.00 83.56 369 MET A CA 1
ATOM 2850 C C . MET A 1 369 ? -4.192 13.913 8.128 1.00 83.56 369 MET A C 1
ATOM 2852 O O . MET A 1 369 ? -3.228 14.000 7.366 1.00 83.56 369 MET A O 1
ATOM 2856 N N . LEU A 1 370 ? -5.376 14.448 7.838 1.00 86.06 370 LEU A N 1
ATOM 2857 C CA . LEU A 1 370 ? -5.636 15.164 6.594 1.00 86.06 370 LEU A CA 1
ATOM 2858 C C . LEU A 1 370 ? -4.762 16.397 6.422 1.00 86.06 370 LEU A C 1
ATOM 2860 O O . LEU A 1 370 ? -4.357 16.696 5.303 1.00 86.06 370 LEU A O 1
ATOM 2864 N N . ALA A 1 371 ? -4.444 17.101 7.506 1.00 89.19 371 ALA A N 1
ATOM 2865 C CA . ALA A 1 371 ? -3.510 18.214 7.450 1.00 89.19 371 ALA A CA 1
ATOM 2866 C C . ALA A 1 371 ? -2.109 17.743 7.031 1.00 89.19 371 ALA A C 1
ATOM 2868 O O . ALA A 1 371 ? -1.496 18.366 6.167 1.00 89.19 371 ALA A O 1
ATOM 2869 N N . GLY A 1 372 ? -1.628 16.622 7.583 1.00 89.25 372 GLY A N 1
AT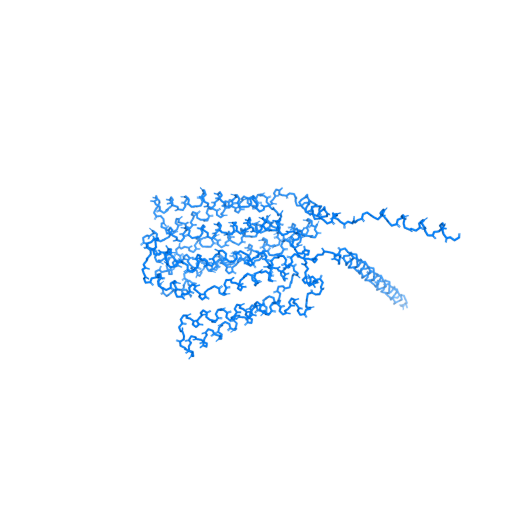OM 2870 C CA . GLY A 1 372 ? -0.355 16.014 7.184 1.00 89.25 372 GLY A CA 1
ATOM 2871 C C . GLY A 1 372 ? -0.327 15.657 5.694 1.00 89.25 372 GLY A C 1
ATOM 2872 O O . GLY A 1 372 ? 0.541 16.135 4.962 1.00 89.25 372 GLY A O 1
ATOM 2873 N N . VAL A 1 373 ? -1.323 14.896 5.228 1.00 86.38 373 VAL A N 1
ATOM 2874 C CA . VAL A 1 373 ? -1.458 14.497 3.812 1.00 86.38 373 VAL A CA 1
ATOM 2875 C C . VAL A 1 373 ? -1.633 15.712 2.898 1.00 86.38 373 VAL A C 1
ATOM 2877 O O . VAL A 1 373 ? -1.016 15.786 1.835 1.00 86.38 373 VAL A O 1
ATOM 2880 N N . GLY A 1 374 ? -2.425 16.702 3.308 1.00 90.06 374 GLY A N 1
ATOM 2881 C CA . GLY A 1 374 ? -2.649 17.933 2.554 1.00 90.06 374 GLY A CA 1
ATOM 2882 C C . GLY A 1 374 ? -1.366 18.744 2.373 1.00 90.06 374 GLY A C 1
ATOM 2883 O O . GLY A 1 374 ? -1.023 19.108 1.249 1.00 90.06 374 GLY A O 1
ATOM 2884 N N . ILE A 1 375 ? -0.606 18.965 3.451 1.00 91.50 375 ILE A N 1
ATOM 2885 C CA . ILE A 1 375 ? 0.681 19.676 3.391 1.00 91.50 375 ILE A CA 1
ATOM 2886 C C . ILE A 1 375 ? 1.682 18.899 2.529 1.00 91.50 375 ILE A C 1
ATOM 2888 O O . ILE A 1 375 ? 2.355 19.499 1.690 1.00 91.50 375 ILE A O 1
ATOM 2892 N N . GLN A 1 376 ? 1.753 17.573 2.674 1.00 90.12 376 GLN A N 1
ATOM 2893 C CA . GLN A 1 376 ? 2.611 16.739 1.830 1.00 90.12 376 GLN A CA 1
ATOM 2894 C C . GLN A 1 376 ? 2.247 16.873 0.350 1.00 90.12 376 GLN A C 1
ATOM 2896 O O . GLN A 1 376 ? 3.124 17.089 -0.485 1.00 90.12 376 GLN A O 1
ATOM 2901 N N . THR A 1 377 ? 0.954 16.799 0.030 1.00 89.56 377 THR A N 1
ATOM 2902 C CA . THR A 1 377 ? 0.434 16.936 -1.336 1.00 89.56 377 THR A CA 1
ATOM 2903 C C . THR A 1 377 ? 0.818 18.288 -1.932 1.00 89.56 377 THR A C 1
ATOM 2905 O O . THR A 1 377 ? 1.271 18.342 -3.075 1.00 89.56 377 THR A O 1
ATOM 2908 N N . LEU A 1 378 ? 0.713 19.374 -1.159 1.00 91.81 378 LEU A N 1
ATOM 2909 C CA . LEU A 1 378 ? 1.119 20.714 -1.593 1.00 91.81 378 LEU A CA 1
ATOM 2910 C C . LEU A 1 378 ? 2.626 20.805 -1.860 1.00 91.81 378 LEU A C 1
ATOM 2912 O O . LEU A 1 378 ? 3.030 21.317 -2.904 1.00 91.81 378 LEU A O 1
ATOM 2916 N N . ILE A 1 379 ? 3.455 20.274 -0.955 1.00 92.06 379 ILE A N 1
ATOM 2917 C CA . ILE A 1 379 ? 4.916 20.275 -1.116 1.00 92.06 379 ILE A CA 1
ATOM 2918 C C . ILE A 1 379 ? 5.316 19.467 -2.355 1.00 92.06 379 ILE A C 1
ATOM 2920 O O . ILE A 1 379 ? 6.087 19.957 -3.178 1.00 92.06 379 ILE A O 1
ATOM 2924 N N . LEU A 1 380 ? 4.778 18.257 -2.529 1.00 89.31 380 LEU A N 1
ATOM 2925 C CA . LEU A 1 380 ? 5.094 17.413 -3.685 1.00 89.31 380 LEU A CA 1
ATOM 2926 C C . LEU A 1 380 ? 4.592 18.020 -4.996 1.00 89.31 380 LEU A C 1
ATOM 2928 O O . LEU A 1 380 ? 5.313 17.979 -5.991 1.00 89.31 380 LEU A O 1
ATOM 2932 N N . SER A 1 381 ? 3.409 18.640 -4.991 1.00 88.88 381 SER A N 1
ATOM 2933 C CA . SER A 1 381 ? 2.886 19.374 -6.151 1.00 88.88 381 SER A CA 1
ATOM 2934 C C . SER A 1 381 ? 3.813 20.524 -6.539 1.00 88.88 381 SER A C 1
ATOM 2936 O O . SER A 1 381 ? 4.153 20.673 -7.711 1.00 88.88 381 SER A O 1
ATOM 2938 N N . TYR A 1 382 ? 4.268 21.310 -5.557 1.00 90.62 382 TYR A N 1
ATOM 2939 C CA . TYR A 1 382 ? 5.216 22.401 -5.783 1.00 90.62 382 TYR A CA 1
ATOM 2940 C C . TYR A 1 382 ? 6.544 21.891 -6.347 1.00 90.62 382 TYR A C 1
ATOM 2942 O O . TYR A 1 382 ? 7.067 22.462 -7.305 1.00 90.62 382 TYR A O 1
ATOM 2950 N N . VAL A 1 383 ? 7.075 20.800 -5.790 1.00 88.69 383 VAL A N 1
ATOM 2951 C CA . VAL A 1 383 ? 8.315 20.200 -6.284 1.00 88.69 383 VAL A CA 1
ATOM 2952 C C . VAL A 1 383 ? 8.148 19.729 -7.726 1.00 88.69 383 VAL A C 1
ATOM 2954 O O . VAL A 1 383 ? 8.929 20.141 -8.571 1.00 88.69 383 VAL A O 1
ATOM 2957 N N . ILE A 1 384 ? 7.108 18.950 -8.031 1.00 85.31 384 ILE A N 1
ATOM 2958 C CA . ILE A 1 384 ? 6.834 18.441 -9.386 1.00 85.31 384 ILE A CA 1
ATOM 2959 C C . ILE A 1 384 ? 6.651 19.574 -10.398 1.00 85.31 384 ILE A C 1
ATOM 2961 O O . ILE A 1 384 ? 7.131 19.465 -11.527 1.00 85.31 384 ILE A O 1
ATOM 2965 N N . TYR A 1 385 ? 5.990 20.660 -9.994 1.00 85.25 385 TYR A N 1
ATOM 2966 C CA . TYR A 1 385 ? 5.818 21.848 -10.825 1.00 85.25 385 TYR A CA 1
ATOM 2967 C C . TYR A 1 385 ? 7.148 22.557 -11.115 1.00 85.25 385 TYR A C 1
ATOM 2969 O O . TYR A 1 385 ? 7.368 23.023 -12.230 1.00 85.25 385 TYR A O 1
ATOM 2977 N N . LYS A 1 386 ? 8.041 22.636 -10.121 1.00 85.31 386 LYS A N 1
ATOM 2978 C CA . LYS A 1 386 ? 9.349 23.291 -10.258 1.00 85.31 386 LYS A CA 1
ATOM 2979 C C . LYS A 1 386 ? 10.397 22.400 -10.940 1.00 85.31 386 LYS A C 1
ATOM 2981 O O . LYS A 1 386 ? 11.402 22.916 -11.424 1.00 85.31 386 LYS A O 1
ATOM 2986 N N . THR A 1 387 ? 10.210 21.082 -10.939 1.00 82.44 387 THR A N 1
ATOM 2987 C CA . THR A 1 387 ? 11.158 20.142 -11.539 1.00 82.44 387 THR A CA 1
ATOM 2988 C C . THR A 1 387 ? 11.274 20.387 -13.037 1.00 82.44 387 THR A C 1
ATOM 2990 O O . THR A 1 387 ? 10.295 20.313 -13.781 1.00 82.44 387 THR A O 1
ATOM 2993 N N . ASP A 1 388 ? 12.502 20.630 -13.491 1.00 80.75 388 ASP A N 1
ATOM 2994 C CA . ASP A 1 388 ? 12.804 20.667 -14.913 1.00 80.75 388 ASP A CA 1
ATOM 2995 C C . ASP A 1 388 ? 12.895 19.237 -15.458 1.00 80.75 388 ASP A C 1
ATOM 2997 O O . ASP A 1 388 ? 13.923 18.560 -15.379 1.00 80.75 388 ASP A O 1
ATOM 3001 N N . TRP A 1 389 ? 11.769 18.780 -15.997 1.00 74.69 389 TRP A N 1
ATOM 3002 C CA . TRP A 1 389 ? 11.627 17.449 -16.576 1.00 74.69 389 TRP A CA 1
ATOM 3003 C C . TRP A 1 389 ? 12.559 17.188 -17.767 1.00 74.69 389 TRP A C 1
ATOM 3005 O O . TRP A 1 389 ? 12.888 16.028 -17.999 1.00 74.69 389 TRP A O 1
ATOM 3015 N N . GLU A 1 390 ? 13.022 18.216 -18.490 1.00 71.56 390 GLU A N 1
ATOM 3016 C CA . GLU A 1 390 ? 13.984 18.029 -19.587 1.00 71.56 390 GLU A CA 1
ATOM 3017 C C . GLU A 1 390 ? 15.367 17.694 -19.035 1.00 71.56 390 GLU A C 1
ATOM 3019 O O . GLU A 1 390 ? 15.979 16.699 -19.433 1.00 71.56 390 GLU A O 1
ATOM 3024 N N . MET A 1 391 ? 15.835 18.466 -18.050 1.00 69.56 391 MET A N 1
ATOM 3025 C CA . MET A 1 391 ? 17.095 18.165 -17.373 1.00 69.56 391 MET A CA 1
ATOM 3026 C C . MET A 1 391 ? 17.055 16.817 -16.650 1.00 69.56 391 MET A C 1
ATOM 3028 O O . MET A 1 391 ? 18.029 16.067 -16.726 1.00 69.56 391 MET A O 1
ATOM 3032 N N . GLU A 1 392 ? 15.950 16.474 -15.987 1.00 69.81 392 GLU A N 1
ATOM 3033 C CA . GLU A 1 392 ? 15.841 15.211 -15.250 1.00 69.81 392 GLU A CA 1
ATOM 3034 C C . GLU A 1 392 ? 15.783 13.996 -16.196 1.00 69.81 392 GLU A C 1
ATOM 3036 O O . GLU A 1 392 ? 16.473 12.998 -15.964 1.00 69.81 392 GLU A O 1
ATOM 3041 N N . ALA A 1 393 ? 15.046 14.093 -17.311 1.00 61.75 393 ALA A N 1
ATOM 3042 C CA . ALA A 1 393 ? 15.015 13.053 -18.343 1.00 61.75 393 ALA A CA 1
ATOM 3043 C C . ALA A 1 393 ? 16.401 12.845 -18.978 1.00 61.75 393 ALA A C 1
ATOM 3045 O O . ALA A 1 393 ? 16.870 11.708 -19.106 1.00 61.75 393 ALA A O 1
ATOM 3046 N N . VAL A 1 394 ? 17.107 13.933 -19.308 1.00 61.19 394 VAL A N 1
ATOM 3047 C CA . VAL A 1 394 ? 18.468 13.877 -19.868 1.00 61.19 394 VAL A CA 1
ATOM 3048 C C . VAL A 1 394 ? 19.465 13.318 -18.854 1.00 61.19 394 VAL A C 1
ATOM 3050 O O . VAL A 1 394 ? 20.308 12.494 -19.213 1.00 61.19 394 VAL A O 1
ATOM 3053 N N . LYS A 1 395 ? 19.383 13.727 -17.584 1.00 67.06 395 LYS A N 1
ATOM 3054 C CA . LYS A 1 395 ? 20.259 13.242 -16.510 1.00 67.06 395 LYS A CA 1
ATOM 3055 C C . LYS A 1 395 ? 20.093 11.742 -16.297 1.00 67.06 395 LYS A C 1
ATOM 3057 O O . LYS A 1 395 ? 21.095 11.034 -16.310 1.00 67.06 395 LYS A O 1
ATOM 3062 N N . LYS A 1 396 ? 18.858 11.242 -16.201 1.00 64.06 396 LYS A N 1
ATOM 3063 C CA . LYS A 1 396 ? 18.594 9.801 -16.067 1.00 64.06 396 LYS A CA 1
ATOM 3064 C C . LYS A 1 396 ? 19.063 8.996 -17.267 1.00 64.06 396 LYS A C 1
ATOM 3066 O O . LYS A 1 396 ? 19.645 7.927 -17.102 1.00 64.06 396 LYS A O 1
ATOM 3071 N N . THR A 1 397 ? 18.849 9.521 -18.468 1.00 57.75 397 THR A N 1
ATOM 3072 C CA . THR A 1 397 ? 19.300 8.879 -19.706 1.00 57.75 397 THR A CA 1
ATOM 3073 C C . THR A 1 397 ? 20.835 8.822 -19.768 1.00 57.75 397 THR A C 1
ATOM 3075 O O . THR A 1 397 ? 21.404 7.791 -20.125 1.00 57.75 397 THR A O 1
ATOM 3078 N N . LYS A 1 398 ? 21.529 9.881 -19.322 1.00 58.06 398 LYS A N 1
ATOM 3079 C CA . LYS A 1 398 ? 23.001 9.932 -19.218 1.00 58.06 398 LYS A CA 1
ATOM 3080 C C . LYS A 1 398 ? 23.574 9.069 -18.094 1.00 58.06 398 LYS A C 1
ATOM 3082 O O . LYS A 1 398 ? 24.619 8.458 -18.295 1.00 58.06 398 LYS A O 1
ATOM 3087 N N . GLU A 1 399 ? 22.939 9.025 -16.925 1.00 62.38 399 GLU A N 1
ATOM 3088 C CA . GLU A 1 399 ? 23.345 8.157 -15.811 1.00 62.38 399 GLU A CA 1
ATOM 3089 C C . GLU A 1 399 ? 23.220 6.687 -16.204 1.00 62.38 399 GLU A C 1
ATOM 3091 O O . GLU A 1 399 ? 24.166 5.933 -15.998 1.00 62.38 399 GLU A O 1
ATOM 3096 N N . ARG A 1 400 ? 22.125 6.309 -16.883 1.00 55.59 400 ARG A N 1
ATOM 3097 C CA . ARG A 1 400 ? 21.999 4.989 -17.513 1.00 55.59 400 ARG A CA 1
ATOM 3098 C C . ARG A 1 400 ? 23.150 4.752 -18.487 1.00 55.59 400 ARG A C 1
ATOM 3100 O O . ARG A 1 400 ? 23.913 3.816 -18.286 1.00 55.59 400 ARG A O 1
ATOM 3107 N N . MET A 1 401 ? 23.345 5.619 -19.485 1.00 45.38 401 MET A N 1
ATOM 3108 C CA . MET A 1 401 ? 24.424 5.438 -20.468 1.00 45.38 401 MET A CA 1
ATOM 3109 C C . MET A 1 401 ? 25.817 5.301 -19.832 1.00 45.38 401 MET A C 1
ATOM 3111 O O . MET A 1 401 ? 26.593 4.464 -20.282 1.00 45.38 401 MET A O 1
ATOM 3115 N N . LYS A 1 402 ? 26.129 6.050 -18.763 1.00 48.03 402 LYS A N 1
ATOM 3116 C CA . LYS A 1 402 ? 27.414 5.945 -18.049 1.00 48.03 402 LYS A CA 1
ATOM 3117 C C . LYS A 1 402 ? 27.623 4.586 -17.386 1.00 48.03 402 LYS A C 1
ATOM 3119 O O . LYS A 1 402 ? 28.725 4.048 -17.492 1.00 48.03 402 LYS A O 1
ATOM 3124 N N . THR A 1 403 ? 26.597 4.040 -16.737 1.00 45.66 403 THR A N 1
ATOM 3125 C CA . THR A 1 403 ? 26.650 2.701 -16.129 1.00 45.66 403 THR A CA 1
ATOM 3126 C C . THR A 1 403 ? 26.874 1.623 -17.195 1.00 45.66 403 THR A C 1
ATOM 3128 O O . THR A 1 403 ? 27.645 0.696 -16.973 1.00 45.66 403 THR A O 1
ATOM 3131 N N . TRP A 1 404 ? 26.302 1.802 -18.392 1.00 42.81 404 TRP A N 1
ATOM 3132 C CA . TRP A 1 404 ? 26.398 0.846 -19.504 1.00 42.81 404 TRP A CA 1
ATOM 3133 C C . TRP A 1 404 ? 27.671 0.968 -20.364 1.00 42.81 404 TRP A C 1
ATOM 3135 O O . TRP A 1 404 ? 28.027 0.021 -21.058 1.00 42.81 404 TRP A O 1
ATOM 3145 N N . THR A 1 405 ? 28.400 2.091 -20.319 1.00 34.53 405 THR A N 1
ATOM 3146 C CA . THR A 1 405 ? 29.668 2.257 -21.071 1.00 34.53 405 THR A CA 1
ATOM 3147 C C . THR A 1 405 ? 30.907 1.639 -20.412 1.00 34.53 405 THR A C 1
ATOM 3149 O O . THR A 1 405 ? 31.957 1.559 -21.049 1.00 34.53 405 THR A O 1
ATOM 3152 N N . LEU A 1 406 ? 30.832 1.160 -19.167 1.00 41.75 406 LEU A N 1
ATOM 3153 C CA . LEU A 1 406 ? 31.953 0.474 -18.510 1.00 41.75 406 LEU A CA 1
ATOM 3154 C C . LEU A 1 406 ? 31.914 -1.040 -18.769 1.00 41.75 406 LEU A C 1
ATOM 3156 O O . LEU A 1 406 ? 31.619 -1.811 -17.863 1.00 41.75 406 LEU A O 1
ATOM 3160 N N . LYS A 1 407 ? 32.219 -1.438 -20.015 1.00 38.47 407 LYS A N 1
ATOM 3161 C CA . LYS A 1 407 ? 32.861 -2.705 -20.449 1.00 38.47 407 LYS A CA 1
ATOM 3162 C C . LYS A 1 407 ? 32.642 -2.919 -21.953 1.00 38.47 407 LYS A C 1
ATOM 3164 O O . LYS A 1 407 ? 31.901 -3.793 -22.383 1.00 38.47 407 LYS A O 1
ATOM 3169 N N . LEU A 1 408 ? 33.371 -2.174 -22.771 1.00 29.52 408 LEU A N 1
ATOM 3170 C CA . LEU A 1 408 ? 33.945 -2.772 -23.973 1.00 29.52 408 LEU A CA 1
ATOM 3171 C C . LEU A 1 408 ? 35.440 -2.882 -23.673 1.00 29.52 408 LEU A C 1
ATOM 3173 O O . LEU A 1 408 ? 36.050 -1.850 -23.380 1.00 29.52 408 LEU A O 1
ATOM 3177 N N . PRO A 1 409 ? 36.046 -4.086 -23.666 1.00 29.69 409 PRO A N 1
ATOM 3178 C CA . PRO A 1 409 ? 37.492 -4.166 -23.793 1.00 29.69 409 PRO A CA 1
ATOM 3179 C C . PRO A 1 409 ? 37.831 -3.361 -25.043 1.00 29.69 409 PRO A C 1
ATOM 3181 O O . PRO A 1 409 ? 37.233 -3.588 -26.098 1.00 29.69 409 PRO A O 1
ATOM 3184 N N . SER A 1 410 ? 38.711 -2.373 -24.906 1.00 29.94 410 SER A N 1
ATOM 3185 C CA . SER A 1 410 ? 39.202 -1.626 -26.050 1.00 29.94 410 SER A CA 1
ATOM 3186 C C . SER A 1 410 ? 39.645 -2.630 -27.110 1.00 29.94 410 SER A C 1
ATOM 3188 O O . SER A 1 410 ? 40.441 -3.536 -26.847 1.00 29.94 410 SER A O 1
ATOM 3190 N N . ALA A 1 411 ? 39.099 -2.489 -28.313 1.00 36.28 411 ALA A N 1
ATOM 3191 C CA . ALA A 1 411 ? 39.533 -3.207 -29.500 1.00 36.28 411 ALA A CA 1
ATOM 3192 C C . ALA A 1 411 ? 40.919 -2.699 -29.952 1.00 36.28 411 ALA A C 1
ATOM 3194 O O . ALA A 1 411 ? 41.110 -2.319 -31.099 1.00 36.28 411 ALA A O 1
ATOM 3195 N N . GLU A 1 412 ? 41.884 -2.672 -29.032 1.00 35.84 412 GLU A N 1
ATOM 3196 C CA . GLU A 1 412 ? 43.285 -2.310 -29.265 1.00 35.84 412 GLU A CA 1
ATOM 3197 C C . GLU A 1 412 ? 44.245 -3.473 -28.975 1.00 35.84 412 GLU A C 1
ATOM 3199 O O . GLU A 1 412 ? 45.448 -3.331 -29.159 1.00 35.84 412 GLU A O 1
ATOM 3204 N N . SER A 1 413 ? 43.750 -4.659 -28.600 1.00 33.91 413 SER A N 1
ATOM 3205 C CA . SER A 1 413 ? 44.595 -5.858 -28.450 1.00 33.91 413 SER A CA 1
ATOM 3206 C C . SER A 1 413 ? 44.479 -6.874 -29.594 1.00 33.91 413 SER A C 1
ATOM 3208 O O . SER A 1 413 ? 45.204 -7.866 -29.598 1.00 33.91 413 SER A O 1
ATOM 3210 N N . SER A 1 414 ? 43.621 -6.638 -30.595 1.00 31.72 414 SER A N 1
ATOM 3211 C CA . SER A 1 414 ? 43.489 -7.536 -31.762 1.00 31.72 414 SER A CA 1
ATOM 3212 C C . SER A 1 414 ? 44.353 -7.143 -32.968 1.00 31.72 414 SER A C 1
ATOM 3214 O O . SER A 1 414 ? 44.426 -7.907 -33.924 1.00 31.72 414 SER A O 1
ATOM 3216 N N . SER A 1 415 ? 45.067 -6.013 -32.927 1.00 33.59 415 SER A N 1
ATOM 3217 C CA . SER A 1 415 ? 46.018 -5.627 -33.984 1.00 33.59 415 SER A CA 1
ATOM 3218 C C . SER A 1 415 ? 47.435 -6.183 -33.781 1.00 33.59 415 SER A C 1
ATOM 3220 O O . SER A 1 415 ? 48.254 -6.102 -34.691 1.00 33.59 415 SER A O 1
ATOM 3222 N N . THR A 1 416 ? 47.736 -6.812 -32.638 1.00 33.00 416 THR A N 1
ATOM 3223 C CA . THR A 1 416 ? 49.082 -7.357 -32.361 1.00 33.00 416 THR A CA 1
ATOM 3224 C C . THR A 1 416 ? 49.215 -8.854 -32.661 1.00 33.00 416 THR A C 1
ATOM 3226 O O . THR A 1 416 ? 50.322 -9.386 -32.614 1.00 33.00 416 THR A O 1
ATOM 3229 N N . ILE A 1 417 ? 48.121 -9.551 -32.996 1.00 37.28 417 ILE A N 1
ATOM 3230 C CA . ILE A 1 417 ? 48.160 -10.996 -33.291 1.00 37.28 417 ILE A CA 1
ATOM 3231 C C . ILE A 1 417 ? 48.280 -11.278 -34.800 1.00 37.28 417 ILE A C 1
ATOM 3233 O O . ILE A 1 417 ? 48.882 -12.281 -35.164 1.00 37.28 417 ILE A O 1
ATOM 3237 N N . SER A 1 418 ? 47.856 -10.377 -35.700 1.00 34.84 418 SER A N 1
ATOM 3238 C CA . SER A 1 418 ? 48.018 -10.613 -37.150 1.00 34.84 418 SER A CA 1
ATOM 3239 C C . SER A 1 418 ? 49.403 -10.257 -37.710 1.00 34.84 418 SER A C 1
ATOM 3241 O O . SER A 1 418 ? 49.702 -10.632 -38.834 1.00 34.84 418 SER A O 1
ATOM 3243 N N . MET A 1 419 ? 50.262 -9.568 -36.951 1.00 34.97 419 MET A N 1
ATOM 3244 C CA . MET A 1 419 ? 51.603 -9.164 -37.415 1.00 34.97 419 MET A CA 1
ATOM 3245 C C . MET A 1 419 ? 52.713 -10.159 -37.037 1.00 34.97 419 MET A C 1
ATOM 3247 O O . MET A 1 419 ? 53.854 -9.973 -37.439 1.00 34.97 419 MET A O 1
ATOM 3251 N N . ARG A 1 420 ? 52.415 -11.212 -36.258 1.00 37.09 420 ARG A N 1
ATOM 3252 C CA . ARG A 1 420 ? 53.426 -12.206 -35.836 1.00 37.09 420 ARG A CA 1
ATOM 3253 C C . ARG A 1 420 ? 53.429 -13.501 -36.649 1.00 37.09 420 ARG A C 1
ATOM 3255 O O . ARG A 1 420 ? 54.387 -14.261 -36.535 1.00 37.09 420 ARG A O 1
ATOM 3262 N N . ASP A 1 421 ? 52.409 -13.715 -37.480 1.00 40.00 421 ASP A N 1
ATOM 3263 C CA . ASP A 1 421 ? 52.286 -14.896 -38.346 1.00 40.00 421 ASP A CA 1
ATOM 3264 C C . ASP A 1 421 ? 52.580 -14.608 -39.834 1.00 40.00 421 ASP A C 1
ATOM 3266 O O . ASP A 1 421 ? 52.692 -15.547 -40.620 1.00 40.00 421 ASP A O 1
ATOM 3270 N N . GLU A 1 422 ? 52.806 -13.347 -40.229 1.00 40.38 422 GLU A N 1
ATOM 3271 C CA . GLU A 1 422 ? 53.325 -13.000 -41.569 1.00 40.38 422 GLU A CA 1
ATOM 3272 C C . GLU A 1 422 ? 54.863 -12.944 -41.649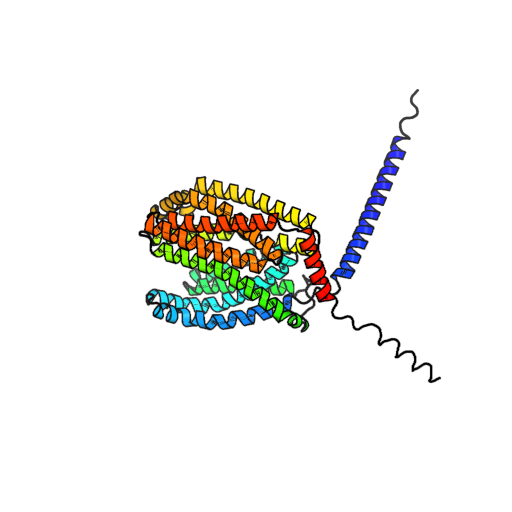 1.00 40.38 422 GLU A C 1
ATOM 3274 O O . GLU A 1 422 ? 55.412 -13.035 -42.741 1.00 40.38 422 GLU A O 1
ATOM 3279 N N . GLU A 1 423 ? 55.586 -12.918 -40.523 1.00 41.72 423 GLU A N 1
ATOM 3280 C CA . GLU A 1 423 ? 57.061 -13.035 -40.496 1.00 41.72 423 GLU A CA 1
ATOM 3281 C C . GLU A 1 423 ? 57.565 -14.490 -40.415 1.00 41.72 423 GLU A C 1
ATOM 3283 O O . GLU A 1 423 ? 58.756 -14.738 -40.220 1.00 41.72 423 GLU A O 1
ATOM 3288 N N . ARG A 1 424 ? 56.677 -15.483 -40.564 1.00 46.44 424 ARG A N 1
ATOM 3289 C CA . ARG A 1 424 ? 57.049 -16.908 -40.559 1.00 46.44 424 ARG A CA 1
ATOM 3290 C C . ARG A 1 424 ? 56.604 -17.665 -41.818 1.00 46.44 424 ARG A C 1
ATOM 3292 O O . ARG A 1 424 ? 56.175 -18.817 -41.731 1.00 46.44 424 ARG A O 1
ATOM 3299 N N . LYS A 1 425 ? 56.754 -17.024 -42.980 1.00 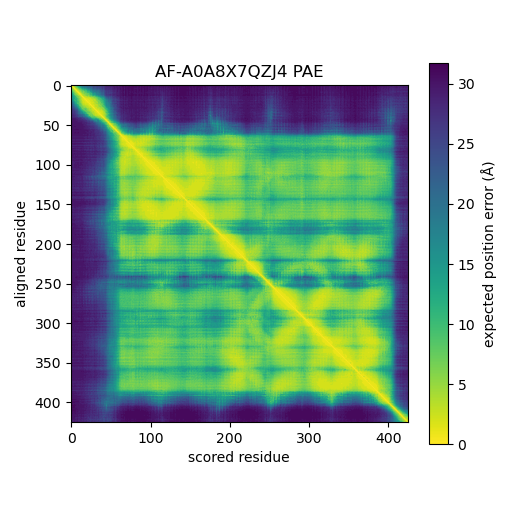39.56 425 LYS A N 1
ATOM 3300 C CA . LYS A 1 425 ? 56.810 -17.676 -44.297 1.00 39.56 425 LYS A CA 1
ATOM 3301 C C . LYS A 1 425 ? 58.069 -17.288 -45.050 1.00 39.56 425 LYS A C 1
ATOM 3303 O O . LYS A 1 425 ? 58.377 -16.079 -45.074 1.00 39.56 425 LYS A O 1
#

Radius of gyration: 28.79 Å; Cα contacts (8 Å, |Δi|>4): 358; chains: 1; bounding box: 84×53×105 Å

Secondary structure (DSSP, 8-state):
---SSSHHHHHHHHHHHHHHHHHHHHHHHHHHHHHHHHHHHHSSS--SHHHHHHHHHHHHHGGGHHHHHTHHHHHHHTT--HHHHHHHHHHHHHHHHHHHHHHHHHHHHHHHHHTT-HHHHHHHHHHHHHHHHHHHHIIIIIS--HHHHHHHHHHHHHHHHHHHHHHHIIIII-TTT-----GGGGGGHHHHHHHHHHHHHHHHHHHHHHHHHHHHHTTSTTHHHHHHHHHHHHHHHHTT---THHHHHHHTTT-HHHHHHHHHHHHHHHHHHHHHHHHHHHHHHHHHGGGT---HHHHHHHHHHHHHHHHHHHHHHHHHHHHHHHHHTT-HHHHHHHHIIIIIIIIHHHHHHHHHTS--HHHHHHHHHHHHHHHHHHHHHHHHHHS-HHHHHHHHHHHHHHHHTS----TTSSSSSTTSSSS--

Mean predicted aligned error: 14.42 Å

Organism: Brassica carinata (NCBI:txid52824)